Protein AF-A0A6L3XW50-F1 (afdb_monomer)

Structure (mmCIF, N/CA/C/O backbone):
data_AF-A0A6L3XW50-F1
#
_entry.id   AF-A0A6L3XW50-F1
#
loop_
_atom_site.group_PDB
_atom_site.id
_atom_site.type_symbol
_atom_site.label_atom_id
_atom_site.label_alt_id
_atom_site.label_comp_id
_atom_site.label_asym_id
_atom_site.label_entity_id
_atom_site.label_seq_id
_atom_site.pdbx_PDB_ins_code
_atom_site.Cartn_x
_atom_site.Cartn_y
_atom_site.Cartn_z
_atom_site.occupancy
_atom_site.B_iso_or_equiv
_atom_site.auth_seq_id
_atom_site.auth_comp_id
_atom_site.auth_asym_id
_atom_site.auth_atom_id
_atom_site.pdbx_PDB_model_num
ATOM 1 N N . LEU A 1 1 ? 3.269 -2.687 -31.754 1.00 39.34 1 LEU A N 1
ATOM 2 C CA . LEU A 1 1 ? 2.242 -3.083 -30.767 1.00 39.34 1 LEU A CA 1
ATOM 3 C C . LEU A 1 1 ? 0.929 -3.170 -31.525 1.00 39.34 1 LEU A C 1
ATOM 5 O O . LEU A 1 1 ? 0.273 -2.155 -31.698 1.00 39.34 1 LEU A O 1
ATOM 9 N N . GLN A 1 2 ? 0.643 -4.329 -32.123 1.00 36.19 2 GLN A N 1
ATOM 10 C CA . GLN A 1 2 ? -0.650 -4.559 -32.769 1.00 36.19 2 GLN A CA 1
ATOM 11 C C . GLN A 1 2 ? -1.709 -4.515 -31.663 1.00 36.19 2 GLN A C 1
ATOM 13 O O . GLN A 1 2 ? -1.590 -5.260 -30.695 1.00 36.19 2 GLN A O 1
ATOM 18 N N . GLY A 1 3 ? -2.671 -3.597 -31.766 1.00 41.38 3 GLY A N 1
ATOM 19 C CA . GLY A 1 3 ? -3.778 -3.432 -30.822 1.00 41.38 3 GLY A CA 1
ATOM 20 C C . GLY A 1 3 ? -4.803 -4.556 -30.936 1.00 41.38 3 GLY A C 1
ATOM 21 O O . GLY A 1 3 ? -5.966 -4.287 -31.200 1.00 41.38 3 GLY A O 1
ATOM 22 N N . ARG A 1 4 ? -4.360 -5.810 -30.805 1.00 55.06 4 ARG A N 1
ATOM 23 C CA . ARG A 1 4 ? -5.269 -6.939 -30.617 1.00 55.06 4 ARG A CA 1
ATOM 24 C C . ARG A 1 4 ? -5.822 -6.830 -29.203 1.00 55.06 4 ARG A C 1
ATOM 26 O O . ARG A 1 4 ? -5.038 -6.724 -28.257 1.00 55.06 4 ARG A O 1
ATOM 33 N N . GLU A 1 5 ? -7.143 -6.793 -29.078 1.00 60.00 5 GLU A N 1
ATOM 34 C CA . GLU A 1 5 ? -7.799 -6.896 -27.778 1.00 60.00 5 GLU A CA 1
ATOM 35 C C . GLU A 1 5 ? -7.314 -8.176 -27.092 1.00 60.00 5 GLU A C 1
ATOM 37 O O . GLU A 1 5 ? -7.208 -9.233 -27.718 1.00 60.00 5 GLU A O 1
ATOM 42 N N . GLN A 1 6 ? -6.918 -8.064 -25.824 1.00 69.12 6 GLN A N 1
ATOM 43 C CA . GLN A 1 6 ? -6.524 -9.235 -25.052 1.00 69.12 6 GLN A CA 1
ATOM 44 C C . GLN A 1 6 ? -7.757 -10.119 -24.883 1.00 69.12 6 GLN A C 1
ATOM 46 O O . GLN A 1 6 ? -8.787 -9.644 -24.404 1.00 69.12 6 GLN A O 1
ATOM 51 N N . GLY A 1 7 ? -7.648 -11.388 -25.280 1.00 80.25 7 GLY A N 1
ATOM 52 C CA . GLY A 1 7 ? -8.717 -12.351 -25.058 1.00 80.25 7 GLY A CA 1
ATOM 53 C C . GLY A 1 7 ? -9.065 -12.432 -23.570 1.00 80.25 7 GLY A C 1
ATOM 54 O O . GLY A 1 7 ? -8.178 -12.347 -22.719 1.00 80.25 7 GLY A O 1
ATOM 55 N N . LYS A 1 8 ? -10.349 -12.589 -23.251 1.00 84.88 8 LYS A N 1
ATOM 56 C CA . LYS A 1 8 ? -10.843 -12.713 -21.876 1.00 84.88 8 LYS A CA 1
ATOM 57 C C . LYS A 1 8 ? -11.336 -14.130 -21.619 1.00 84.88 8 LYS A C 1
ATOM 59 O O . LYS A 1 8 ? -11.960 -14.753 -22.472 1.00 84.88 8 LYS A O 1
ATOM 64 N N . ILE A 1 9 ? -11.076 -14.633 -20.420 1.00 87.62 9 ILE A N 1
ATOM 65 C CA . ILE A 1 9 ? -11.617 -15.901 -19.934 1.00 87.62 9 ILE A CA 1
ATOM 66 C C . ILE A 1 9 ? -12.224 -15.670 -18.556 1.00 87.62 9 ILE A C 1
ATOM 68 O O . ILE A 1 9 ? -11.608 -15.039 -17.698 1.00 87.62 9 ILE A O 1
ATOM 72 N N . THR A 1 10 ? -13.429 -16.192 -18.347 1.00 86.69 10 THR A N 1
ATOM 73 C CA . THR A 1 10 ? -14.081 -16.183 -17.037 1.00 86.69 10 THR A CA 1
ATOM 74 C C . THR A 1 10 ? -14.064 -17.591 -16.472 1.00 86.69 10 THR A C 1
ATOM 76 O O . THR A 1 10 ? -14.538 -18.534 -17.109 1.00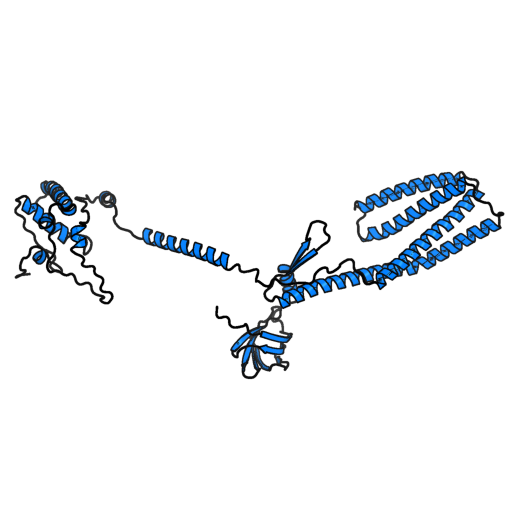 86.69 10 THR A O 1
ATOM 79 N N . LEU A 1 11 ? -13.518 -17.726 -15.267 1.00 86.19 11 LEU A N 1
ATOM 80 C CA . LEU A 1 11 ? -13.474 -18.981 -14.526 1.00 86.19 11 LEU A CA 1
ATOM 81 C C . LEU A 1 11 ? -14.543 -18.951 -13.436 1.00 86.19 11 LEU A C 1
ATOM 83 O O . LEU A 1 11 ? -14.637 -17.977 -12.691 1.00 86.19 11 LEU A O 1
ATOM 87 N N . GLY A 1 12 ? -15.341 -20.011 -13.345 1.00 85.00 12 GLY A N 1
ATOM 88 C CA . GLY A 1 12 ? -16.280 -20.218 -12.244 1.00 85.00 12 GLY A CA 1
ATOM 89 C C . GLY A 1 12 ? -15.617 -20.920 -11.064 1.00 85.00 12 GLY A C 1
ATOM 90 O O . GLY A 1 12 ? -15.796 -20.521 -9.918 1.00 85.00 12 GLY A O 1
ATOM 91 N N . GLU A 1 13 ? -14.804 -21.936 -11.351 1.00 85.25 13 GLU A N 1
ATOM 92 C CA . GLU A 1 13 ? -14.067 -22.696 -10.347 1.00 85.25 13 GLU A CA 1
ATOM 93 C C . GLU A 1 13 ? -12.687 -23.073 -10.889 1.00 85.25 13 GLU A C 1
ATOM 95 O O . GLU A 1 13 ? -12.549 -23.465 -12.049 1.00 85.25 13 GLU A O 1
ATOM 100 N N . LEU A 1 14 ? -11.663 -22.930 -10.048 1.00 85.88 14 LEU A N 1
ATOM 101 C CA . LEU A 1 14 ? -10.299 -23.341 -10.346 1.00 85.88 14 LEU A CA 1
ATOM 102 C C . LEU A 1 14 ? -9.667 -23.915 -9.080 1.00 85.88 14 LEU A C 1
ATOM 104 O O . LEU A 1 14 ? -9.357 -23.180 -8.143 1.00 85.88 14 LEU A O 1
ATOM 108 N N . GLN A 1 15 ? -9.436 -25.220 -9.078 1.00 84.00 15 GLN A N 1
ATOM 109 C CA . GLN A 1 15 ? -8.636 -25.910 -8.078 1.00 84.00 15 GLN A CA 1
ATOM 110 C C . GLN A 1 15 ? -7.512 -26.642 -8.800 1.00 84.00 15 GLN A C 1
ATOM 112 O O . GLN A 1 15 ? -7.769 -27.502 -9.639 1.00 84.00 15 GLN A O 1
ATOM 117 N N . ILE A 1 16 ? -6.268 -26.282 -8.488 1.00 83.31 16 ILE A N 1
ATOM 118 C CA . ILE A 1 16 ? -5.069 -26.938 -9.016 1.00 83.31 16 ILE A CA 1
ATOM 119 C C . ILE A 1 16 ? -4.338 -27.561 -7.819 1.00 83.31 16 ILE A C 1
ATOM 121 O O . ILE A 1 16 ? -4.043 -26.833 -6.862 1.00 83.31 16 ILE A O 1
ATOM 125 N N . PRO A 1 17 ? -4.053 -28.875 -7.827 1.00 76.56 17 PRO A N 1
ATOM 126 C CA . PRO A 1 17 ? -3.326 -29.519 -6.744 1.00 76.56 17 PRO A CA 1
ATOM 127 C C . PRO A 1 17 ? -1.910 -28.944 -6.639 1.00 76.56 17 PRO A C 1
ATOM 129 O O . PRO A 1 17 ? -1.264 -28.613 -7.632 1.00 76.56 17 PRO A O 1
ATOM 132 N N . GLN A 1 18 ? -1.422 -28.803 -5.410 1.00 71.62 18 GLN A N 1
ATOM 133 C CA . GLN A 1 18 ? -0.064 -28.325 -5.166 1.00 71.62 18 GLN A CA 1
ATOM 134 C C . GLN A 1 18 ? 0.920 -29.485 -5.306 1.00 71.62 18 GLN A C 1
ATOM 136 O O . GLN A 1 18 ? 0.754 -30.517 -4.656 1.00 71.62 18 GLN A O 1
ATOM 141 N N . VAL A 1 19 ? 1.972 -29.295 -6.099 1.00 69.44 19 VAL A N 1
ATOM 142 C CA . VAL A 1 19 ? 3.076 -30.256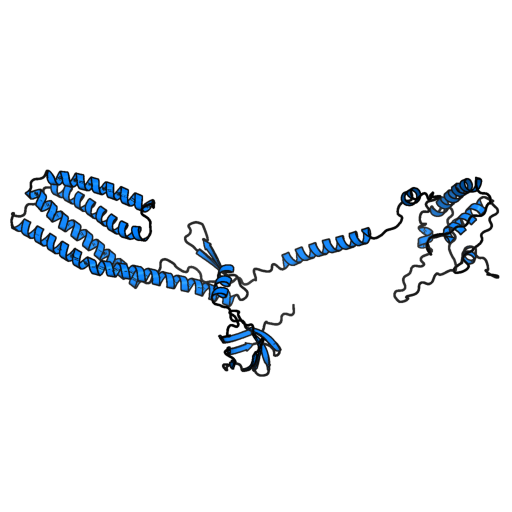 -6.225 1.00 69.44 19 VAL A CA 1
ATOM 143 C C . VAL A 1 19 ? 4.237 -29.727 -5.385 1.00 69.44 19 VAL A C 1
ATOM 145 O O . VAL A 1 19 ? 4.684 -28.599 -5.583 1.00 69.44 19 VAL A O 1
ATOM 148 N N . GLU A 1 20 ? 4.671 -30.492 -4.377 1.00 66.31 20 GLU A N 1
ATOM 149 C CA . GLU A 1 20 ? 5.759 -30.117 -3.447 1.00 66.31 20 GLU A CA 1
ATOM 150 C C . GLU A 1 20 ? 5.591 -28.736 -2.767 1.00 66.31 20 GLU A C 1
ATOM 152 O O . GLU A 1 20 ? 6.563 -28.047 -2.455 1.00 66.31 20 GLU A O 1
ATOM 157 N N . GLY A 1 21 ? 4.346 -28.299 -2.537 1.00 65.00 21 GLY A N 1
ATOM 158 C CA . GLY A 1 21 ? 4.043 -27.002 -1.914 1.00 65.00 21 GLY A CA 1
ATOM 159 C C . GLY A 1 21 ? 4.261 -25.784 -2.821 1.00 65.00 21 GLY A C 1
ATOM 160 O O . GLY A 1 21 ? 4.279 -24.654 -2.330 1.00 65.00 21 GLY A O 1
ATOM 161 N N . LYS A 1 22 ? 4.433 -25.993 -4.133 1.00 66.12 22 LYS A N 1
ATOM 162 C CA . LYS A 1 22 ? 4.488 -24.929 -5.140 1.00 66.12 22 LYS A CA 1
ATOM 163 C C . LYS A 1 22 ? 3.229 -24.934 -6.004 1.00 66.12 22 LYS A C 1
ATOM 165 O O . LYS A 1 22 ? 2.653 -25.977 -6.314 1.00 66.12 22 LYS A O 1
ATOM 170 N N . ALA A 1 23 ? 2.815 -23.733 -6.398 1.00 66.38 23 ALA A N 1
ATOM 171 C CA . ALA A 1 23 ? 1.742 -23.516 -7.356 1.00 66.38 23 ALA A CA 1
ATOM 172 C C . ALA A 1 23 ? 2.139 -24.061 -8.737 1.00 66.38 23 ALA A C 1
ATOM 174 O O . ALA A 1 23 ? 3.114 -23.579 -9.317 1.00 66.38 23 ALA A O 1
ATOM 175 N N . GLN A 1 24 ? 1.378 -25.024 -9.260 1.00 76.69 24 GLN A N 1
ATOM 176 C CA . GLN A 1 24 ? 1.528 -25.492 -10.637 1.00 76.69 24 GLN A CA 1
ATOM 177 C C . GLN A 1 24 ? 0.916 -24.469 -11.608 1.00 76.69 24 GLN A C 1
ATOM 179 O O . GLN A 1 24 ? -0.105 -23.840 -11.310 1.00 76.69 24 GLN A O 1
ATOM 184 N N . GLU A 1 25 ? 1.568 -24.293 -12.753 1.00 84.81 25 GLU A N 1
ATOM 185 C CA . GLU A 1 25 ? 1.094 -23.466 -13.861 1.00 84.81 25 GLU A CA 1
ATOM 186 C C . GLU A 1 25 ? 0.528 -24.378 -14.953 1.00 84.81 25 GLU A C 1
ATOM 188 O O . GLU A 1 25 ? 1.160 -25.364 -15.336 1.00 84.81 25 GLU A O 1
ATOM 193 N N . LEU A 1 26 ? -0.682 -24.073 -15.417 1.00 87.56 26 LEU A N 1
ATOM 194 C CA . LEU A 1 26 ? -1.359 -24.791 -16.492 1.00 87.56 26 LEU A CA 1
ATOM 195 C C . LEU A 1 26 ? -1.616 -23.826 -17.641 1.00 87.56 26 LEU A C 1
ATOM 197 O O . LEU A 1 26 ? -2.105 -22.720 -17.430 1.00 87.56 26 LEU A O 1
ATOM 201 N N . THR A 1 27 ? -1.346 -24.255 -18.861 1.00 90.38 27 THR A N 1
ATOM 202 C CA . THR A 1 27 ? -1.635 -23.474 -20.060 1.00 90.38 27 THR A CA 1
ATOM 203 C C . THR A 1 27 ? -2.941 -23.960 -20.666 1.00 90.38 27 THR A C 1
ATOM 205 O O . THR A 1 27 ? -3.067 -25.122 -21.041 1.00 90.38 27 THR A O 1
ATOM 208 N N . LEU A 1 28 ? -3.923 -23.071 -20.773 1.00 90.50 28 LEU A N 1
ATOM 209 C CA . LEU A 1 28 ? -5.178 -23.309 -21.473 1.00 90.50 28 LEU A CA 1
ATOM 210 C C . LEU A 1 28 ? -5.085 -22.710 -22.876 1.00 90.50 28 LEU A C 1
ATOM 212 O O . LEU A 1 28 ? -4.961 -21.499 -23.033 1.00 90.50 28 LEU A O 1
ATOM 216 N N . THR A 1 29 ? -5.173 -23.554 -23.897 1.00 91.19 29 THR A N 1
ATOM 217 C CA . THR A 1 29 ? -5.200 -23.157 -25.307 1.00 91.19 29 THR A CA 1
ATOM 218 C C . THR A 1 29 ? -6.631 -23.217 -25.827 1.00 91.19 29 THR A C 1
ATOM 220 O O . THR A 1 29 ? -7.282 -24.260 -25.760 1.00 91.19 29 THR A O 1
ATOM 223 N N . VAL A 1 30 ? -7.135 -22.105 -26.355 1.00 90.31 30 VAL A N 1
ATOM 224 C CA . VAL A 1 30 ? -8.491 -22.019 -26.915 1.00 90.31 30 VAL A CA 1
ATOM 225 C C . VAL A 1 30 ? -8.565 -22.782 -28.238 1.00 90.31 30 VAL A C 1
ATOM 227 O O . VAL A 1 30 ? -7.733 -22.575 -29.119 1.00 90.31 30 VAL A O 1
ATOM 230 N N . GLN A 1 31 ? -9.570 -23.643 -28.391 1.00 89.44 31 GLN A N 1
ATOM 231 C CA . GLN A 1 31 ? -9.869 -24.369 -29.628 1.00 89.44 31 GLN A CA 1
ATOM 232 C C . GLN A 1 31 ? -11.163 -23.844 -30.275 1.00 89.44 31 GLN A C 1
ATOM 234 O O . GLN A 1 31 ? -11.889 -23.020 -29.714 1.00 89.44 31 GLN A O 1
ATOM 239 N N . GLU A 1 32 ? -11.471 -24.334 -31.474 1.00 84.69 32 GLU A N 1
ATOM 240 C CA . GLU A 1 32 ? -12.729 -24.031 -32.156 1.00 84.69 32 GLU A CA 1
ATOM 241 C C . GLU A 1 32 ? -13.952 -24.606 -31.411 1.00 84.69 32 GLU A C 1
ATOM 243 O O . GLU A 1 32 ? -13.864 -25.576 -30.654 1.00 84.69 32 GLU A O 1
ATOM 248 N N . ALA A 1 33 ? -15.122 -24.000 -31.644 1.00 79.88 33 ALA A N 1
ATOM 249 C CA . ALA A 1 33 ? -16.418 -24.433 -31.106 1.00 79.88 33 ALA A CA 1
ATOM 250 C C . ALA A 1 33 ? -16.534 -24.452 -29.562 1.00 79.88 33 ALA A C 1
ATOM 252 O O . ALA A 1 33 ? -17.250 -25.283 -28.999 1.00 79.88 33 ALA A O 1
ATOM 253 N N . GLY A 1 34 ? -15.853 -23.533 -28.865 1.00 79.31 34 GLY A N 1
ATOM 254 C CA . GLY A 1 34 ? -15.971 -23.390 -27.405 1.00 79.31 34 GLY A CA 1
ATOM 255 C C . GLY A 1 34 ? -15.327 -24.537 -26.620 1.00 79.31 34 GLY A C 1
ATOM 256 O O . GLY A 1 34 ? -15.733 -24.833 -25.493 1.00 79.31 34 GLY A O 1
ATOM 257 N N . LYS A 1 35 ? -14.346 -25.209 -27.228 1.00 88.56 35 LYS A N 1
ATOM 258 C CA . LYS A 1 35 ? -13.474 -26.185 -26.572 1.00 88.56 35 LYS A CA 1
ATOM 259 C C . LYS A 1 35 ? -12.156 -25.534 -26.179 1.00 88.56 35 LYS A C 1
ATOM 261 O O . LYS A 1 35 ? -11.760 -24.508 -26.731 1.00 88.56 35 LYS A O 1
ATOM 266 N N . TYR A 1 36 ? -11.473 -26.132 -25.220 1.00 90.94 36 TYR A N 1
ATOM 267 C CA . TYR A 1 36 ? -10.142 -25.711 -24.816 1.00 90.94 36 TYR A CA 1
ATOM 268 C C . TYR A 1 36 ? -9.290 -26.925 -24.477 1.00 90.94 36 TYR A C 1
ATOM 270 O O . TYR A 1 36 ? -9.797 -27.940 -24.004 1.00 90.94 36 TYR A O 1
ATOM 278 N N . HIS A 1 37 ? -7.991 -26.792 -24.702 1.00 91.62 37 HIS A N 1
ATOM 279 C CA . HIS A 1 37 ? -6.999 -27.799 -24.365 1.00 91.62 37 HIS A CA 1
ATOM 280 C C . HIS A 1 37 ? -6.154 -27.305 -23.200 1.00 91.62 37 HIS A C 1
ATOM 282 O O . HIS A 1 37 ? -5.612 -26.202 -23.254 1.00 91.62 37 HIS A O 1
ATOM 288 N N . LEU A 1 38 ? -6.061 -28.096 -22.142 1.00 89.69 38 LEU A N 1
ATOM 289 C CA . LEU A 1 38 ? -5.295 -27.789 -20.946 1.00 89.69 38 LEU A CA 1
ATOM 290 C C . LEU A 1 38 ? -4.008 -28.614 -20.955 1.00 89.69 38 LEU A C 1
ATOM 292 O O . LEU A 1 38 ? -4.076 -29.838 -20.995 1.00 89.69 38 LEU A O 1
ATOM 296 N N . THR A 1 39 ? -2.862 -27.945 -20.879 1.00 88.38 39 THR A N 1
ATOM 297 C CA . THR A 1 39 ? -1.527 -28.561 -20.851 1.00 88.38 39 THR A CA 1
ATOM 298 C C . THR A 1 39 ? -0.757 -28.113 -19.611 1.00 88.38 39 THR A C 1
ATOM 300 O O . THR A 1 39 ? -0.677 -26.916 -19.337 1.00 88.38 39 THR A O 1
ATOM 303 N N . GLY A 1 40 ? -0.146 -29.044 -18.889 1.00 84.19 40 GLY A N 1
ATOM 304 C CA . GLY A 1 40 ? 0.759 -28.812 -17.760 1.00 84.19 40 GLY A CA 1
ATOM 305 C C . GLY A 1 40 ? 1.898 -29.834 -17.749 1.00 84.19 40 GLY A C 1
ATOM 306 O O . GLY A 1 40 ? 1.942 -30.707 -18.607 1.00 84.19 40 GLY A O 1
ATOM 307 N N . GLU A 1 41 ? 2.804 -29.764 -16.766 1.00 77.00 41 GLU A N 1
ATOM 308 C CA . GLU A 1 41 ? 4.015 -30.616 -16.724 1.00 77.00 41 GLU A CA 1
ATOM 309 C C . GLU A 1 41 ? 3.746 -32.127 -16.857 1.00 77.00 41 GLU A C 1
ATOM 311 O O . GLU A 1 41 ? 4.570 -32.826 -17.432 1.00 77.00 41 GLU A O 1
ATOM 316 N N . ASN A 1 42 ? 2.608 -32.626 -16.361 1.00 75.56 42 ASN A N 1
ATOM 317 C CA . ASN A 1 42 ? 2.211 -34.040 -16.461 1.00 75.56 42 ASN A CA 1
ATOM 318 C C . ASN A 1 42 ? 0.720 -34.219 -16.799 1.00 75.56 42 ASN A C 1
ATOM 320 O O . ASN A 1 42 ? 0.135 -35.262 -16.508 1.00 75.56 42 ASN A O 1
ATOM 324 N N . ILE A 1 43 ? 0.079 -33.176 -17.334 1.00 79.44 43 ILE A N 1
ATOM 325 C CA . ILE A 1 43 ? -1.381 -33.104 -17.420 1.00 79.44 43 ILE A CA 1
ATOM 326 C C . ILE A 1 43 ? -1.773 -32.599 -18.799 1.00 79.44 43 ILE A C 1
ATOM 328 O O . ILE A 1 43 ? -1.445 -31.474 -19.159 1.00 79.44 43 ILE A O 1
ATOM 332 N N . GLU A 1 44 ? -2.524 -33.413 -19.530 1.00 88.19 44 GLU A N 1
ATOM 333 C CA . GLU A 1 44 ? -3.188 -33.017 -20.767 1.00 88.19 44 GLU A CA 1
ATOM 334 C C . GLU A 1 44 ? -4.661 -33.406 -20.683 1.00 88.19 44 GLU A C 1
ATOM 336 O O . GLU A 1 44 ? -4.998 -34.550 -20.362 1.00 88.19 44 GLU A O 1
ATOM 341 N N . ALA A 1 45 ? -5.549 -32.442 -20.917 1.00 88.06 45 ALA A N 1
ATOM 342 C CA . ALA A 1 45 ? -6.985 -32.674 -20.883 1.00 88.06 45 ALA A CA 1
ATOM 343 C C . ALA A 1 45 ? -7.733 -31.701 -21.795 1.00 88.06 45 ALA A C 1
ATOM 345 O O . ALA A 1 45 ? -7.471 -30.500 -21.790 1.00 88.06 45 ALA A O 1
ATOM 346 N N . ASP A 1 46 ? -8.719 -32.211 -22.528 1.00 90.50 46 ASP A N 1
ATOM 347 C CA . ASP A 1 46 ? -9.655 -31.387 -23.288 1.00 90.50 46 ASP A CA 1
ATOM 348 C C . ASP A 1 46 ? -10.892 -31.070 -22.448 1.00 90.50 46 ASP A C 1
ATOM 350 O O . ASP A 1 46 ? -11.502 -31.953 -21.839 1.00 90.50 46 ASP A O 1
ATOM 354 N N . GLY A 1 47 ? -11.286 -29.801 -22.440 1.00 88.88 47 GLY A N 1
ATOM 355 C CA . GLY A 1 47 ? -12.483 -29.320 -21.770 1.00 88.88 47 GLY A CA 1
ATOM 356 C C . GLY A 1 47 ? -13.409 -28.551 -22.708 1.00 88.88 47 GLY A C 1
ATOM 357 O O . GLY A 1 47 ? -13.066 -28.190 -23.836 1.00 88.88 47 GLY A O 1
ATOM 358 N N . GLN A 1 48 ? -14.629 -28.309 -22.234 1.00 91.06 48 GLN A N 1
ATOM 359 C CA . GLN A 1 48 ? -15.647 -27.549 -22.952 1.00 91.06 48 GLN A CA 1
ATOM 360 C C . GLN A 1 48 ? -16.180 -26.436 -22.052 1.00 91.06 48 GLN A C 1
ATOM 362 O O . GLN A 1 48 ? -16.393 -26.649 -20.858 1.00 91.06 48 GLN A O 1
ATOM 367 N N . VAL A 1 49 ? -16.401 -25.250 -22.621 1.00 89.75 49 VAL A N 1
ATOM 368 C CA . VAL A 1 49 ? -16.993 -24.116 -21.898 1.00 89.75 49 VAL A CA 1
ATOM 369 C C . VAL A 1 49 ? -18.362 -24.512 -21.328 1.00 89.75 49 VAL A C 1
ATOM 371 O O . VAL A 1 49 ? -19.160 -25.172 -21.994 1.00 89.75 49 VAL A O 1
ATOM 374 N N . GLY A 1 50 ? -18.613 -24.141 -20.072 1.00 87.25 50 GLY A N 1
ATOM 375 C CA . GLY A 1 50 ? -19.840 -24.440 -19.330 1.00 87.25 50 GLY A CA 1
ATOM 376 C C . GLY A 1 50 ? -19.892 -25.822 -18.667 1.00 87.25 50 GLY A C 1
ATOM 377 O O . GLY A 1 50 ? -20.849 -26.096 -17.946 1.00 87.25 50 GLY A O 1
ATOM 378 N N . LYS A 1 51 ? -18.891 -26.691 -18.867 1.00 89.69 51 LYS A N 1
ATOM 379 C CA . LYS A 1 51 ? -18.792 -27.997 -18.193 1.00 89.69 51 LYS A CA 1
ATOM 380 C C . LYS A 1 51 ? -17.579 -28.045 -17.273 1.00 89.69 51 LYS A C 1
ATOM 382 O O . LYS A 1 51 ? -16.492 -27.610 -17.650 1.00 89.69 51 LYS A O 1
ATOM 387 N N . THR A 1 52 ? -17.765 -28.615 -16.086 1.00 88.81 52 THR A N 1
ATOM 388 C CA . THR A 1 52 ? -16.671 -28.841 -15.140 1.00 88.81 52 THR A CA 1
ATOM 389 C C . THR A 1 52 ? -15.772 -29.961 -15.651 1.00 88.81 52 THR A C 1
ATOM 391 O O . THR A 1 52 ? -16.224 -31.087 -15.864 1.00 88.81 52 THR A O 1
ATOM 394 N N . LEU A 1 53 ? -14.497 -29.647 -15.839 1.00 87.94 53 LEU A N 1
ATOM 395 C CA . LEU A 1 53 ? -13.437 -30.600 -16.124 1.00 87.94 53 LEU A CA 1
ATOM 396 C C . LEU A 1 53 ? -12.835 -31.063 -14.794 1.00 87.94 53 LEU A C 1
ATOM 398 O O . LEU A 1 53 ? -12.370 -30.238 -14.006 1.00 87.94 53 LEU A O 1
ATOM 402 N N . VAL A 1 54 ? -12.848 -32.374 -14.553 1.00 87.50 54 VAL A N 1
ATOM 403 C CA . VAL A 1 54 ? -12.223 -32.994 -13.379 1.00 87.50 54 VAL A CA 1
ATOM 404 C C . VAL A 1 54 ? -11.201 -34.016 -13.858 1.00 87.50 54 VAL A C 1
ATOM 406 O O . VAL A 1 54 ? -11.573 -35.098 -14.306 1.00 87.50 54 VAL A O 1
ATOM 409 N N . THR A 1 55 ? -9.916 -33.678 -13.763 1.00 83.31 55 THR A N 1
ATOM 410 C CA . THR A 1 55 ? -8.823 -34.531 -14.258 1.00 83.31 55 THR A CA 1
ATOM 411 C C . THR A 1 55 ? -7.641 -34.475 -13.304 1.00 83.31 55 THR A C 1
ATOM 413 O O . THR A 1 55 ? -7.171 -33.392 -12.979 1.00 83.31 55 THR A O 1
ATOM 416 N N . GLN A 1 56 ? -7.147 -35.637 -12.855 1.00 76.44 56 GLN A N 1
ATOM 417 C CA . GLN A 1 56 ? -5.936 -35.756 -12.022 1.00 76.44 56 GLN A CA 1
ATOM 418 C C . GLN A 1 56 ? -5.895 -34.786 -10.814 1.00 76.44 56 GLN A C 1
ATOM 420 O O . GLN A 1 56 ? -4.853 -34.237 -10.469 1.00 76.44 56 GLN A O 1
ATOM 425 N N . GLY A 1 57 ? -7.046 -34.564 -10.163 1.00 77.69 57 GLY A N 1
ATOM 426 C CA . GLY A 1 57 ? -7.174 -33.674 -9.000 1.00 77.69 57 GLY A CA 1
ATOM 427 C C . GLY A 1 57 ? -7.358 -32.186 -9.327 1.00 77.69 57 GLY A C 1
ATOM 428 O O . GLY A 1 57 ? -7.525 -31.394 -8.404 1.00 77.69 57 GLY A O 1
ATOM 429 N N . ILE A 1 58 ? -7.365 -31.803 -10.607 1.00 84.12 58 ILE A N 1
ATOM 430 C CA . ILE A 1 58 ? -7.757 -30.464 -11.056 1.00 84.12 58 ILE A CA 1
ATOM 431 C C . ILE A 1 58 ? -9.271 -30.410 -11.204 1.00 84.12 58 ILE A C 1
ATOM 433 O O . ILE A 1 58 ? -9.858 -31.286 -11.838 1.00 84.12 58 ILE A O 1
ATOM 437 N N . VAL A 1 59 ? -9.875 -29.349 -10.673 1.00 87.69 59 VAL A N 1
ATOM 438 C CA . VAL A 1 59 ? -11.271 -28.983 -10.926 1.00 87.69 59 VAL A CA 1
ATOM 439 C C . VAL A 1 59 ? -11.271 -27.634 -11.628 1.00 87.69 59 VAL A C 1
ATOM 441 O O . VAL A 1 59 ? -10.826 -26.636 -11.063 1.00 87.69 59 VAL A O 1
ATOM 444 N N . LEU A 1 60 ? -11.736 -27.605 -12.872 1.00 88.94 60 LEU A N 1
ATOM 445 C CA . LEU A 1 60 ? -11.779 -26.400 -13.691 1.00 88.94 60 LEU A CA 1
ATOM 446 C C . LEU A 1 60 ? -13.172 -26.228 -14.292 1.00 88.94 60 LEU A C 1
ATOM 448 O O . LEU A 1 60 ? -13.658 -27.095 -15.015 1.00 88.94 60 LEU A O 1
ATOM 452 N N . LEU A 1 61 ? -13.789 -25.077 -14.050 1.00 91.31 61 LEU A N 1
ATOM 453 C CA . LEU A 1 61 ? -15.014 -24.651 -14.714 1.00 91.31 61 LEU A CA 1
ATOM 454 C C . LEU A 1 61 ? -14.756 -23.332 -15.436 1.00 91.31 61 LEU A C 1
ATOM 456 O O . LEU A 1 61 ? -14.569 -22.292 -14.804 1.00 91.31 61 LEU A O 1
ATOM 460 N N . VAL A 1 62 ? -14.787 -23.375 -16.765 1.00 90.31 62 VAL A N 1
ATOM 461 C CA . VAL A 1 62 ? -14.697 -22.180 -17.610 1.00 90.31 62 VAL A CA 1
ATOM 462 C C . VAL A 1 62 ? -16.105 -21.739 -17.992 1.00 90.31 62 VAL A C 1
ATOM 464 O O . VAL A 1 62 ? -16.813 -22.475 -18.678 1.00 90.31 62 VAL A O 1
ATOM 467 N N . THR A 1 63 ? -16.518 -20.553 -17.552 1.00 89.75 63 THR A N 1
ATOM 468 C CA . THR A 1 63 ? -17.874 -20.020 -17.755 1.00 89.75 63 THR A CA 1
ATOM 469 C C . THR A 1 63 ? -18.026 -19.344 -19.113 1.00 89.75 63 THR A C 1
ATOM 471 O O . THR A 1 63 ? -19.048 -19.515 -19.773 1.00 89.75 63 THR A O 1
ATOM 474 N N . SER A 1 64 ? -17.010 -18.598 -19.549 1.00 89.81 64 SER A N 1
ATOM 475 C CA . SER A 1 64 ? -16.975 -17.959 -20.868 1.00 89.81 64 SER A CA 1
ATOM 476 C C . SER A 1 64 ? -15.540 -17.796 -21.368 1.00 89.81 64 SER A C 1
ATOM 478 O O . SER A 1 64 ? -14.610 -17.627 -20.576 1.00 89.81 64 SER A O 1
ATOM 480 N N . ILE A 1 65 ? -15.365 -17.855 -22.690 1.00 88.62 65 ILE A N 1
ATOM 481 C CA . ILE A 1 65 ? -14.108 -17.560 -23.386 1.00 88.62 65 ILE A CA 1
ATOM 482 C C . ILE A 1 65 ? -14.427 -16.572 -24.509 1.00 88.62 65 ILE A C 1
ATOM 484 O O . ILE A 1 65 ? -15.193 -16.890 -25.416 1.00 88.62 65 ILE A O 1
ATOM 488 N N . GLU A 1 66 ? -13.819 -15.395 -24.454 1.00 87.19 66 GLU A N 1
ATOM 489 C CA . GLU A 1 66 ? -13.862 -14.345 -25.471 1.00 87.19 66 GLU A CA 1
ATOM 490 C C . GLU A 1 66 ? -12.447 -14.179 -26.038 1.00 87.19 66 GLU A C 1
ATOM 492 O O . GLU A 1 66 ? -11.706 -13.272 -25.662 1.00 87.19 66 GLU A O 1
ATOM 497 N N . ALA A 1 67 ? -12.018 -15.119 -26.879 1.00 86.56 67 ALA A N 1
ATOM 498 C CA . ALA A 1 67 ? -10.674 -15.127 -27.448 1.00 86.56 67 ALA A CA 1
ATOM 499 C C . ALA A 1 67 ? -10.642 -15.865 -28.791 1.00 86.56 67 ALA A C 1
ATOM 501 O O . ALA A 1 67 ? -11.433 -16.780 -29.025 1.00 86.56 67 ALA A O 1
ATOM 502 N N . GLU A 1 68 ? -9.708 -15.487 -29.666 1.00 86.81 68 GLU A N 1
ATOM 503 C CA . GLU A 1 68 ? -9.506 -16.178 -30.942 1.00 86.81 68 GLU A CA 1
ATOM 504 C C . GLU A 1 68 ? -8.967 -17.607 -30.714 1.00 86.81 68 GLU A C 1
ATOM 506 O O . GLU A 1 68 ? -8.178 -17.824 -29.781 1.00 86.81 68 GLU A O 1
ATOM 511 N N . PRO A 1 69 ? -9.338 -18.590 -31.560 1.00 87.12 69 PRO A N 1
ATOM 512 C CA . PRO A 1 69 ? -8.740 -19.922 -31.527 1.00 87.12 69 PRO A CA 1
ATOM 513 C C . PRO A 1 69 ? -7.208 -19.857 -31.610 1.00 87.12 69 PRO A C 1
ATOM 515 O O . PRO A 1 69 ? -6.643 -19.104 -32.401 1.00 87.12 69 PRO A O 1
ATOM 518 N N . GLY A 1 70 ? -6.530 -20.638 -30.772 1.00 85.44 70 GLY A N 1
ATOM 519 C CA . GLY A 1 70 ? -5.076 -20.610 -30.604 1.00 85.44 70 GLY A CA 1
ATOM 520 C C . GLY A 1 70 ? -4.570 -19.632 -29.537 1.00 85.44 70 GLY A C 1
ATOM 521 O O . GLY A 1 70 ? -3.379 -19.658 -29.225 1.00 85.44 70 GLY A O 1
ATOM 522 N N . THR A 1 71 ? -5.433 -18.804 -28.932 1.00 88.75 71 THR A N 1
ATOM 523 C CA . THR A 1 71 ? -5.051 -17.972 -27.775 1.00 88.75 71 THR A CA 1
ATOM 524 C C . THR A 1 71 ? -4.686 -18.856 -26.583 1.00 88.75 71 THR A C 1
ATOM 526 O O . THR A 1 71 ? -5.410 -19.798 -26.261 1.00 88.75 71 THR A O 1
ATOM 529 N N . GLN A 1 72 ? -3.573 -18.545 -25.918 1.00 90.94 72 GLN A N 1
ATOM 530 C CA . GLN A 1 72 ? -3.087 -19.271 -24.745 1.00 90.94 72 GLN A CA 1
ATOM 531 C C . GLN A 1 72 ? -3.251 -18.429 -23.479 1.00 90.94 72 GLN A C 1
ATOM 533 O O . GLN A 1 72 ? -2.857 -17.263 -23.444 1.00 90.94 72 GLN A O 1
ATOM 538 N N . PHE A 1 73 ? -3.794 -19.041 -22.432 1.00 89.44 73 PHE A N 1
ATOM 539 C CA . PHE A 1 73 ? -3.949 -18.470 -21.100 1.00 89.44 73 PHE A CA 1
ATOM 540 C C . PHE A 1 73 ? -3.107 -19.258 -20.103 1.00 89.44 73 PHE A C 1
ATOM 542 O O . PHE A 1 73 ? -3.171 -20.482 -20.079 1.00 89.44 73 PHE A O 1
ATOM 549 N N . SER A 1 74 ? -2.354 -18.562 -19.252 1.00 88.62 74 SER A N 1
ATOM 550 C CA . SER A 1 74 ? -1.681 -19.182 -18.108 1.00 88.62 74 SER A CA 1
ATOM 551 C C . SER A 1 74 ? -2.602 -19.147 -16.888 1.00 88.62 74 SER A C 1
ATOM 553 O O . SER A 1 74 ? -3.066 -18.088 -16.463 1.00 88.62 74 SER A O 1
ATOM 555 N N . LEU A 1 75 ? -2.888 -20.324 -16.344 1.00 87.94 75 LEU A N 1
ATOM 556 C CA . LEU A 1 75 ? -3.681 -20.544 -15.147 1.00 87.94 75 LEU A CA 1
ATOM 557 C C . LEU A 1 75 ? -2.744 -20.922 -14.004 1.00 87.94 75 LEU A C 1
ATOM 559 O O . LEU A 1 75 ? -2.033 -21.925 -14.067 1.00 87.94 75 LEU A O 1
ATOM 563 N N . LYS A 1 76 ? -2.771 -20.136 -12.928 1.00 85.06 76 LYS A N 1
ATOM 564 C CA . LYS A 1 76 ? -1.949 -20.369 -11.741 1.00 85.06 76 LYS A CA 1
ATOM 565 C C . LYS A 1 76 ? -2.779 -20.216 -10.475 1.00 85.06 76 LYS A C 1
ATOM 567 O O . LYS A 1 76 ? -3.431 -19.194 -10.275 1.00 85.06 76 LYS A O 1
ATOM 572 N N . SER A 1 77 ? -2.706 -21.208 -9.591 1.00 84.12 77 SER A N 1
ATOM 573 C CA . SER A 1 77 ? -3.330 -21.139 -8.267 1.00 84.12 77 SER A CA 1
ATOM 574 C C . SER A 1 77 ? -2.337 -20.591 -7.248 1.00 84.12 77 SER A C 1
ATOM 576 O O . SER A 1 77 ? -1.388 -21.275 -6.876 1.00 84.12 77 SER A O 1
ATOM 578 N N . LEU A 1 78 ? -2.550 -19.366 -6.773 1.00 82.94 78 LEU A N 1
ATOM 579 C CA . LEU A 1 78 ? -1.703 -18.757 -5.745 1.00 82.94 78 LEU A CA 1
ATOM 580 C C . LEU A 1 78 ? -2.083 -19.260 -4.349 1.00 82.94 78 LEU A C 1
ATOM 582 O O . LEU A 1 78 ? -3.263 -19.393 -4.020 1.00 82.94 78 LEU A O 1
ATOM 586 N N . THR A 1 79 ? -1.088 -19.501 -3.497 1.00 85.00 79 THR A N 1
ATOM 587 C CA . THR A 1 79 ? -1.351 -19.817 -2.087 1.00 85.00 79 THR A CA 1
ATOM 588 C C . THR A 1 79 ? -1.882 -18.592 -1.348 1.00 85.00 79 THR A C 1
ATOM 590 O O . THR A 1 79 ? -1.581 -17.443 -1.683 1.00 85.00 79 THR A O 1
ATOM 593 N N . ARG A 1 80 ? -2.606 -18.823 -0.247 1.00 87.12 80 ARG A N 1
ATOM 594 C CA . ARG A 1 80 ? -3.078 -17.738 0.626 1.00 87.12 80 ARG A CA 1
ATOM 595 C C . ARG A 1 80 ? -1.938 -16.814 1.074 1.00 87.12 80 ARG A C 1
ATOM 597 O O . ARG A 1 80 ? -2.113 -15.599 1.089 1.00 87.12 80 ARG A O 1
ATOM 604 N N . LEU A 1 81 ? -0.779 -17.373 1.431 1.00 88.81 81 LEU A N 1
ATOM 605 C CA . LEU A 1 81 ? 0.365 -16.596 1.911 1.00 88.81 81 LEU A CA 1
ATOM 606 C C . LEU A 1 81 ? 1.000 -15.752 0.797 1.00 88.81 81 LEU A C 1
ATOM 608 O O . LEU A 1 81 ? 1.333 -14.590 1.030 1.00 88.81 81 LEU A O 1
ATOM 612 N N . GLU A 1 82 ? 1.140 -16.304 -0.409 1.00 89.19 82 GLU A N 1
ATOM 613 C CA . GLU A 1 82 ? 1.610 -15.552 -1.578 1.00 89.19 82 GLU A CA 1
ATOM 614 C C . GLU A 1 82 ? 0.669 -14.395 -1.900 1.00 89.19 82 GLU A C 1
ATOM 616 O O . GLU A 1 82 ? 1.139 -13.269 -2.062 1.00 89.19 82 GLU A O 1
ATOM 621 N N . THR A 1 83 ? -0.646 -14.635 -1.907 1.00 89.75 83 THR A N 1
ATOM 622 C CA . THR A 1 83 ? -1.650 -13.593 -2.155 1.00 89.75 83 THR A CA 1
ATOM 623 C C . THR A 1 83 ? -1.597 -12.502 -1.087 1.00 89.75 83 THR A C 1
ATOM 625 O O . THR A 1 83 ? -1.563 -11.322 -1.431 1.00 89.75 83 THR A O 1
ATOM 628 N N . ILE A 1 84 ? -1.504 -12.857 0.202 1.00 92.19 84 ILE A N 1
ATOM 629 C CA . ILE A 1 84 ? -1.362 -11.876 1.294 1.00 92.19 84 ILE A CA 1
ATOM 630 C C . ILE A 1 84 ? -0.098 -11.033 1.106 1.00 92.19 84 ILE A C 1
ATOM 632 O O . ILE A 1 84 ? -0.151 -9.807 1.201 1.00 92.19 84 ILE A O 1
ATOM 636 N N . ASN A 1 85 ? 1.041 -11.664 0.818 1.00 93.69 85 ASN A N 1
ATOM 637 C CA . ASN A 1 85 ? 2.302 -10.952 0.630 1.00 93.69 85 ASN A CA 1
ATOM 638 C C . ASN A 1 85 ? 2.288 -10.069 -0.625 1.00 93.69 85 ASN A C 1
ATOM 640 O O . ASN A 1 85 ? 2.811 -8.954 -0.594 1.00 93.69 85 ASN A O 1
ATOM 644 N N . ALA A 1 86 ? 1.683 -10.537 -1.717 1.00 91.25 86 ALA A N 1
ATOM 645 C CA . ALA A 1 86 ? 1.518 -9.768 -2.945 1.00 91.25 86 ALA A CA 1
ATOM 646 C C . ALA A 1 86 ? 0.616 -8.545 -2.723 1.00 91.25 86 ALA A C 1
ATOM 648 O O . ALA A 1 86 ? 0.979 -7.441 -3.132 1.00 91.25 86 ALA A O 1
ATOM 649 N N . LEU A 1 87 ? -0.507 -8.718 -2.018 1.00 93.00 87 LEU A N 1
ATOM 650 C CA . LEU A 1 87 ? -1.398 -7.622 -1.637 1.00 93.00 87 LEU A CA 1
ATOM 651 C C . LEU A 1 87 ? -0.690 -6.631 -0.717 1.00 93.00 87 LEU A C 1
ATOM 653 O O . LEU A 1 87 ? -0.684 -5.443 -1.012 1.00 93.00 87 LEU A O 1
ATOM 657 N N . LYS A 1 88 ? -0.006 -7.097 0.335 1.00 94.00 88 LYS A N 1
ATOM 658 C CA . LYS A 1 88 ? 0.720 -6.231 1.278 1.00 94.00 88 LYS A CA 1
ATOM 659 C C . LYS A 1 88 ? 1.806 -5.388 0.602 1.00 94.00 88 LYS A C 1
ATOM 661 O O . LYS A 1 88 ? 2.052 -4.268 1.025 1.00 94.00 88 LYS A O 1
ATOM 666 N N . LYS A 1 89 ? 2.459 -5.906 -0.443 1.00 93.94 89 LYS A N 1
ATOM 667 C CA . LYS A 1 89 ? 3.453 -5.146 -1.223 1.00 93.94 89 LYS A CA 1
ATOM 668 C C . LYS A 1 89 ? 2.829 -4.065 -2.111 1.00 93.94 89 LYS A C 1
ATOM 670 O O . LYS A 1 89 ? 3.516 -3.111 -2.461 1.00 93.94 89 LYS A O 1
ATOM 675 N N . ARG A 1 90 ? 1.573 -4.244 -2.527 1.00 94.44 90 ARG A N 1
ATOM 676 C CA . ARG A 1 90 ? 0.866 -3.370 -3.480 1.00 94.44 90 ARG A CA 1
ATOM 677 C C . ARG A 1 90 ? -0.115 -2.407 -2.808 1.00 94.44 90 ARG A C 1
ATOM 679 O O . ARG A 1 90 ? -0.464 -1.401 -3.423 1.00 94.44 90 ARG A O 1
ATOM 686 N N . LEU A 1 91 ? -0.564 -2.730 -1.596 1.00 95.69 91 LEU A N 1
ATOM 687 C CA . LEU A 1 91 ? -1.432 -1.917 -0.755 1.00 95.69 91 LEU A CA 1
ATOM 688 C C . LEU A 1 91 ? -0.585 -0.963 0.087 1.00 95.69 91 LEU A C 1
ATOM 690 O O . LEU A 1 91 ? 0.291 -1.386 0.837 1.00 95.69 91 LEU A O 1
ATOM 694 N N . THR A 1 92 ? -0.884 0.324 -0.011 1.00 95.50 92 THR A N 1
ATOM 695 C CA . THR A 1 92 ? -0.323 1.368 0.846 1.00 95.50 92 THR A CA 1
ATOM 696 C C . THR A 1 92 ? -1.433 1.942 1.712 1.00 95.50 92 THR A C 1
ATOM 698 O O . THR A 1 92 ? -2.526 2.205 1.217 1.00 95.50 92 THR A O 1
ATOM 701 N N . VAL A 1 93 ? -1.144 2.122 2.999 1.00 94.62 93 VAL A N 1
ATOM 702 C CA . VAL A 1 93 ? -2.055 2.701 3.992 1.00 94.62 93 VAL A CA 1
ATOM 703 C C . VAL A 1 93 ? -1.346 3.898 4.607 1.00 94.62 93 VAL A C 1
ATOM 705 O O . VAL A 1 93 ? -0.258 3.737 5.162 1.00 94.62 93 VAL A O 1
ATOM 708 N N . ALA A 1 94 ? -1.925 5.087 4.473 1.00 92.69 94 ALA A N 1
ATOM 709 C CA . ALA A 1 94 ? -1.335 6.326 4.970 1.00 92.69 94 ALA A CA 1
ATOM 710 C C . ALA A 1 94 ? -2.418 7.280 5.483 1.00 92.69 94 ALA A C 1
ATOM 712 O O . ALA A 1 94 ? -3.528 7.293 4.961 1.00 92.69 94 ALA A O 1
ATOM 713 N N . GLU A 1 95 ? -2.097 8.096 6.485 1.00 91.25 95 GLU A N 1
ATOM 714 C CA . GLU A 1 95 ? -2.960 9.220 6.864 1.00 91.25 95 GLU A CA 1
ATOM 715 C C . GLU A 1 95 ? -2.876 10.325 5.805 1.00 91.25 95 GLU A C 1
ATOM 717 O O . GLU A 1 95 ? -1.777 10.648 5.346 1.00 91.25 95 GLU A O 1
ATOM 722 N N . SER A 1 96 ? -4.021 10.905 5.430 1.00 83.06 96 SER A N 1
ATOM 723 C CA . SER A 1 96 ? -4.079 11.980 4.427 1.00 83.06 96 SER A CA 1
ATOM 724 C C . SER A 1 96 ? -3.345 13.235 4.901 1.00 83.06 96 SER A C 1
ATOM 726 O O . SER A 1 96 ? -2.513 13.788 4.187 1.00 83.06 96 SER A O 1
ATOM 728 N N . GLU A 1 97 ? -3.606 13.643 6.142 1.00 83.88 97 GLU A N 1
ATOM 729 C CA . GLU A 1 97 ? -2.890 14.706 6.848 1.00 83.88 97 GLU A CA 1
ATOM 730 C C . GLU A 1 97 ? -2.639 14.277 8.295 1.00 83.88 97 GLU A C 1
ATOM 732 O O . GLU A 1 97 ? -3.441 13.537 8.878 1.00 83.88 97 GLU A O 1
ATOM 737 N N . LYS A 1 98 ? -1.538 14.752 8.894 1.00 78.25 98 LYS A N 1
ATOM 738 C CA . LYS A 1 98 ? -1.205 14.435 10.290 1.00 78.25 98 LYS A CA 1
ATOM 739 C C . LYS A 1 98 ? -2.366 14.832 11.198 1.00 78.25 98 LYS A C 1
ATOM 741 O O . LYS A 1 98 ? -2.754 15.994 11.202 1.00 78.25 98 LYS A O 1
ATOM 746 N N . GLN A 1 99 ? -2.850 13.882 12.000 1.00 77.62 99 GLN A N 1
ATOM 747 C CA . GLN A 1 99 ? -3.951 14.085 12.956 1.00 77.62 99 GLN A CA 1
ATOM 748 C C . GLN A 1 99 ? -5.321 14.378 12.317 1.00 77.62 99 GLN A C 1
ATOM 750 O O . GLN A 1 99 ? -6.239 14.783 13.022 1.00 77.62 99 GLN A O 1
ATOM 755 N N . SER A 1 100 ? -5.498 14.133 11.015 1.00 85.25 100 SER A N 1
ATOM 756 C CA . SER A 1 100 ? -6.817 14.258 10.368 1.00 85.25 100 SER A CA 1
ATOM 757 C C . SER A 1 100 ? -7.796 13.150 10.765 1.00 85.25 100 SER A C 1
ATOM 759 O O . SER A 1 100 ? -9.002 13.314 10.614 1.00 85.25 100 SER A O 1
ATOM 761 N N . GLY A 1 101 ? -7.288 12.000 11.226 1.00 86.81 101 GLY A N 1
ATOM 762 C CA . GLY A 1 101 ? -8.096 10.795 11.435 1.00 86.81 101 GLY A CA 1
ATOM 763 C C . GLY A 1 101 ? -8.585 10.142 10.133 1.00 86.81 101 GLY A C 1
ATOM 764 O O . GLY A 1 101 ? -9.325 9.164 10.194 1.00 86.81 101 GLY A O 1
ATOM 765 N N . ILE A 1 102 ? -8.170 10.648 8.963 1.00 91.25 102 ILE A N 1
ATOM 766 C CA . ILE A 1 102 ? -8.531 10.105 7.650 1.00 91.25 102 ILE A CA 1
ATOM 767 C C . ILE A 1 102 ? -7.399 9.208 7.157 1.00 91.25 102 ILE A C 1
ATOM 769 O O . ILE A 1 102 ? -6.269 9.657 6.956 1.00 91.25 102 ILE A O 1
ATOM 773 N N . VAL A 1 103 ? -7.723 7.935 6.931 1.00 92.25 103 VAL A N 1
ATOM 774 C CA . VAL A 1 103 ? -6.798 6.938 6.390 1.00 92.25 103 VAL A CA 1
ATOM 775 C C . VAL A 1 103 ? -7.105 6.720 4.914 1.00 92.25 103 VAL A C 1
ATOM 777 O O . VAL A 1 103 ? -8.183 6.255 4.558 1.00 92.25 103 VAL A O 1
ATOM 780 N N . THR A 1 104 ? -6.132 7.017 4.060 1.00 94.31 104 THR A N 1
ATOM 781 C CA . THR A 1 104 ? -6.187 6.735 2.628 1.00 94.31 104 THR A CA 1
ATOM 782 C C . THR A 1 104 ? -5.585 5.365 2.338 1.00 94.31 104 THR A C 1
ATOM 784 O O . THR A 1 104 ? -4.478 5.036 2.782 1.00 94.31 104 THR A O 1
ATOM 787 N N . LEU A 1 105 ? -6.314 4.572 1.554 1.00 94.69 105 LEU A N 1
ATOM 788 C CA . LEU A 1 105 ? -5.867 3.280 1.051 1.00 94.69 105 LEU A CA 1
ATOM 789 C C . LEU A 1 105 ? -5.574 3.387 -0.448 1.00 94.69 105 LEU A C 1
ATOM 791 O O . LEU A 1 105 ? -6.419 3.833 -1.218 1.00 94.69 105 LEU A O 1
ATOM 795 N N . THR A 1 106 ? -4.402 2.918 -0.869 1.00 95.06 106 THR A N 1
ATOM 796 C CA . THR A 1 106 ? -3.998 2.920 -2.282 1.00 95.06 106 THR A CA 1
ATOM 797 C C . THR A 1 106 ? -3.574 1.523 -2.701 1.00 95.06 106 THR A C 1
ATOM 799 O O . THR A 1 106 ? -2.666 0.947 -2.101 1.00 95.06 106 THR A O 1
ATOM 802 N N . LEU A 1 107 ? -4.176 0.989 -3.765 1.00 94.88 107 LEU A N 1
ATOM 803 C CA . LEU A 1 107 ? -3.815 -0.303 -4.347 1.00 94.88 107 LEU A CA 1
ATOM 804 C C . LEU A 1 107 ? -3.389 -0.123 -5.807 1.00 94.88 107 LEU A C 1
ATOM 806 O O . LEU A 1 107 ? -4.117 0.439 -6.615 1.00 94.88 107 LEU A O 1
ATOM 810 N N . THR A 1 108 ? -2.197 -0.607 -6.157 1.00 93.38 108 THR A N 1
ATOM 811 C CA . THR A 1 108 ? -1.698 -0.585 -7.547 1.00 93.38 108 THR A CA 1
ATOM 812 C C . THR A 1 108 ? -1.874 -1.953 -8.199 1.00 93.38 108 THR A C 1
ATOM 814 O O . THR A 1 108 ? -1.652 -2.964 -7.535 1.00 93.38 108 THR A O 1
ATOM 817 N N . GLY A 1 109 ? -2.222 -2.027 -9.486 1.00 91.19 109 GLY A N 1
ATOM 818 C CA . GLY A 1 109 ? -2.384 -3.285 -10.224 1.00 91.19 109 GLY A CA 1
ATOM 819 C C . GLY A 1 109 ? -2.510 -3.107 -11.734 1.00 91.19 109 GLY A C 1
ATOM 820 O O . GLY A 1 109 ? -2.309 -2.006 -12.236 1.00 91.19 109 GLY A O 1
ATOM 821 N N . GLU A 1 110 ? -2.837 -4.200 -12.423 1.00 87.38 110 GLU A N 1
ATOM 822 C CA . GLU A 1 110 ? -2.980 -4.242 -13.885 1.00 87.38 110 GLU A CA 1
ATOM 823 C C . GLU A 1 110 ? -4.429 -4.043 -14.347 1.00 87.38 110 GLU A C 1
ATOM 825 O O . GLU A 1 110 ? -4.656 -3.287 -15.285 1.00 87.38 110 GLU A O 1
ATOM 830 N N . ASP A 1 111 ? -5.395 -4.675 -13.672 1.00 88.25 111 ASP A N 1
ATOM 831 C CA . ASP A 1 111 ? -6.824 -4.591 -14.000 1.00 88.25 111 ASP A CA 1
ATOM 832 C C . ASP A 1 111 ? -7.549 -3.566 -13.100 1.00 88.25 111 ASP A C 1
ATOM 834 O O . ASP A 1 111 ? -7.660 -3.812 -11.891 1.00 88.25 111 ASP A O 1
ATOM 838 N N . PRO A 1 112 ? -8.045 -2.438 -13.649 1.00 90.00 112 PRO A N 1
ATOM 839 C CA . PRO A 1 112 ? -8.742 -1.405 -12.884 1.00 90.00 112 PRO A CA 1
ATOM 840 C C . PRO A 1 112 ? -9.949 -1.933 -12.095 1.00 90.00 112 PRO A C 1
ATOM 842 O O . PRO A 1 112 ? -10.076 -1.656 -10.900 1.00 90.00 112 PRO A O 1
ATOM 845 N N . ASP A 1 113 ? -10.786 -2.766 -12.717 1.00 89.88 113 ASP A N 1
ATOM 846 C CA . ASP A 1 113 ? -12.034 -3.238 -12.105 1.00 89.88 113 ASP A CA 1
ATOM 847 C C . ASP A 1 113 ? -11.761 -4.202 -10.945 1.00 89.88 113 ASP A C 1
ATOM 849 O O . ASP A 1 113 ? -12.429 -4.179 -9.906 1.00 89.88 113 ASP A O 1
ATOM 853 N N . SER A 1 114 ? -10.759 -5.072 -11.093 1.00 90.06 114 SER A N 1
ATOM 854 C CA . SER A 1 114 ? -10.295 -5.932 -10.002 1.00 90.06 114 SER A CA 1
ATOM 855 C C . SER A 1 114 ? -9.688 -5.122 -8.854 1.00 90.06 114 SER A C 1
ATOM 857 O O . SER A 1 114 ? -9.990 -5.401 -7.694 1.00 90.06 114 SER A O 1
ATOM 859 N N . ILE A 1 115 ? -8.893 -4.083 -9.138 1.00 93.50 115 ILE A N 1
ATOM 860 C CA . ILE A 1 115 ? -8.285 -3.234 -8.097 1.00 93.50 115 ILE A CA 1
ATOM 861 C C . ILE A 1 115 ? -9.358 -2.554 -7.244 1.00 93.50 115 ILE A C 1
ATOM 863 O O . ILE A 1 115 ? -9.275 -2.632 -6.017 1.00 93.50 115 ILE A O 1
ATOM 867 N N . ALA A 1 116 ? -10.359 -1.924 -7.867 1.00 94.81 116 ALA A N 1
ATOM 868 C CA . ALA A 1 116 ? -11.442 -1.259 -7.141 1.00 94.81 116 ALA A CA 1
ATOM 869 C C . ALA A 1 116 ? -12.225 -2.251 -6.271 1.00 94.81 116 ALA A C 1
ATOM 871 O O . ALA A 1 116 ? -12.401 -2.021 -5.075 1.00 94.81 116 ALA A O 1
ATOM 872 N N . ARG A 1 117 ? -12.613 -3.405 -6.834 1.00 94.50 117 ARG A N 1
ATOM 873 C CA . ARG A 1 117 ? -13.331 -4.453 -6.089 1.00 94.50 117 ARG A CA 1
ATOM 874 C C . ARG A 1 117 ? -12.530 -4.985 -4.908 1.00 94.50 117 ARG A C 1
ATOM 876 O O . ARG A 1 117 ? -13.080 -5.130 -3.821 1.00 94.50 117 ARG A O 1
ATOM 883 N N . VAL A 1 118 ? -11.240 -5.264 -5.098 1.00 94.50 118 VAL A N 1
ATOM 884 C CA . VAL A 1 118 ? -10.367 -5.754 -4.023 1.00 94.50 118 VAL A CA 1
ATOM 885 C C . VAL A 1 118 ? -10.217 -4.701 -2.930 1.00 94.50 118 VAL A C 1
ATOM 887 O O . VAL A 1 118 ? -10.295 -5.041 -1.752 1.00 94.50 118 VAL A O 1
ATOM 890 N N . LEU A 1 119 ? -10.021 -3.432 -3.293 1.00 95.81 119 LEU A N 1
ATOM 891 C CA . LEU A 1 119 ? -9.839 -2.371 -2.310 1.00 95.81 119 LEU A CA 1
ATOM 892 C C . LEU A 1 119 ? -11.126 -2.092 -1.518 1.00 95.81 119 LEU A C 1
ATOM 894 O O . LEU A 1 119 ? -11.066 -2.020 -0.291 1.00 95.81 119 LEU A O 1
ATOM 898 N N . ASN A 1 120 ? -12.281 -2.053 -2.188 1.00 96.38 120 ASN A N 1
ATOM 899 C CA . ASN A 1 120 ? -13.591 -1.971 -1.535 1.00 96.38 120 ASN A CA 1
ATOM 900 C C . ASN A 1 120 ? -13.839 -3.168 -0.614 1.00 96.38 120 ASN A C 1
ATOM 902 O O . ASN A 1 120 ? -14.252 -2.990 0.527 1.00 96.38 120 ASN A O 1
ATOM 906 N N . ALA A 1 121 ? -13.514 -4.387 -1.055 1.00 95.62 121 ALA A N 1
ATOM 907 C CA . ALA A 1 121 ? -13.652 -5.575 -0.219 1.00 95.62 121 ALA A CA 1
ATOM 908 C C . ALA A 1 121 ? -12.760 -5.512 1.031 1.00 95.62 121 ALA A C 1
ATOM 910 O O . ALA A 1 121 ? -13.182 -5.944 2.100 1.00 95.62 121 ALA A O 1
ATOM 911 N N . ILE A 1 122 ? -11.537 -4.979 0.934 1.00 95.12 122 ILE A N 1
ATOM 912 C CA . ILE A 1 122 ? -10.663 -4.784 2.101 1.00 95.12 122 ILE A CA 1
ATOM 913 C C . ILE A 1 122 ? -11.285 -3.779 3.077 1.00 95.12 122 ILE A C 1
ATOM 915 O O . ILE A 1 122 ? -11.319 -4.054 4.277 1.00 95.12 122 ILE A O 1
ATOM 919 N N . ALA A 1 123 ? -11.780 -2.645 2.573 1.00 94.88 123 ALA A N 1
ATOM 920 C CA . ALA A 1 123 ? -12.412 -1.613 3.392 1.00 94.88 123 ALA A CA 1
ATOM 921 C C . ALA A 1 123 ? -13.669 -2.141 4.103 1.00 94.88 123 ALA A C 1
ATOM 923 O O . ALA A 1 123 ? -13.793 -1.992 5.318 1.00 94.88 123 ALA A O 1
ATOM 924 N N . GLU A 1 124 ? -14.540 -2.839 3.375 1.00 95.19 124 GLU A N 1
ATOM 925 C CA . GLU A 1 124 ? -15.769 -3.413 3.923 1.00 95.19 124 GLU A CA 1
ATOM 926 C C . GLU A 1 124 ? -15.471 -4.497 4.964 1.00 95.19 124 GLU A C 1
ATOM 928 O O . GLU A 1 124 ? -16.012 -4.473 6.064 1.00 95.19 124 GLU A O 1
ATOM 933 N N . ASN A 1 125 ? -14.534 -5.412 4.687 1.00 95.00 125 ASN A N 1
ATOM 934 C CA . ASN A 1 125 ? -14.138 -6.422 5.673 1.00 95.00 125 ASN A CA 1
ATOM 935 C C . ASN A 1 125 ? -13.553 -5.791 6.945 1.00 95.00 125 ASN A C 1
ATOM 937 O O . ASN A 1 125 ? -13.778 -6.298 8.045 1.00 95.00 125 ASN A O 1
ATOM 941 N N . TYR A 1 126 ? -12.802 -4.695 6.814 1.00 93.50 126 TYR A N 1
ATOM 942 C CA . TYR A 1 126 ? -12.279 -3.967 7.966 1.00 93.50 126 TYR A CA 1
ATOM 943 C C . TYR A 1 126 ? -13.397 -3.291 8.771 1.00 93.50 126 TYR A C 1
ATOM 945 O O . TYR A 1 126 ? -13.388 -3.379 10.000 1.00 93.50 126 TYR A O 1
ATOM 953 N N . LEU A 1 127 ? -14.376 -2.679 8.097 1.00 93.00 127 LEU A N 1
ATOM 954 C CA . LEU A 1 127 ? -15.561 -2.091 8.722 1.00 93.00 127 LEU A CA 1
ATOM 955 C C . LEU A 1 127 ? -16.371 -3.148 9.484 1.00 93.00 127 LEU A C 1
ATOM 957 O O . LEU A 1 127 ? -16.610 -2.988 10.679 1.00 93.00 127 LEU A O 1
ATOM 961 N N . GLN A 1 128 ? -16.704 -4.263 8.832 1.00 92.69 128 GLN A N 1
ATOM 962 C CA . GLN A 1 128 ? -17.435 -5.375 9.445 1.00 92.69 128 GLN A CA 1
ATOM 963 C C . GLN A 1 128 ? -16.682 -5.951 10.647 1.00 92.69 128 GLN A C 1
ATOM 965 O O . GLN A 1 128 ? -17.260 -6.195 11.705 1.00 92.69 128 GLN A O 1
ATOM 970 N N . GLN A 1 129 ? -15.359 -6.109 10.533 1.00 93.62 129 GLN A N 1
ATOM 971 C CA . GLN A 1 129 ? -14.539 -6.548 11.657 1.00 93.62 129 GLN A CA 1
ATOM 972 C C . GLN A 1 129 ? -14.540 -5.529 12.807 1.00 93.62 129 GLN A C 1
ATOM 974 O O . GLN A 1 129 ? -14.486 -5.932 13.971 1.00 93.62 129 GLN A O 1
ATOM 979 N N . ASN A 1 130 ? -14.569 -4.227 12.511 1.00 92.69 130 ASN A N 1
ATOM 980 C CA . ASN A 1 130 ? -14.635 -3.178 13.524 1.00 92.69 130 ASN A CA 1
ATOM 981 C C . ASN A 1 130 ? -15.975 -3.203 14.269 1.00 92.69 130 ASN A C 1
ATOM 983 O O . ASN A 1 130 ? -15.967 -3.225 15.498 1.00 92.69 130 ASN A O 1
ATOM 987 N N . ILE A 1 131 ? -17.087 -3.296 13.534 1.00 91.38 131 ILE A N 1
ATOM 988 C CA . ILE A 1 131 ? -18.441 -3.416 14.089 1.00 91.38 131 ILE A CA 1
ATOM 989 C C . ILE A 1 131 ? -18.535 -4.661 14.977 1.00 91.38 131 ILE A C 1
ATOM 991 O O . ILE A 1 131 ? -18.842 -4.544 16.159 1.00 91.38 131 ILE A O 1
ATOM 995 N N . ALA A 1 132 ? -18.137 -5.833 14.472 1.00 90.31 132 ALA A N 1
ATOM 996 C CA . ALA A 1 132 ? -18.193 -7.081 15.235 1.00 90.31 132 ALA A CA 1
ATOM 997 C C . ALA A 1 132 ? -17.337 -7.045 16.518 1.00 90.31 132 ALA A C 1
ATOM 999 O O . ALA A 1 132 ? -17.707 -7.621 17.542 1.00 90.31 132 ALA A O 1
ATOM 1000 N N . ARG A 1 133 ? -16.177 -6.370 16.491 1.00 89.44 133 ARG A N 1
ATOM 1001 C CA . ARG A 1 133 ? -15.351 -6.173 17.696 1.00 89.44 133 ARG A CA 1
ATOM 1002 C C . ARG A 1 133 ? -16.032 -5.254 18.707 1.00 89.44 133 ARG A C 1
ATOM 1004 O O . ARG A 1 133 ? -15.982 -5.564 19.896 1.00 89.44 133 ARG A O 1
ATOM 1011 N N . GLN A 1 134 ? -16.638 -4.161 18.245 1.00 87.25 134 GLN A N 1
ATOM 1012 C CA . GLN A 1 134 ? -17.356 -3.223 19.104 1.00 87.25 134 GLN A CA 1
ATOM 1013 C C . GLN A 1 134 ? -18.580 -3.892 19.741 1.00 87.25 134 GLN A C 1
ATOM 1015 O O . GLN A 1 134 ? -18.729 -3.853 20.957 1.00 87.25 134 GLN A O 1
ATOM 1020 N N . GLU A 1 135 ? -19.387 -4.609 18.959 1.00 88.44 135 GLU A N 1
ATOM 1021 C CA . GLU A 1 135 ? -20.537 -5.370 19.461 1.00 88.44 135 GLU A CA 1
ATOM 1022 C C . GLU A 1 135 ? -20.126 -6.416 20.504 1.00 88.44 135 GLU A C 1
ATOM 1024 O O . GLU A 1 135 ? -20.757 -6.537 21.556 1.00 88.44 135 GLU A O 1
ATOM 1029 N N . ALA A 1 136 ? -19.035 -7.151 20.256 1.00 88.38 136 ALA A N 1
ATOM 1030 C CA . ALA A 1 136 ? -18.515 -8.123 21.213 1.00 88.38 136 ALA A CA 1
ATOM 1031 C C . ALA A 1 136 ? -18.051 -7.465 22.527 1.00 88.38 136 ALA A C 1
ATOM 1033 O O . ALA A 1 136 ? -18.188 -8.062 23.598 1.00 88.38 136 ALA A O 1
ATOM 1034 N N . GLN A 1 137 ? -17.500 -6.250 22.467 1.00 85.44 137 GLN A N 1
ATOM 1035 C CA . GLN A 1 137 ? -17.103 -5.477 23.646 1.00 85.44 137 GLN A CA 1
ATOM 1036 C C . GLN A 1 137 ? -18.318 -4.938 24.416 1.00 85.44 137 GLN A C 1
ATOM 1038 O O . GLN A 1 137 ? -18.370 -5.068 25.645 1.00 85.44 137 GLN A O 1
ATOM 1043 N N . ASP A 1 138 ? -19.300 -4.381 23.707 1.00 87.12 138 ASP A N 1
ATOM 1044 C CA . ASP A 1 138 ? -20.532 -3.852 24.291 1.00 87.12 138 ASP A CA 1
ATOM 1045 C C . ASP A 1 138 ? -21.334 -4.973 24.955 1.00 87.12 138 ASP A C 1
ATOM 1047 O O . ASP A 1 138 ? -21.788 -4.815 26.086 1.00 87.12 138 ASP A O 1
ATOM 1051 N N . SER A 1 139 ? -21.428 -6.146 24.316 1.00 88.62 139 SER A N 1
ATOM 1052 C CA . SER A 1 139 ? -22.106 -7.317 24.886 1.00 88.62 139 SER A CA 1
ATOM 1053 C C . SER A 1 139 ? -21.473 -7.761 26.202 1.00 88.62 139 SER A C 1
ATOM 1055 O O . SER A 1 139 ? -22.183 -7.940 27.183 1.00 88.62 139 SER A O 1
ATOM 1057 N N . ARG A 1 1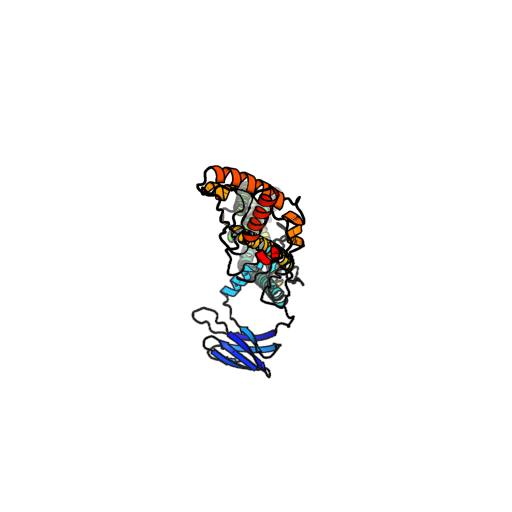40 ? -20.140 -7.874 26.271 1.00 87.81 140 ARG A N 1
ATOM 1058 C CA . ARG A 1 140 ? -19.453 -8.258 27.520 1.00 87.81 140 ARG A CA 1
ATOM 1059 C C . ARG A 1 140 ? -19.669 -7.235 28.633 1.00 87.81 140 ARG A C 1
ATOM 1061 O O . ARG A 1 140 ? -19.841 -7.610 29.791 1.00 87.81 140 ARG A O 1
ATOM 1068 N N . SER A 1 141 ? -19.644 -5.950 28.284 1.00 87.00 141 SER A N 1
ATOM 1069 C CA . SER A 1 141 ? -19.906 -4.863 29.233 1.00 87.00 141 SER A CA 1
ATOM 1070 C C . SER A 1 141 ? -21.353 -4.906 29.734 1.00 87.00 141 SER A C 1
ATOM 1072 O O . SER A 1 141 ? -21.595 -4.757 30.929 1.00 87.00 141 SER A O 1
ATOM 1074 N N . LEU A 1 142 ? -22.312 -5.177 28.845 1.00 89.62 142 LEU A N 1
ATOM 1075 C CA . LEU A 1 142 ? -23.720 -5.360 29.193 1.00 89.62 142 LEU A CA 1
ATOM 1076 C C . LEU A 1 142 ? -23.938 -6.563 30.108 1.00 89.62 142 LEU A C 1
ATOM 1078 O O . LEU A 1 142 ? -24.640 -6.416 31.105 1.00 89.62 142 LEU A O 1
ATOM 1082 N N . ASP A 1 143 ? -23.319 -7.709 29.821 1.00 90.12 143 ASP A N 1
ATOM 1083 C CA . ASP A 1 143 ? -23.425 -8.916 30.650 1.00 90.12 143 ASP A CA 1
ATOM 1084 C C . ASP A 1 143 ? -22.918 -8.647 32.077 1.00 90.12 143 ASP A C 1
ATOM 1086 O O . ASP A 1 143 ? -23.556 -9.023 33.064 1.00 90.12 143 ASP A O 1
ATOM 1090 N N . PHE A 1 144 ? -21.800 -7.921 32.201 1.00 87.31 144 PHE A N 1
ATOM 1091 C CA . PHE A 1 144 ? -21.273 -7.484 33.494 1.00 87.31 144 PHE A CA 1
ATOM 1092 C C . PHE A 1 144 ? -22.263 -6.580 34.244 1.00 87.31 144 PHE A C 1
ATOM 1094 O O . PHE A 1 144 ? -22.550 -6.818 35.420 1.00 87.31 144 PHE A O 1
ATOM 1101 N N . LEU A 1 145 ? -22.822 -5.569 33.571 1.00 88.69 145 LEU A N 1
ATOM 1102 C CA . LEU A 1 145 ? -23.790 -4.654 34.182 1.00 88.69 145 LEU A CA 1
ATOM 1103 C C . LEU A 1 145 ? -25.092 -5.364 34.570 1.00 88.69 145 LEU A C 1
ATOM 1105 O O . LEU A 1 145 ? -25.611 -5.115 35.655 1.00 88.69 145 LEU A O 1
ATOM 1109 N N . GLN A 1 146 ? -25.598 -6.281 33.742 1.00 89.69 146 GLN A N 1
ATOM 1110 C CA . GLN A 1 146 ? -26.793 -7.079 34.035 1.00 89.69 146 GLN A CA 1
ATOM 1111 C C . GLN A 1 146 ? -26.613 -7.965 35.273 1.00 89.69 146 GLN A C 1
ATOM 1113 O O . GLN A 1 146 ? -27.556 -8.135 36.041 1.00 89.69 146 GLN A O 1
ATOM 1118 N N . ALA A 1 147 ? -25.407 -8.490 35.505 1.00 89.75 147 ALA A N 1
ATOM 1119 C CA . ALA A 1 147 ? -25.100 -9.271 36.701 1.00 89.75 147 ALA A CA 1
ATOM 1120 C C . ALA A 1 147 ? -24.907 -8.408 37.964 1.00 89.75 147 ALA A C 1
ATOM 1122 O O . ALA A 1 147 ? -25.111 -8.895 39.081 1.00 89.75 147 ALA A O 1
ATOM 1123 N N . GLN A 1 148 ? -24.485 -7.149 37.808 1.00 87.00 148 GLN A N 1
ATOM 1124 C CA . GLN A 1 148 ? -24.137 -6.269 38.925 1.00 87.00 148 GLN A CA 1
ATOM 1125 C C . GLN A 1 148 ? -25.292 -5.361 39.368 1.00 87.00 148 GLN A C 1
ATOM 1127 O O . GLN A 1 148 ? -25.449 -5.135 40.566 1.00 87.00 148 GLN A O 1
ATOM 1132 N N . LEU A 1 149 ? -26.130 -4.887 38.440 1.00 92.12 149 LEU A N 1
ATOM 1133 C CA . LEU A 1 149 ? -27.272 -4.009 38.726 1.00 92.12 149 LEU A CA 1
ATOM 1134 C C . LEU A 1 149 ? -28.232 -4.572 39.790 1.00 92.12 149 LEU A C 1
ATOM 1136 O O . LEU A 1 149 ? -28.558 -3.822 40.708 1.00 92.12 149 LEU A O 1
ATOM 1140 N N . PRO A 1 150 ? -28.633 -5.863 39.766 1.00 95.62 150 PRO A N 1
ATOM 1141 C CA . PRO A 1 150 ? -29.493 -6.425 40.810 1.00 95.62 150 PRO A CA 1
ATOM 1142 C C . PRO A 1 150 ? -28.846 -6.404 42.198 1.00 95.62 150 PRO A C 1
ATOM 1144 O O . PRO A 1 150 ? -29.538 -6.204 43.190 1.00 95.62 150 PRO A O 1
ATOM 1147 N N . LYS A 1 151 ? -27.520 -6.581 42.277 1.00 92.69 151 LYS A N 1
ATOM 1148 C CA . LYS A 1 151 ? -26.785 -6.535 43.551 1.00 92.69 151 LYS A CA 1
ATOM 1149 C C . LYS A 1 151 ? -26.772 -5.120 44.115 1.00 92.69 151 LYS A C 1
ATOM 1151 O O . LYS A 1 151 ? -27.117 -4.930 45.270 1.00 92.69 151 LYS A O 1
ATOM 1156 N N . ILE A 1 152 ? -26.455 -4.134 43.273 1.00 91.12 152 ILE A N 1
ATOM 1157 C CA . ILE A 1 152 ? -26.459 -2.719 43.668 1.00 91.12 152 ILE A CA 1
ATOM 1158 C C . ILE A 1 152 ? -27.870 -2.254 44.047 1.00 91.12 152 ILE A C 1
ATOM 1160 O O . ILE A 1 152 ? -28.020 -1.526 45.021 1.00 91.12 152 ILE A O 1
ATOM 1164 N N . SER A 1 153 ? -28.903 -2.704 43.324 1.00 94.06 153 SER A N 1
ATOM 1165 C CA . SER A 1 153 ? -30.302 -2.437 43.679 1.00 94.06 153 SER A CA 1
ATOM 1166 C C . SER A 1 153 ? -30.650 -3.017 45.051 1.00 94.06 153 SER A C 1
ATOM 1168 O O . SER A 1 153 ? -31.193 -2.303 45.882 1.00 94.06 153 SER A O 1
ATOM 1170 N N . ALA A 1 154 ? -30.292 -4.277 45.320 1.00 95.69 154 ALA A N 1
ATOM 1171 C CA . ALA A 1 154 ? -30.561 -4.910 46.611 1.00 95.69 154 ALA A CA 1
ATOM 1172 C C . ALA A 1 154 ? -29.798 -4.240 47.770 1.00 95.69 154 ALA A C 1
ATOM 1174 O O . ALA A 1 154 ? -30.351 -4.068 48.857 1.00 95.69 154 ALA A O 1
ATOM 1175 N N . ASP A 1 155 ? -28.544 -3.838 47.540 1.00 92.75 155 ASP A N 1
ATOM 1176 C CA . ASP A 1 155 ? -27.741 -3.097 48.517 1.00 92.75 155 ASP A CA 1
ATOM 1177 C C . ASP A 1 155 ? -28.360 -1.718 48.816 1.00 92.75 155 ASP A C 1
ATOM 1179 O O . ASP A 1 155 ? -28.405 -1.299 49.978 1.00 92.75 155 ASP A O 1
ATOM 1183 N N . LEU A 1 156 ? -28.886 -1.036 47.789 1.00 94.88 156 LEU A N 1
ATOM 1184 C CA . LEU A 1 156 ? -29.606 0.233 47.925 1.00 94.88 156 LEU A CA 1
ATOM 1185 C C . LEU A 1 156 ? -30.917 0.058 48.701 1.00 94.88 156 LEU A C 1
ATOM 1187 O O . LEU A 1 156 ? -31.135 0.784 49.669 1.00 94.88 156 LEU A O 1
ATOM 1191 N N . ASP A 1 157 ? -31.738 -0.936 48.353 1.00 95.88 157 ASP A N 1
ATOM 1192 C CA . ASP A 1 157 ? -32.987 -1.244 49.063 1.00 95.88 157 ASP A CA 1
ATOM 1193 C C . ASP A 1 157 ? -32.717 -1.513 50.553 1.00 95.88 157 ASP A C 1
ATOM 1195 O O . ASP A 1 157 ? -33.439 -1.054 51.444 1.00 95.88 157 ASP A O 1
ATOM 1199 N N . GLN A 1 158 ? -31.626 -2.228 50.853 1.00 95.94 158 GLN A N 1
ATOM 1200 C CA . GLN A 1 158 ? -31.211 -2.492 52.225 1.00 95.94 158 GLN A CA 1
ATOM 1201 C C . GLN A 1 158 ? -30.745 -1.217 52.946 1.00 95.94 158 GLN A C 1
ATOM 1203 O O . GLN A 1 158 ? -31.054 -1.036 54.129 1.00 95.94 158 GLN A O 1
ATOM 1208 N N . ALA A 1 159 ? -30.001 -0.337 52.271 1.00 94.94 159 ALA A N 1
ATOM 1209 C CA . ALA A 1 159 ? -29.578 0.947 52.825 1.00 94.94 159 ALA A CA 1
ATOM 1210 C C . ALA A 1 159 ? -30.783 1.860 53.113 1.00 94.94 159 ALA A C 1
ATOM 1212 O O . ALA A 1 159 ? -30.873 2.427 54.206 1.00 94.94 159 ALA A O 1
ATOM 1213 N N . GLU A 1 160 ? -31.749 1.928 52.194 1.00 94.69 160 GLU A N 1
ATOM 1214 C CA . GLU A 1 160 ? -32.998 2.677 52.361 1.00 94.69 160 GLU A CA 1
ATOM 1215 C C . GLU A 1 160 ? -33.822 2.133 53.531 1.00 94.69 160 GLU A C 1
ATOM 1217 O O . GLU A 1 160 ? -34.283 2.902 54.378 1.00 94.69 160 GLU A O 1
ATOM 1222 N N . ALA A 1 161 ? -33.947 0.808 53.648 1.00 95.06 161 ALA A N 1
ATOM 1223 C CA . ALA A 1 161 ? -34.636 0.173 54.766 1.00 95.06 161 ALA A CA 1
ATOM 1224 C C . ALA A 1 161 ? -33.980 0.507 56.118 1.00 95.06 161 ALA A C 1
ATOM 1226 O O . ALA A 1 161 ? -34.685 0.830 57.077 1.00 95.06 161 ALA A O 1
ATOM 1227 N N . ARG A 1 162 ? -32.639 0.485 56.205 1.00 93.88 162 ARG A N 1
ATOM 1228 C CA . ARG A 1 162 ? -31.902 0.874 57.424 1.00 93.88 162 ARG A CA 1
ATOM 1229 C C . ARG A 1 162 ? -32.114 2.347 57.772 1.00 93.88 162 ARG A C 1
ATOM 1231 O O . ARG A 1 162 ? -32.343 2.659 58.940 1.00 93.88 162 ARG A O 1
ATOM 1238 N N . LEU A 1 163 ? -32.073 3.240 56.781 1.00 91.94 163 LEU A N 1
ATOM 1239 C CA . LEU A 1 163 ? -32.316 4.670 56.981 1.00 91.94 163 LEU A CA 1
ATOM 1240 C C . LEU A 1 163 ? -33.745 4.931 57.474 1.00 91.94 163 LEU A C 1
ATOM 1242 O O . LEU A 1 163 ? -33.943 5.667 58.441 1.00 91.94 163 LEU A O 1
ATOM 1246 N N . ASN A 1 164 ? -34.736 4.297 56.849 1.00 89.62 164 ASN A N 1
ATOM 1247 C CA . ASN A 1 164 ? -36.140 4.442 57.221 1.00 89.62 164 ASN A CA 1
ATOM 1248 C C . ASN A 1 164 ? -36.421 3.872 58.619 1.00 89.62 164 ASN A C 1
ATOM 1250 O O . ASN A 1 164 ? -37.093 4.524 59.416 1.00 89.62 164 ASN A O 1
ATOM 1254 N N . ALA A 1 165 ? -35.851 2.710 58.959 1.00 90.88 165 ALA A N 1
ATOM 1255 C CA . ALA A 1 165 ? -35.952 2.133 60.299 1.00 90.88 165 ALA A CA 1
ATOM 1256 C C . ALA A 1 165 ? -35.335 3.051 61.368 1.00 90.88 165 ALA A C 1
ATOM 1258 O O . ALA A 1 165 ? -35.933 3.264 62.424 1.00 90.88 165 ALA A O 1
ATOM 1259 N N . TYR A 1 166 ? -34.174 3.648 61.080 1.00 89.44 166 TYR A N 1
ATOM 1260 C CA . TYR A 1 166 ? -33.530 4.605 61.980 1.00 89.44 166 TYR A CA 1
ATOM 1261 C C . TYR A 1 166 ? -34.380 5.870 62.183 1.00 89.44 166 TYR A C 1
ATOM 1263 O O . TYR A 1 166 ? -34.572 6.310 63.318 1.00 89.44 166 TYR A O 1
ATOM 1271 N N . ARG A 1 167 ? -34.947 6.423 61.099 1.00 86.94 167 ARG A N 1
ATOM 1272 C CA . ARG A 1 167 ? -35.853 7.587 61.145 1.00 86.94 167 ARG A CA 1
ATOM 1273 C C . ARG A 1 167 ? -37.129 7.312 61.944 1.00 86.94 167 ARG A C 1
ATOM 1275 O O . ARG A 1 167 ? -37.569 8.191 62.678 1.00 86.94 167 ARG A O 1
ATOM 1282 N N . ALA A 1 168 ? -37.686 6.104 61.837 1.00 86.31 168 ALA A N 1
ATOM 1283 C CA . ALA A 1 168 ? -38.871 5.689 62.587 1.00 86.31 168 ALA A CA 1
ATOM 1284 C C . ALA A 1 168 ? -38.594 5.495 64.090 1.00 86.31 168 ALA A C 1
ATOM 1286 O O . ALA A 1 168 ? -39.469 5.747 64.910 1.00 86.31 168 ALA A O 1
ATOM 1287 N N . GLN A 1 169 ? -37.385 5.064 64.469 1.00 86.81 169 GLN A N 1
ATOM 1288 C CA . GLN A 1 169 ? -37.027 4.810 65.870 1.00 86.81 169 GLN A CA 1
ATOM 1289 C C . GLN A 1 169 ? -36.682 6.085 66.661 1.00 86.81 169 GLN A C 1
ATOM 1291 O O . GLN A 1 169 ? -36.785 6.096 67.887 1.00 86.81 169 GLN A O 1
ATOM 1296 N N . ARG A 1 170 ? -36.197 7.134 65.987 1.00 80.88 170 ARG A N 1
ATOM 1297 C CA . ARG A 1 170 ? -35.577 8.310 66.626 1.00 80.88 170 ARG A CA 1
ATOM 1298 C C . ARG A 1 170 ? -36.334 9.626 66.411 1.00 80.88 170 ARG A C 1
ATOM 1300 O O . ARG A 1 170 ? -35.737 10.662 66.670 1.00 80.88 170 ARG A O 1
ATOM 1307 N N . ASP A 1 171 ? -37.595 9.574 65.971 1.00 69.19 171 ASP A N 1
ATOM 1308 C CA . ASP A 1 171 ? -38.427 10.736 65.610 1.00 69.19 171 ASP A CA 1
ATOM 1309 C C . ASP A 1 171 ? -37.705 11.700 64.651 1.00 69.19 171 ASP A C 1
ATOM 1311 O O . ASP A 1 171 ? -37.111 12.684 65.076 1.00 69.19 171 ASP A O 1
ATOM 1315 N N . SER A 1 172 ? -37.731 11.380 63.346 1.00 63.16 172 SER A N 1
ATOM 1316 C CA . SER A 1 172 ? -37.360 12.245 62.203 1.00 63.16 172 SER A CA 1
ATOM 1317 C C . SER A 1 172 ? -36.386 13.389 62.529 1.00 63.16 172 SER A C 1
ATOM 1319 O O . SER A 1 172 ? -36.738 14.568 62.469 1.00 63.16 172 SER A O 1
ATOM 1321 N N . VAL A 1 173 ? -35.144 13.050 62.877 1.00 64.94 173 VAL A N 1
ATOM 1322 C CA . VAL A 1 173 ? -34.101 14.060 63.082 1.00 64.94 173 VAL A CA 1
ATOM 1323 C C . VAL A 1 173 ? -33.705 14.616 61.717 1.00 64.94 173 VAL A C 1
ATOM 1325 O O . VAL A 1 173 ? -33.034 13.935 60.943 1.00 64.94 173 VAL A O 1
ATOM 1328 N N . ASP A 1 174 ? -34.110 15.845 61.412 1.00 72.94 174 ASP A N 1
ATOM 1329 C CA . ASP A 1 174 ? -33.604 16.546 60.236 1.00 72.94 174 ASP A CA 1
ATOM 1330 C C . ASP A 1 174 ? -32.112 16.855 60.421 1.00 72.94 174 ASP A C 1
ATOM 1332 O O . ASP A 1 174 ? -31.664 17.307 61.480 1.00 72.94 174 ASP A O 1
ATOM 1336 N N . LEU A 1 1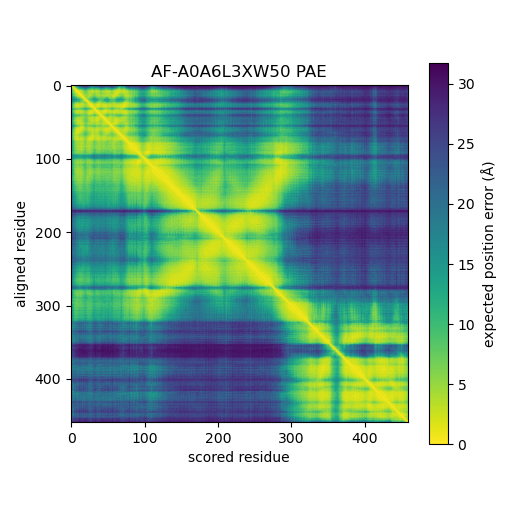75 ? -31.317 16.591 59.381 1.00 79.44 175 LEU A N 1
ATOM 1337 C CA . LEU A 1 175 ? -29.901 16.953 59.372 1.00 79.44 175 LEU A CA 1
ATOM 1338 C C . LEU A 1 175 ? -29.759 18.472 59.534 1.00 79.44 175 LEU A C 1
ATOM 1340 O O . LEU A 1 175 ? -30.450 19.248 58.872 1.00 79.44 175 LEU A O 1
ATOM 1344 N N . SER A 1 176 ? -28.815 18.903 60.374 1.00 84.94 176 SER A N 1
ATOM 1345 C CA . SER A 1 176 ? -28.447 20.318 60.449 1.00 84.94 176 SER A CA 1
ATOM 1346 C C . SER A 1 176 ? -27.936 20.804 59.087 1.00 84.94 176 SER A C 1
ATOM 1348 O O . SER A 1 176 ? -27.425 20.018 58.286 1.00 84.94 176 SER A O 1
ATOM 1350 N N . LEU A 1 177 ? -28.027 22.111 58.819 1.00 85.44 177 LEU A N 1
ATOM 1351 C CA . LEU A 1 177 ? -27.497 22.691 57.575 1.00 85.44 177 LEU A CA 1
ATOM 1352 C C . LEU A 1 177 ? -26.003 22.374 57.380 1.00 85.44 177 LEU A C 1
ATOM 1354 O O . LEU A 1 177 ? -25.567 22.122 56.259 1.00 85.44 177 LEU A O 1
ATOM 1358 N N . GLU A 1 178 ? -25.234 22.322 58.471 1.00 86.12 178 GLU A N 1
ATOM 1359 C CA . GLU A 1 178 ? -23.822 21.930 58.455 1.00 86.12 178 GLU A CA 1
ATOM 1360 C C . GLU A 1 178 ? -23.640 20.444 58.109 1.00 86.12 178 GLU A C 1
ATOM 1362 O O . GLU A 1 178 ? -22.852 20.114 57.223 1.00 86.12 178 GLU A O 1
ATOM 1367 N N . ALA A 1 179 ? -24.412 19.544 58.730 1.00 86.06 179 ALA A N 1
ATOM 1368 C CA . ALA A 1 179 ? -24.341 18.112 58.443 1.00 86.06 179 ALA A CA 1
ATOM 1369 C C . ALA A 1 179 ? -24.806 17.783 57.017 1.00 86.06 179 ALA A C 1
ATOM 1371 O O . ALA A 1 179 ? -24.210 16.932 56.362 1.00 86.06 179 ALA A O 1
ATOM 1372 N N . LYS A 1 180 ? -25.816 18.496 56.503 1.00 87.88 180 LYS A N 1
ATOM 1373 C CA . LYS A 1 180 ? -26.259 18.390 55.108 1.00 87.88 180 LYS A CA 1
ATOM 1374 C C . LYS A 1 180 ? -25.170 18.846 54.134 1.00 87.88 180 LYS A C 1
ATOM 1376 O O . LYS A 1 180 ? -24.888 18.142 53.175 1.00 87.88 180 LYS A O 1
ATOM 1381 N N . SER A 1 181 ? -24.495 19.964 54.416 1.00 91.25 181 SER A N 1
ATOM 1382 C CA . SER A 1 181 ? -23.376 20.427 53.586 1.00 91.25 181 SER A CA 1
ATOM 1383 C C . SER A 1 181 ? -22.216 19.425 53.555 1.00 91.25 181 SER A C 1
ATOM 1385 O O . SER A 1 181 ? -21.644 19.174 52.494 1.00 91.25 181 SER A O 1
ATOM 1387 N N . VAL A 1 182 ? -21.884 18.820 54.702 1.00 90.44 182 VAL A N 1
ATOM 1388 C CA . VAL A 1 182 ? -20.859 17.768 54.775 1.00 90.44 182 VAL A CA 1
ATOM 1389 C C . VAL A 1 182 ? -21.315 16.509 54.037 1.00 90.44 182 VAL A C 1
ATOM 1391 O O . VAL A 1 182 ? -20.513 15.926 53.314 1.00 90.44 182 VAL A O 1
ATOM 1394 N N . LEU A 1 183 ? -22.584 16.110 54.165 1.00 89.06 183 LEU A N 1
ATOM 1395 C CA . LEU A 1 183 ? -23.159 14.986 53.424 1.00 89.06 183 LEU A CA 1
ATOM 1396 C C . LEU A 1 183 ? -23.021 15.189 51.909 1.00 89.06 183 LEU A C 1
ATOM 1398 O O . LEU A 1 183 ? -22.495 14.306 51.239 1.00 89.06 183 LEU A O 1
ATOM 1402 N N . ASP A 1 184 ? -23.409 16.356 51.390 1.00 90.81 184 ASP A N 1
ATOM 1403 C CA . ASP A 1 184 ? -23.304 16.678 49.961 1.00 90.81 184 ASP A CA 1
ATOM 1404 C C . ASP A 1 184 ? -21.846 16.585 49.471 1.00 90.81 184 ASP A C 1
ATOM 1406 O O . ASP A 1 184 ? -21.565 16.027 48.408 1.00 90.81 184 ASP A O 1
ATOM 1410 N N . GLN A 1 185 ? -20.890 17.079 50.269 1.00 92.75 185 GLN A N 1
ATOM 1411 C CA . GLN A 1 185 ? -19.459 16.970 49.965 1.00 92.75 185 GLN A CA 1
ATOM 1412 C C . GLN A 1 185 ? -18.972 15.516 49.980 1.00 92.75 185 GLN A C 1
ATOM 1414 O O . GLN A 1 185 ? -18.230 15.115 49.083 1.00 92.75 185 GLN A O 1
ATOM 1419 N N . VAL A 1 186 ? -19.393 14.721 50.968 1.00 91.62 186 VAL A N 1
ATOM 1420 C CA . VAL A 1 186 ? -19.019 13.304 51.080 1.00 91.62 186 VAL A CA 1
ATOM 1421 C C . VAL A 1 186 ? -19.568 12.507 49.902 1.00 91.62 186 VAL A C 1
ATOM 1423 O O . VAL A 1 186 ? -18.799 11.796 49.259 1.00 91.62 186 VAL A O 1
ATOM 1426 N N . VAL A 1 187 ? -20.854 12.668 49.576 1.00 90.81 187 VAL A N 1
ATOM 1427 C CA . VAL A 1 187 ? -21.499 11.992 48.441 1.00 90.81 187 VAL A CA 1
ATOM 1428 C C . VAL A 1 187 ? -20.810 12.375 47.132 1.00 90.81 187 VAL A C 1
ATOM 1430 O O . VAL A 1 187 ? -20.505 11.502 46.324 1.00 90.81 187 VAL A O 1
ATOM 1433 N N . ASN A 1 188 ? -20.475 13.653 46.931 1.00 92.12 188 ASN A N 1
ATOM 1434 C CA . ASN A 1 188 ? -19.732 14.089 45.749 1.00 92.12 188 ASN A CA 1
ATOM 1435 C C . ASN A 1 188 ? -18.338 13.438 45.654 1.00 92.12 188 ASN A C 1
ATOM 1437 O O . ASN A 1 188 ? -17.965 12.943 44.590 1.00 92.12 188 ASN A O 1
ATOM 1441 N N . VAL A 1 189 ? -17.573 13.394 46.751 1.00 93.75 189 VAL A N 1
ATOM 1442 C CA . VAL A 1 189 ? -16.246 12.749 46.772 1.00 93.75 189 VAL A CA 1
ATOM 1443 C C . VAL A 1 189 ? -16.356 11.239 46.539 1.00 93.75 189 VAL A C 1
ATOM 1445 O O . VAL A 1 189 ? -15.564 10.685 45.775 1.00 93.75 189 VAL A O 1
ATOM 1448 N N . GLU A 1 190 ? -17.336 10.562 47.141 1.00 89.56 190 GLU A N 1
ATOM 1449 C CA . GLU A 1 190 ? -17.579 9.130 46.921 1.00 89.56 190 GLU A CA 1
ATOM 1450 C C . GLU A 1 190 ? -17.990 8.835 45.478 1.00 89.56 190 GLU A C 1
ATOM 1452 O O . GLU A 1 190 ? -17.444 7.917 44.869 1.00 89.56 190 GLU A O 1
ATOM 1457 N N . ASN A 1 191 ? -18.865 9.649 44.889 1.00 89.50 191 ASN A N 1
ATOM 1458 C CA . ASN A 1 191 ? -19.255 9.514 43.488 1.00 89.50 191 ASN A CA 1
ATOM 1459 C C . ASN A 1 191 ? -18.048 9.667 42.552 1.00 89.50 191 ASN A C 1
ATOM 1461 O O . ASN A 1 191 ? -17.867 8.848 41.652 1.00 89.50 191 ASN A O 1
ATOM 1465 N N . GLN A 1 192 ? -17.171 10.646 42.798 1.00 92.31 192 GLN A N 1
ATOM 1466 C CA . GLN A 1 192 ? -15.938 10.806 42.021 1.00 92.31 192 GLN A CA 1
ATOM 1467 C C . GLN A 1 192 ? -14.973 9.626 42.207 1.00 92.31 192 GLN A C 1
ATOM 1469 O O . GLN A 1 192 ? -14.357 9.177 41.242 1.00 92.31 192 GLN A O 1
ATOM 1474 N N . LEU A 1 193 ? -14.832 9.093 43.425 1.00 91.50 193 LEU A N 1
ATOM 1475 C CA . LEU A 1 193 ? -13.999 7.912 43.684 1.00 91.50 193 LEU A CA 1
ATOM 1476 C C . LEU A 1 193 ? -14.542 6.658 42.988 1.00 91.50 193 LEU A C 1
ATOM 1478 O O . LEU A 1 193 ? -13.764 5.883 42.426 1.00 91.50 193 LEU A O 1
ATOM 1482 N N . ASN A 1 194 ? -15.860 6.470 42.986 1.00 86.75 194 ASN A N 1
ATOM 1483 C CA . ASN A 1 194 ? -16.508 5.369 42.280 1.00 86.75 194 ASN A CA 1
ATOM 1484 C C . ASN A 1 194 ? -16.331 5.509 40.766 1.00 86.75 194 ASN A C 1
ATOM 1486 O O . ASN A 1 194 ? -15.916 4.553 40.114 1.00 86.75 194 ASN A O 1
ATOM 1490 N N . GLU A 1 195 ? -16.525 6.708 40.212 1.00 86.81 195 GLU A N 1
ATOM 1491 C CA . GLU A 1 195 ? -16.259 6.985 38.797 1.00 86.81 195 GLU A CA 1
ATOM 1492 C C . GLU A 1 195 ? -14.799 6.680 38.425 1.00 86.81 195 GLU A C 1
ATOM 1494 O O . GLU A 1 195 ? -14.534 6.021 37.418 1.00 86.81 195 GLU A O 1
ATOM 1499 N N . LEU A 1 196 ? -13.835 7.086 39.260 1.00 89.81 196 LEU A N 1
ATOM 1500 C CA . LEU A 1 196 ? -12.426 6.746 39.054 1.00 89.81 196 LEU A CA 1
ATOM 1501 C C . LEU A 1 196 ? -12.163 5.244 39.149 1.00 89.81 196 LEU A C 1
ATOM 1503 O O . LEU A 1 196 ? -11.295 4.756 38.435 1.00 89.81 196 LEU A O 1
ATOM 1507 N N . THR A 1 197 ? -12.899 4.513 39.985 1.00 85.88 197 THR A N 1
ATOM 1508 C CA . THR A 1 197 ? -12.780 3.052 40.103 1.00 85.88 197 THR A CA 1
ATOM 1509 C C . THR A 1 197 ? -13.263 2.358 38.829 1.00 85.88 197 THR A C 1
ATOM 1511 O O . THR A 1 197 ? -12.581 1.470 38.316 1.00 85.88 197 THR A O 1
ATOM 1514 N N . PHE A 1 198 ? -14.389 2.799 38.258 1.00 80.38 198 PHE A N 1
ATOM 1515 C CA . PHE A 1 198 ? -14.858 2.304 36.960 1.00 80.38 198 PHE A CA 1
ATOM 1516 C C . PHE A 1 198 ? -13.875 2.644 35.839 1.00 80.38 198 PHE A C 1
ATOM 1518 O O . PHE A 1 198 ? -13.478 1.760 35.080 1.00 80.38 198 PHE A O 1
ATOM 1525 N N . ARG A 1 199 ? -13.394 3.893 35.787 1.00 84.31 199 ARG A N 1
ATOM 1526 C CA . ARG A 1 199 ? -12.360 4.295 34.824 1.00 84.31 199 ARG A CA 1
ATOM 1527 C C . ARG A 1 199 ? -11.080 3.486 34.994 1.00 84.31 199 ARG A C 1
ATOM 1529 O O . ARG A 1 199 ? -10.479 3.114 33.994 1.00 84.31 199 ARG A O 1
ATOM 1536 N N . GLU A 1 200 ? -10.661 3.193 36.226 1.00 85.12 200 GLU A N 1
ATOM 1537 C CA . GLU A 1 200 ? -9.498 2.349 36.518 1.00 85.12 200 GLU A CA 1
ATOM 1538 C C . GLU A 1 200 ? -9.662 0.952 35.906 1.00 85.12 200 GLU A C 1
ATOM 1540 O O . GLU A 1 200 ? -8.738 0.458 35.255 1.00 85.12 200 GLU A O 1
ATOM 1545 N N . ALA A 1 201 ? -10.845 0.346 36.051 1.00 78.81 201 ALA A N 1
ATOM 1546 C CA . ALA A 1 201 ? -11.156 -0.947 35.450 1.00 78.81 201 ALA A CA 1
ATOM 1547 C C . ALA A 1 201 ? -11.047 -0.905 33.915 1.00 78.81 201 ALA A C 1
ATOM 1549 O O . ALA A 1 201 ? -10.414 -1.789 33.338 1.00 78.81 201 ALA A O 1
ATOM 1550 N N . GLU A 1 202 ? -11.556 0.144 33.261 1.00 75.81 202 GLU A N 1
ATOM 1551 C CA . GLU A 1 202 ? -11.443 0.332 31.805 1.00 75.81 202 GLU A CA 1
ATOM 1552 C C . GLU A 1 202 ? -9.986 0.527 31.351 1.00 75.81 202 GLU A C 1
ATOM 1554 O O . GLU A 1 202 ? -9.498 -0.176 30.463 1.00 75.81 202 GLU A O 1
ATOM 1559 N N . ILE A 1 203 ? -9.242 1.445 31.981 1.00 80.25 203 ILE A N 1
ATOM 1560 C CA . ILE A 1 203 ? -7.868 1.754 31.557 1.00 80.25 203 ILE A CA 1
ATOM 1561 C C . ILE A 1 203 ? -6.884 0.634 31.889 1.00 80.25 203 ILE A C 1
ATOM 1563 O O . ILE A 1 203 ? -5.882 0.495 31.190 1.00 80.25 203 ILE A O 1
ATOM 1567 N N . SER A 1 204 ? -7.145 -0.173 32.922 1.00 81.06 204 SER A N 1
ATOM 1568 C CA . SER A 1 204 ? -6.283 -1.302 33.298 1.00 81.06 204 SER A CA 1
ATOM 1569 C C . SER A 1 204 ? -6.249 -2.404 32.234 1.00 81.06 204 SER A C 1
ATOM 1571 O O . SER A 1 204 ? -5.279 -3.159 32.164 1.00 81.06 204 SER A O 1
ATOM 1573 N N . GLN A 1 205 ? -7.271 -2.464 31.373 1.00 75.88 205 GLN A N 1
ATOM 1574 C CA . GLN A 1 205 ? -7.326 -3.380 30.234 1.00 75.88 205 GLN A CA 1
ATOM 1575 C C . GLN A 1 205 ? -6.492 -2.888 29.042 1.00 75.88 205 GLN A C 1
ATOM 1577 O O . GLN A 1 205 ? -6.030 -3.698 28.240 1.00 75.88 205 GLN A O 1
ATOM 1582 N N . LEU A 1 206 ? -6.281 -1.573 28.927 1.00 74.12 206 LEU A N 1
ATOM 1583 C CA . LEU A 1 206 ? -5.620 -0.937 27.781 1.00 74.12 206 LEU A CA 1
ATOM 1584 C C . LEU A 1 206 ? -4.171 -0.522 28.075 1.00 74.12 206 LEU A C 1
ATOM 1586 O O . LEU A 1 206 ? -3.322 -0.545 27.184 1.00 74.12 206 LEU A O 1
ATOM 1590 N N . PHE A 1 207 ? -3.869 -0.146 29.320 1.00 81.38 207 PHE A N 1
ATOM 1591 C CA . PHE A 1 207 ? -2.602 0.466 29.711 1.00 81.38 207 PHE A CA 1
ATOM 1592 C C . PHE A 1 207 ? -1.945 -0.254 30.891 1.00 81.38 207 PHE A C 1
ATOM 1594 O O . PHE A 1 207 ? -2.589 -0.696 31.839 1.00 81.38 207 PHE A O 1
ATOM 1601 N N . LYS A 1 208 ? -0.608 -0.307 30.875 1.00 84.81 208 LYS A N 1
ATOM 1602 C CA . LYS A 1 208 ? 0.182 -0.754 32.033 1.00 84.81 208 LYS A CA 1
ATOM 1603 C C . LYS A 1 208 ? 0.161 0.314 33.132 1.00 84.81 208 LYS A C 1
ATOM 1605 O O . LYS A 1 208 ? 0.109 1.506 32.833 1.00 84.81 208 LYS A O 1
ATOM 1610 N N . LYS A 1 209 ? 0.346 -0.096 34.394 1.00 86.69 209 LYS A N 1
ATOM 1611 C CA . LYS A 1 209 ? 0.385 0.806 35.569 1.00 86.69 209 LYS A CA 1
ATOM 1612 C C . LYS A 1 209 ? 1.415 1.946 35.472 1.00 86.69 209 LYS A C 1
ATOM 1614 O O . LYS A 1 209 ? 1.285 2.957 36.151 1.00 86.69 209 LYS A O 1
ATOM 1619 N N . SER A 1 210 ? 2.440 1.797 34.631 1.00 85.69 210 SER A N 1
ATOM 1620 C CA . SER A 1 210 ? 3.475 2.810 34.393 1.00 85.69 210 SER A CA 1
ATOM 1621 C C . SER A 1 210 ? 3.075 3.906 33.394 1.00 85.69 210 SER A C 1
ATOM 1623 O O . SER A 1 210 ? 3.820 4.872 33.239 1.00 85.69 210 SER A O 1
ATOM 1625 N N . HIS A 1 211 ? 1.949 3.765 32.687 1.00 92.50 211 HIS A N 1
ATOM 1626 C CA . HIS A 1 211 ? 1.514 4.722 31.668 1.00 92.50 211 HIS A CA 1
ATOM 1627 C C . HIS A 1 211 ? 1.137 6.079 32.300 1.00 92.50 211 HIS A C 1
ATOM 1629 O O . HIS A 1 211 ? 0.500 6.082 33.359 1.00 92.50 211 HIS A O 1
ATOM 1635 N N . PRO A 1 212 ? 1.457 7.230 31.668 1.00 92.25 212 PRO A N 1
ATOM 1636 C CA . PRO A 1 212 ? 1.133 8.556 32.208 1.00 92.25 212 PRO A CA 1
ATOM 1637 C C . PRO A 1 212 ? -0.340 8.720 32.608 1.00 92.25 212 PRO A C 1
ATOM 1639 O O . PRO A 1 212 ? -0.628 9.245 33.679 1.00 92.25 212 PRO A O 1
ATOM 1642 N N . THR A 1 213 ? -1.269 8.191 31.805 1.00 87.75 213 THR A N 1
ATOM 1643 C CA . THR A 1 213 ? -2.715 8.223 32.098 1.00 87.75 213 THR A CA 1
ATOM 1644 C C . THR A 1 213 ? -3.081 7.473 33.380 1.00 87.75 213 THR A C 1
ATOM 1646 O O . THR A 1 213 ? -3.874 7.973 34.172 1.00 87.75 213 THR A O 1
ATOM 1649 N N . TYR A 1 214 ? -2.483 6.299 33.620 1.00 90.88 214 TYR A N 1
ATOM 1650 C CA . TYR A 1 214 ? -2.748 5.520 34.834 1.00 90.88 214 TYR A CA 1
ATOM 1651 C C . TYR A 1 214 ? -2.187 6.230 36.072 1.00 90.88 214 TYR A C 1
ATOM 1653 O O . TYR A 1 214 ? -2.853 6.308 37.101 1.00 90.88 214 TYR A O 1
ATOM 1661 N N . ARG A 1 215 ? -0.990 6.825 35.958 1.00 90.12 215 ARG A N 1
ATOM 1662 C CA . ARG A 1 215 ? -0.390 7.628 37.036 1.00 90.12 215 ARG A CA 1
ATOM 1663 C C . ARG A 1 215 ? -1.244 8.841 37.400 1.00 90.12 215 ARG A C 1
ATOM 1665 O O . ARG A 1 215 ? -1.513 9.042 38.579 1.00 90.12 215 ARG A O 1
ATOM 1672 N N . ALA A 1 216 ? -1.708 9.598 36.406 1.00 92.06 216 ALA A N 1
ATOM 1673 C CA . ALA A 1 216 ? -2.563 10.762 36.628 1.00 92.06 216 ALA A CA 1
ATOM 1674 C C . ALA A 1 216 ? -3.887 10.382 37.317 1.00 92.06 216 ALA A C 1
ATOM 1676 O O . ALA A 1 216 ? -4.320 11.063 38.248 1.00 92.06 216 ALA A O 1
ATOM 1677 N N . LEU A 1 217 ? -4.504 9.263 36.910 1.00 92.56 217 LEU A N 1
ATOM 1678 C CA . LEU A 1 217 ? -5.706 8.735 37.560 1.00 92.56 217 LEU A CA 1
ATOM 1679 C C . LEU A 1 217 ? -5.436 8.361 39.025 1.00 92.56 217 LEU A C 1
ATOM 1681 O O . LEU A 1 217 ? -6.198 8.743 39.913 1.00 92.56 217 LEU A O 1
ATOM 1685 N N . HIS A 1 218 ? -4.325 7.673 39.289 1.00 91.06 218 HIS A N 1
ATOM 1686 C CA . HIS A 1 218 ? -3.939 7.271 40.639 1.00 91.06 218 HIS A CA 1
ATOM 1687 C C . HIS A 1 218 ? -3.637 8.474 41.553 1.00 91.06 218 HIS A C 1
ATOM 1689 O O . HIS A 1 218 ? -4.071 8.506 42.703 1.00 91.06 218 HIS A O 1
ATOM 1695 N N . GLU A 1 219 ? -2.939 9.498 41.055 1.00 92.81 219 GLU A N 1
ATOM 1696 C CA . GLU A 1 219 ? -2.680 10.743 41.796 1.00 92.81 219 GLU A CA 1
ATOM 1697 C C . GLU A 1 219 ? -3.979 11.494 42.130 1.00 92.81 219 GLU A C 1
ATOM 1699 O O . GLU A 1 219 ? -4.162 11.979 43.256 1.00 92.81 219 GLU A O 1
ATOM 1704 N N . LYS A 1 220 ? -4.924 11.548 41.181 1.00 94.19 220 LYS A N 1
ATOM 1705 C CA . LYS A 1 220 ? -6.246 12.140 41.416 1.00 94.19 220 LYS A CA 1
ATOM 1706 C C . LYS A 1 220 ? -7.032 11.356 42.467 1.00 94.19 220 LYS A C 1
ATOM 1708 O O . LYS A 1 220 ? -7.590 11.971 43.376 1.00 94.19 220 LYS A O 1
ATOM 1713 N N . ARG A 1 221 ? -7.018 10.023 42.389 1.00 94.69 221 ARG A N 1
ATOM 1714 C CA . ARG A 1 221 ? -7.655 9.135 43.368 1.00 94.69 221 ARG A CA 1
ATOM 1715 C C . ARG A 1 221 ? -7.096 9.354 44.775 1.00 94.69 221 ARG A C 1
ATOM 1717 O O . ARG A 1 221 ? -7.872 9.599 45.689 1.00 94.69 221 ARG A O 1
ATOM 1724 N N . GLN A 1 222 ? -5.772 9.388 44.939 1.00 95.00 222 GLN A N 1
ATOM 1725 C CA . GLN A 1 222 ? -5.150 9.684 46.237 1.00 95.00 222 GLN A CA 1
ATOM 1726 C C . GLN A 1 222 ? -5.562 11.049 46.800 1.00 95.00 222 GLN A C 1
ATOM 1728 O O . GLN A 1 222 ? -5.677 11.225 48.010 1.00 95.00 222 GLN A O 1
ATOM 1733 N N . THR A 1 223 ? -5.760 12.045 45.937 1.00 95.75 223 THR A N 1
ATOM 1734 C CA . THR A 1 223 ? -6.187 13.382 46.367 1.00 95.75 223 THR A CA 1
ATOM 1735 C C . THR A 1 223 ? -7.601 13.349 46.946 1.00 95.75 223 THR A C 1
ATOM 1737 O O . THR A 1 223 ? -7.823 13.896 48.025 1.00 95.75 223 THR A O 1
ATOM 1740 N N . LEU A 1 224 ? -8.520 12.648 46.279 1.00 95.25 224 LEU A N 1
ATOM 1741 C CA . LEU A 1 224 ? -9.888 12.442 46.758 1.00 95.25 224 LEU A CA 1
ATOM 1742 C C . LEU A 1 224 ? -9.948 11.547 48.001 1.00 95.25 224 LEU A C 1
ATOM 1744 O O . LEU A 1 224 ? -10.749 11.799 48.893 1.00 95.25 224 LEU A O 1
ATOM 1748 N N . GLU A 1 225 ? -9.072 10.546 48.119 1.00 94.31 225 GLU A N 1
ATOM 1749 C CA . GLU A 1 225 ? -8.963 9.718 49.329 1.00 94.31 225 GLU A CA 1
ATOM 1750 C C . GLU A 1 225 ? -8.554 10.558 50.553 1.00 94.31 225 GLU A C 1
ATOM 1752 O O . GLU A 1 225 ? -9.169 10.430 51.613 1.00 94.31 225 GLU A O 1
ATOM 1757 N N . ARG A 1 226 ? -7.592 11.484 50.405 1.00 95.69 226 ARG A N 1
ATOM 1758 C CA . ARG A 1 226 ? -7.221 12.432 51.477 1.00 95.69 226 ARG A CA 1
ATOM 1759 C C . ARG A 1 226 ? -8.362 13.388 51.826 1.00 95.69 226 ARG A C 1
ATOM 1761 O O . ARG A 1 226 ? -8.530 13.760 52.985 1.00 95.69 226 ARG A O 1
ATOM 1768 N N . GLU A 1 227 ? -9.130 13.825 50.833 1.00 94.62 227 GLU A N 1
ATOM 1769 C CA . GLU A 1 227 ? -10.300 14.679 51.051 1.00 94.62 227 GLU A CA 1
ATOM 1770 C C . GLU A 1 227 ? -11.408 13.931 51.800 1.00 94.62 227 GLU A C 1
ATOM 1772 O O . GLU A 1 227 ? -11.932 14.443 52.790 1.00 94.62 227 GLU A O 1
ATOM 1777 N N . ARG A 1 228 ? -11.674 12.676 51.417 1.00 94.31 228 ARG A N 1
ATOM 1778 C CA . ARG A 1 228 ? -12.584 11.770 52.124 1.00 94.31 228 ARG A CA 1
ATOM 1779 C C . ARG A 1 228 ? -12.178 11.603 53.587 1.00 94.31 228 ARG A C 1
ATOM 1781 O O . ARG A 1 228 ? -13.033 11.692 54.458 1.00 94.31 228 ARG A O 1
ATOM 1788 N N . GLU A 1 229 ? -10.891 11.402 53.880 1.00 94.25 229 GLU A N 1
ATOM 1789 C CA . GLU A 1 229 ? -10.398 11.308 55.264 1.00 94.25 229 GLU A CA 1
ATOM 1790 C C . GLU A 1 229 ? -10.651 12.591 56.067 1.00 94.25 229 GLU A C 1
ATOM 1792 O O . GLU A 1 229 ? -11.103 12.526 57.211 1.00 94.25 229 GLU A O 1
ATOM 1797 N N . ARG A 1 230 ? -10.424 13.768 55.469 1.00 93.94 230 ARG A N 1
ATOM 1798 C CA . ARG A 1 230 ? -10.720 15.056 56.121 1.00 93.94 230 ARG A CA 1
ATOM 1799 C C . ARG A 1 230 ? -12.205 15.210 56.436 1.00 93.94 230 ARG A C 1
ATOM 1801 O O . ARG A 1 230 ? -12.542 15.651 57.534 1.00 93.94 230 ARG A O 1
ATOM 1808 N N . LEU A 1 231 ? -13.080 14.853 55.496 1.00 91.94 231 LEU A N 1
ATOM 1809 C CA . LEU A 1 231 ? -14.527 14.886 55.706 1.00 91.94 231 LEU A CA 1
ATOM 1810 C C . LEU A 1 231 ? -14.952 13.878 56.777 1.00 91.94 231 LEU A C 1
ATOM 1812 O O . LEU A 1 231 ? -15.737 14.227 57.653 1.00 91.94 231 LEU A O 1
ATOM 1816 N N . ASN A 1 232 ? -14.367 12.678 56.785 1.00 89.69 232 ASN A N 1
ATOM 1817 C CA . ASN A 1 232 ? -14.655 11.649 57.781 1.00 89.69 232 ASN A CA 1
ATOM 1818 C C . ASN A 1 232 ? -14.271 12.094 59.203 1.00 89.69 232 ASN A C 1
ATOM 1820 O O . ASN A 1 232 ? -15.022 11.868 60.145 1.00 89.69 232 ASN A O 1
ATOM 1824 N N . ASN A 1 233 ? -13.152 12.808 59.364 1.00 91.00 233 ASN A N 1
ATOM 1825 C CA . ASN A 1 233 ? -12.782 13.413 60.650 1.00 91.00 233 ASN A CA 1
ATOM 1826 C C . ASN A 1 233 ? -13.803 14.466 61.112 1.00 91.00 233 ASN A C 1
ATOM 1828 O O . ASN A 1 233 ? -14.081 14.577 62.304 1.00 91.00 233 ASN A O 1
ATOM 1832 N N . ARG A 1 234 ? -14.383 15.220 60.170 1.00 88.06 234 ARG A N 1
ATOM 1833 C CA . ARG A 1 234 ? -15.453 16.193 60.432 1.00 88.06 234 ARG A CA 1
ATOM 1834 C C . ARG A 1 234 ? -16.752 15.515 60.855 1.00 88.06 234 ARG A C 1
ATOM 1836 O O . ARG A 1 234 ? -17.388 15.986 61.789 1.00 88.06 234 ARG A O 1
ATOM 1843 N N . VAL A 1 235 ? -17.103 14.396 60.218 1.00 88.88 235 VAL A N 1
ATOM 1844 C CA . VAL A 1 235 ? -18.241 13.556 60.618 1.00 88.88 235 VAL A CA 1
ATOM 1845 C C . VAL A 1 235 ? -18.020 13.013 62.032 1.00 88.88 235 VAL A C 1
ATOM 1847 O O . VAL A 1 235 ? -18.889 13.179 62.878 1.00 88.88 235 VAL A O 1
ATOM 1850 N N . SER A 1 236 ? -16.835 12.480 62.347 1.00 88.81 236 SER A N 1
ATOM 1851 C CA . SER A 1 236 ? -16.502 11.953 63.685 1.00 88.81 236 SER A CA 1
ATOM 1852 C C . SER A 1 236 ? -16.576 12.985 64.820 1.00 88.81 236 SER A C 1
ATOM 1854 O O . SER A 1 236 ? -16.693 12.601 65.982 1.00 88.81 236 SER A O 1
ATOM 1856 N N . ALA A 1 237 ? -16.506 14.283 64.510 1.00 88.69 237 ALA A N 1
ATOM 1857 C CA . ALA A 1 237 ? -16.663 15.362 65.486 1.00 88.69 237 ALA A CA 1
ATOM 1858 C C . ALA A 1 237 ? -18.138 15.715 65.778 1.00 88.69 237 ALA A C 1
ATOM 1860 O O . ALA A 1 237 ? -18.414 16.440 66.733 1.00 88.69 237 ALA A O 1
ATOM 1861 N N . MET A 1 238 ? -19.087 15.222 64.973 1.00 88.56 238 MET A N 1
ATOM 1862 C CA . MET A 1 238 ? -20.522 15.475 65.148 1.00 88.56 238 MET A CA 1
ATOM 1863 C C . MET A 1 238 ? -21.113 14.615 66.281 1.00 88.56 238 MET A C 1
ATOM 1865 O O . MET A 1 238 ? -20.543 13.586 66.635 1.00 88.56 238 MET A O 1
ATOM 1869 N N . PRO A 1 239 ? -22.280 14.966 66.846 1.00 89.88 239 PRO A N 1
ATOM 1870 C CA . PRO A 1 239 ? -23.011 14.095 67.766 1.00 89.88 239 PRO A CA 1
ATOM 1871 C C . PRO A 1 239 ? -23.325 12.723 67.152 1.00 89.88 239 PRO A C 1
ATOM 1873 O O . PRO A 1 239 ? -23.627 12.624 65.964 1.00 89.88 239 PRO A O 1
ATOM 1876 N N . SER A 1 240 ? -23.333 11.665 67.965 1.00 86.44 240 SER A N 1
ATOM 1877 C CA . SER A 1 240 ? -23.506 10.275 67.503 1.00 86.44 240 SER A CA 1
ATOM 1878 C C . SER A 1 240 ? -24.790 10.029 66.699 1.00 86.44 240 SER A C 1
ATOM 1880 O O . SER A 1 240 ? -24.795 9.219 65.774 1.00 86.44 240 SER A O 1
ATOM 1882 N N . THR A 1 241 ? -25.871 10.752 66.995 1.00 84.56 241 THR A N 1
ATOM 1883 C CA . THR A 1 241 ? -27.120 10.689 66.220 1.00 84.56 241 THR A CA 1
ATOM 1884 C C . THR A 1 241 ? -26.979 11.301 64.826 1.00 84.56 241 THR A C 1
ATOM 1886 O O . THR A 1 241 ? -27.487 10.739 63.858 1.00 84.56 241 THR A O 1
ATOM 1889 N N . GLN A 1 242 ? -26.250 12.415 64.703 1.00 85.00 242 GLN A N 1
ATOM 1890 C CA . GLN A 1 242 ? -25.962 13.065 63.421 1.00 85.00 242 GLN A CA 1
ATOM 1891 C C . GLN A 1 242 ? -24.971 12.253 62.579 1.00 85.00 242 GLN A C 1
ATOM 1893 O O . GLN A 1 242 ? -25.118 12.186 61.362 1.00 85.00 242 GLN A O 1
ATOM 1898 N N . GLN A 1 243 ? -24.002 11.591 63.217 1.00 88.62 243 GLN A N 1
ATOM 1899 C CA . GLN A 1 243 ? -23.078 10.681 62.535 1.00 88.62 243 GLN A CA 1
ATOM 1900 C C . GLN A 1 243 ? -23.817 9.525 61.866 1.00 88.62 243 GLN A C 1
ATOM 1902 O O . GLN A 1 243 ? -23.612 9.257 60.683 1.00 88.62 243 GLN A O 1
ATOM 1907 N N . GLU A 1 244 ? -24.692 8.854 62.617 1.00 87.56 244 GLU A N 1
ATOM 1908 C CA . GLU A 1 244 ? -25.369 7.659 62.121 1.00 87.56 244 GLU A CA 1
ATOM 1909 C C . GLU A 1 244 ? -26.375 7.998 61.016 1.00 87.56 244 GLU A C 1
ATOM 1911 O O . GLU A 1 244 ? -26.390 7.332 59.982 1.00 87.56 244 GLU A O 1
ATOM 1916 N N . ILE A 1 245 ? -27.153 9.080 61.162 1.00 88.31 245 ILE A N 1
ATOM 1917 C CA . ILE A 1 245 ? -28.070 9.504 60.095 1.00 88.31 245 ILE A CA 1
ATOM 1918 C C . ILE A 1 245 ? -27.326 9.976 58.843 1.00 88.31 245 ILE A C 1
ATOM 1920 O O . ILE A 1 245 ? -27.782 9.687 57.738 1.00 88.31 245 ILE A O 1
ATOM 1924 N N . LEU A 1 246 ? -26.180 10.654 58.983 1.00 89.88 246 LEU A N 1
ATOM 1925 C CA . LEU A 1 246 ? -25.347 11.054 57.849 1.00 89.88 246 LEU A CA 1
ATOM 1926 C C . LEU A 1 246 ? -24.782 9.823 57.144 1.00 89.88 246 LEU A C 1
ATOM 1928 O O . LEU A 1 246 ? -24.877 9.742 55.925 1.00 89.88 246 LEU A O 1
ATOM 1932 N N . ARG A 1 247 ? -24.261 8.843 57.892 1.00 89.12 247 ARG A N 1
ATOM 1933 C CA . ARG A 1 247 ? -23.739 7.582 57.345 1.00 89.12 247 ARG A CA 1
ATOM 1934 C C . ARG A 1 247 ? -24.805 6.830 56.547 1.00 89.12 247 ARG A C 1
ATOM 1936 O O . ARG A 1 247 ? -24.553 6.462 55.406 1.00 89.12 247 ARG A O 1
ATOM 1943 N N . LEU A 1 248 ? -26.002 6.671 57.113 1.00 91.81 248 LEU A N 1
ATOM 1944 C CA . LEU A 1 248 ? -27.125 6.011 56.442 1.00 91.81 248 LEU A CA 1
ATOM 1945 C C . LEU A 1 248 ? -27.625 6.808 55.227 1.00 91.81 248 LEU A C 1
ATOM 1947 O O . LEU A 1 248 ? -27.901 6.224 54.184 1.00 91.81 248 LEU A O 1
ATOM 1951 N N . SER A 1 249 ? -27.708 8.138 55.336 1.00 91.31 249 SER A N 1
ATOM 1952 C CA . SER A 1 249 ? -28.125 9.000 54.219 1.00 91.31 249 SER A CA 1
ATOM 1953 C C . SER A 1 249 ? -27.107 8.975 53.081 1.00 91.31 249 SER A C 1
ATOM 1955 O O . SER A 1 249 ? -27.490 8.934 51.920 1.00 91.31 249 SER A O 1
ATOM 1957 N N . ARG A 1 250 ? -25.813 8.942 53.404 1.00 90.75 250 ARG A N 1
ATOM 1958 C CA . ARG A 1 250 ? -24.721 8.803 52.441 1.00 90.75 250 ARG A CA 1
ATOM 1959 C C . ARG A 1 250 ? -24.796 7.479 51.693 1.00 90.75 250 ARG A C 1
ATOM 1961 O O . ARG A 1 250 ? -24.687 7.483 50.472 1.00 90.75 250 ARG A O 1
ATOM 1968 N N . ASP A 1 251 ? -24.997 6.372 52.409 1.00 90.81 251 ASP A N 1
ATOM 1969 C CA . ASP A 1 251 ? -25.096 5.044 51.797 1.00 90.81 251 ASP A CA 1
ATOM 1970 C C . ASP A 1 251 ? -26.267 4.994 50.788 1.00 90.81 251 ASP A C 1
ATOM 1972 O O . ASP A 1 251 ? -26.113 4.455 49.692 1.00 90.81 251 ASP A O 1
ATOM 1976 N N . VAL A 1 252 ? -27.400 5.634 51.110 1.00 93.38 252 VAL A N 1
ATOM 1977 C CA . VAL A 1 252 ? -28.556 5.764 50.203 1.00 93.38 252 VAL A CA 1
ATOM 1978 C C . VAL A 1 252 ? -28.269 6.696 49.022 1.00 93.38 252 VAL A C 1
ATOM 1980 O O . VAL A 1 252 ? -28.461 6.300 47.877 1.00 93.38 252 VAL A O 1
ATOM 1983 N N . GLU A 1 253 ? -27.799 7.923 49.259 1.00 91.44 253 GLU A N 1
ATOM 1984 C CA . GLU A 1 253 ? -27.576 8.918 48.195 1.00 91.44 253 GLU A CA 1
ATOM 1985 C C . GLU A 1 253 ? -26.460 8.496 47.223 1.00 91.44 253 GLU A C 1
ATOM 1987 O O . GLU A 1 253 ? -26.606 8.613 45.999 1.00 91.44 253 GLU A O 1
ATOM 1992 N N . SER A 1 254 ? -25.358 7.943 47.743 1.00 90.25 254 SER A N 1
ATOM 1993 C CA . SER A 1 254 ? -24.289 7.388 46.909 1.00 90.25 254 SER A CA 1
ATOM 1994 C C . SER A 1 254 ? -24.778 6.154 46.149 1.00 90.25 254 SER A C 1
ATOM 1996 O O . SER A 1 254 ? -24.631 6.096 44.927 1.00 90.25 254 SER A O 1
ATOM 1998 N N . GLY A 1 255 ? -25.445 5.209 46.826 1.00 90.69 255 GLY A N 1
ATOM 1999 C CA . GLY A 1 255 ? -26.001 4.009 46.196 1.00 90.69 255 GLY A CA 1
ATOM 2000 C C . GLY A 1 255 ? -26.991 4.332 45.074 1.00 90.69 255 GLY A C 1
ATOM 2001 O O . GLY A 1 255 ? -26.889 3.780 43.977 1.00 90.69 255 GLY A O 1
ATOM 2002 N N . ARG A 1 256 ? -27.890 5.297 45.301 1.00 92.69 256 ARG A N 1
ATOM 2003 C CA . ARG A 1 256 ? -28.851 5.786 44.305 1.00 92.69 256 ARG A CA 1
ATOM 2004 C C . ARG A 1 256 ? -28.153 6.397 43.097 1.00 92.69 256 ARG A C 1
ATOM 2006 O O . ARG A 1 256 ? -28.537 6.108 41.963 1.00 92.69 256 ARG A O 1
ATOM 2013 N N . THR A 1 257 ? -27.121 7.209 43.324 1.00 90.81 257 THR A N 1
ATOM 2014 C CA . THR A 1 257 ? -26.350 7.821 42.234 1.00 90.81 257 THR A CA 1
ATOM 2015 C C . THR A 1 257 ? -25.651 6.757 41.389 1.00 90.81 257 THR A C 1
ATOM 2017 O O . THR A 1 257 ? -25.768 6.777 40.165 1.00 90.81 257 THR A O 1
ATOM 2020 N N . ILE A 1 258 ? -24.986 5.788 42.027 1.00 87.69 258 ILE A N 1
ATOM 2021 C CA . ILE A 1 258 ? -24.301 4.684 41.338 1.00 87.69 258 ILE A CA 1
ATOM 2022 C C . ILE A 1 258 ? -25.303 3.848 40.541 1.00 87.69 258 ILE A C 1
ATOM 2024 O O . ILE A 1 258 ? -25.061 3.553 39.374 1.00 87.69 258 ILE A O 1
ATOM 2028 N N . TYR A 1 259 ? -26.443 3.491 41.139 1.00 91.56 259 TYR A N 1
ATOM 2029 C CA . TYR A 1 259 ? -27.484 2.724 40.460 1.00 91.56 259 TYR A CA 1
ATOM 2030 C C . TYR A 1 259 ? -27.969 3.430 39.188 1.00 91.56 259 TYR A C 1
ATOM 2032 O O . TYR A 1 259 ? -27.982 2.826 38.116 1.00 91.56 259 TYR A O 1
ATOM 2040 N N . LEU A 1 260 ? -28.295 4.725 39.277 1.00 92.31 260 LEU A N 1
ATOM 2041 C CA . LEU A 1 260 ? -28.730 5.515 38.123 1.00 92.31 260 LEU A CA 1
ATOM 2042 C C . LEU A 1 260 ? -27.635 5.649 37.057 1.00 92.31 260 LEU A C 1
ATOM 2044 O O . LEU A 1 260 ? -27.942 5.573 35.866 1.00 92.31 260 LEU A O 1
ATOM 2048 N N . GLN A 1 261 ? -26.368 5.804 37.453 1.00 89.50 261 GLN A N 1
ATOM 2049 C CA . GLN A 1 261 ? -25.238 5.837 36.519 1.00 89.50 261 GLN A CA 1
ATOM 2050 C C . GLN A 1 261 ? -25.075 4.504 35.784 1.00 89.50 261 GLN A C 1
ATOM 2052 O O . GLN A 1 261 ? -24.960 4.492 34.560 1.00 89.50 261 GLN A O 1
ATOM 2057 N N . LEU A 1 262 ? -25.110 3.378 36.501 1.00 89.00 262 LEU A N 1
ATOM 2058 C CA . LEU A 1 262 ? -25.002 2.047 35.900 1.00 89.00 262 LEU A CA 1
ATOM 2059 C C . LEU A 1 262 ? -26.195 1.737 34.992 1.00 89.00 262 LEU A C 1
ATOM 2061 O O . LEU A 1 262 ? -26.010 1.163 33.920 1.00 89.00 262 LEU A O 1
ATOM 2065 N N . LEU A 1 263 ? -27.401 2.148 35.388 1.00 93.25 263 LEU A N 1
ATOM 2066 C CA . LEU A 1 263 ? -28.607 2.021 34.575 1.00 93.25 263 LEU A CA 1
ATOM 2067 C C . LEU A 1 263 ? -28.496 2.845 33.287 1.00 93.25 263 LEU A C 1
ATOM 2069 O O . LEU A 1 263 ? -28.752 2.325 32.203 1.00 93.25 263 LEU A O 1
ATOM 2073 N N . THR A 1 264 ? -28.062 4.103 33.392 1.00 93.75 264 THR A N 1
ATOM 2074 C CA . THR A 1 264 ? -27.814 4.973 32.230 1.00 93.75 264 THR A CA 1
ATOM 2075 C C . THR A 1 264 ? -26.775 4.341 31.310 1.00 93.75 264 THR A C 1
ATOM 2077 O O . THR A 1 264 ? -27.007 4.204 30.111 1.00 93.75 264 THR A O 1
ATOM 2080 N N . ARG A 1 265 ? -25.668 3.844 31.873 1.00 90.12 265 ARG A N 1
ATOM 2081 C CA . ARG A 1 265 ? -24.611 3.183 31.107 1.00 90.12 265 ARG A CA 1
ATOM 2082 C C . ARG A 1 265 ? -25.104 1.915 30.411 1.00 90.12 265 ARG A C 1
ATOM 2084 O O . ARG A 1 265 ? -24.738 1.658 29.268 1.00 90.12 265 ARG A O 1
ATOM 2091 N N . GLN A 1 266 ? -25.959 1.135 31.068 1.00 92.62 266 GLN A N 1
ATOM 2092 C CA . GLN A 1 266 ? -26.599 -0.030 30.464 1.00 92.62 266 GLN A CA 1
ATOM 2093 C C . GLN A 1 266 ? -27.507 0.376 29.292 1.00 92.62 266 GLN A C 1
ATOM 2095 O O . GLN A 1 266 ? -27.486 -0.279 28.251 1.00 92.62 266 GLN A O 1
ATOM 2100 N N . GLN A 1 267 ? -28.292 1.448 29.434 1.00 92.44 267 GLN A N 1
ATOM 2101 C CA . GLN A 1 267 ? -29.137 1.970 28.356 1.00 92.44 267 GLN A CA 1
ATOM 2102 C C . GLN A 1 267 ? -28.303 2.459 27.166 1.00 92.44 267 GLN A C 1
ATOM 2104 O O . GLN A 1 267 ? -28.593 2.076 26.034 1.00 92.44 267 GLN A O 1
ATOM 2109 N N . GLU A 1 268 ? -27.234 3.221 27.409 1.00 90.50 268 GLU A N 1
ATOM 2110 C CA . GLU A 1 268 ? -26.287 3.654 26.372 1.00 90.50 268 GLU A CA 1
ATOM 2111 C C . GLU A 1 268 ? -25.694 2.468 25.606 1.00 90.50 268 GLU A C 1
ATOM 2113 O O . GLU A 1 268 ? -25.716 2.451 24.377 1.00 90.50 268 GLU A O 1
ATOM 2118 N N . LEU A 1 269 ? -25.201 1.449 26.319 1.00 89.00 269 LEU A N 1
ATOM 2119 C CA . LEU A 1 269 ? -24.616 0.261 25.696 1.00 89.00 269 LEU A CA 1
ATOM 2120 C C . LEU A 1 269 ? -25.658 -0.568 24.931 1.00 89.00 269 LEU A C 1
ATOM 2122 O O . LEU A 1 269 ? -25.345 -1.118 23.879 1.00 89.00 269 LEU A O 1
ATOM 2126 N N . ASN A 1 270 ? -26.907 -0.631 25.405 1.00 89.38 270 ASN A N 1
ATOM 2127 C CA . ASN A 1 270 ? -28.001 -1.269 24.667 1.00 89.38 270 ASN A CA 1
ATOM 2128 C C . ASN A 1 270 ? -28.304 -0.534 23.353 1.00 89.38 270 ASN A C 1
ATOM 2130 O O . ASN A 1 270 ? -28.541 -1.188 22.334 1.00 89.38 270 ASN A O 1
ATOM 2134 N N . ILE A 1 271 ? -28.277 0.803 23.359 1.00 88.81 271 ILE A N 1
ATOM 2135 C CA . ILE A 1 271 ? -28.441 1.619 22.148 1.00 88.81 271 ILE A CA 1
ATOM 2136 C C . ILE A 1 271 ? -27.245 1.413 21.211 1.00 88.81 271 ILE A C 1
ATOM 2138 O O . ILE A 1 271 ? -27.453 1.164 20.025 1.00 88.81 271 ILE A O 1
ATOM 2142 N N . SER A 1 272 ? -26.016 1.445 21.738 1.00 86.69 272 SER A N 1
ATOM 2143 C CA . SER A 1 272 ? -24.770 1.229 20.984 1.00 86.69 272 SER A CA 1
ATOM 2144 C C . SER A 1 272 ? -24.767 -0.128 20.277 1.00 86.69 272 SER A C 1
ATOM 2146 O O . SER A 1 272 ? -24.670 -0.187 19.050 1.00 86.69 272 SER A O 1
ATOM 2148 N N . ARG A 1 273 ? -25.028 -1.210 21.027 1.00 84.62 273 ARG A N 1
ATOM 2149 C CA . ARG A 1 273 ? -25.138 -2.577 20.497 1.00 84.62 273 ARG A CA 1
ATOM 2150 C C . ARG A 1 273 ? -26.213 -2.694 19.416 1.00 84.62 273 ARG A C 1
ATOM 2152 O O . ARG A 1 273 ? -26.024 -3.415 18.448 1.00 84.62 273 ARG A O 1
ATOM 2159 N N . SER A 1 274 ? -27.342 -2.003 19.578 1.00 81.81 274 SER A N 1
ATOM 2160 C CA . SER A 1 274 ? -28.448 -2.052 18.608 1.00 81.81 274 SER A CA 1
ATOM 2161 C C . SER A 1 274 ? -28.208 -1.182 17.370 1.00 81.81 274 SER A C 1
ATOM 2163 O O . SER A 1 274 ? -28.840 -1.404 16.343 1.00 81.81 274 SER A O 1
ATOM 2165 N N . SER A 1 275 ? -27.320 -0.190 17.458 1.00 77.06 275 SER A N 1
ATOM 2166 C CA . SER A 1 275 ? -27.042 0.739 16.360 1.00 77.06 275 SER A CA 1
ATOM 2167 C C . SER A 1 275 ? -26.057 0.168 15.334 1.00 77.06 275 SER A C 1
ATOM 2169 O O . SER A 1 275 ? -26.001 0.688 14.224 1.00 77.06 275 SER A O 1
ATOM 2171 N N . ALA A 1 276 ? -25.287 -0.875 15.681 1.00 70.56 276 ALA A N 1
ATOM 2172 C CA . ALA A 1 276 ? -24.256 -1.486 14.828 1.00 70.56 276 ALA A CA 1
ATOM 2173 C C . ALA A 1 276 ? -23.280 -0.463 14.197 1.00 70.56 276 ALA A C 1
ATOM 2175 O O . ALA A 1 276 ? -22.718 -0.684 13.123 1.00 70.56 276 ALA A O 1
ATOM 2176 N N . VAL A 1 277 ? -23.082 0.689 14.850 1.00 73.19 277 VAL A N 1
ATOM 2177 C CA . VAL A 1 277 ? -22.181 1.743 14.372 1.00 73.19 277 VAL A CA 1
ATOM 2178 C C . VAL A 1 277 ? -20.791 1.478 14.943 1.00 73.19 277 VAL A C 1
ATOM 2180 O O . VAL A 1 277 ? -20.584 1.540 16.151 1.00 73.19 277 VAL A O 1
ATOM 2183 N N . GLY A 1 278 ? -19.834 1.171 14.067 1.00 74.75 278 GLY A N 1
ATOM 2184 C CA . GLY A 1 278 ? -18.419 1.081 14.428 1.00 74.75 278 GLY A CA 1
ATOM 2185 C C . GLY A 1 278 ? -17.759 2.457 14.571 1.00 74.75 278 GLY A C 1
ATOM 2186 O O . GLY A 1 278 ? -18.313 3.486 14.191 1.00 74.75 278 GLY A O 1
ATOM 2187 N N . ASN A 1 279 ? -16.512 2.471 15.045 1.00 83.38 279 ASN A N 1
ATOM 2188 C CA . ASN A 1 279 ? -15.703 3.695 15.172 1.00 83.38 279 ASN A CA 1
ATOM 2189 C C . ASN A 1 279 ? -15.004 4.090 13.858 1.00 83.38 279 ASN A C 1
ATOM 2191 O O . ASN A 1 279 ? -14.166 4.990 13.833 1.00 83.38 279 ASN A O 1
ATOM 2195 N N . VAL A 1 280 ? -15.300 3.380 12.770 1.00 88.75 280 VAL A N 1
ATOM 2196 C CA . VAL A 1 280 ? -14.719 3.572 11.441 1.00 88.75 280 VAL A CA 1
ATOM 2197 C C . VAL A 1 280 ? -15.859 3.773 10.458 1.00 88.75 280 VAL A C 1
ATOM 2199 O O . VAL A 1 280 ? -16.877 3.090 10.532 1.00 88.75 280 VAL A O 1
ATOM 2202 N N . ARG A 1 281 ? -15.675 4.692 9.512 1.00 90.12 281 ARG A N 1
ATOM 2203 C CA . ARG A 1 281 ? -16.630 4.958 8.441 1.00 90.12 281 ARG A CA 1
ATOM 2204 C C . ARG A 1 281 ? -15.899 5.062 7.110 1.00 90.12 281 ARG A C 1
ATOM 2206 O O . ARG A 1 281 ? -14.843 5.686 7.034 1.00 90.12 281 ARG A O 1
ATOM 2213 N N . ILE A 1 282 ? -16.488 4.481 6.070 1.00 92.00 282 ILE A N 1
ATOM 2214 C CA . ILE A 1 282 ? -16.039 4.657 4.688 1.00 92.00 282 ILE A CA 1
ATOM 2215 C C . ILE A 1 282 ? -16.566 6.013 4.202 1.00 92.00 282 ILE A C 1
ATOM 2217 O O . ILE A 1 282 ? -17.766 6.282 4.296 1.00 92.00 282 ILE A O 1
ATOM 2221 N N . ILE A 1 283 ? -15.656 6.888 3.767 1.00 92.19 283 ILE A N 1
ATOM 2222 C CA . ILE A 1 283 ? -15.991 8.216 3.230 1.00 92.19 283 ILE A CA 1
ATOM 2223 C C . ILE A 1 283 ? -16.198 8.106 1.721 1.00 92.19 283 ILE A C 1
ATOM 2225 O O . ILE A 1 283 ? -17.285 8.408 1.239 1.00 92.19 283 ILE A O 1
ATOM 2229 N N . ASP A 1 284 ? -15.179 7.597 1.025 1.00 93.44 284 ASP A N 1
ATOM 2230 C CA . ASP A 1 284 ? -15.166 7.428 -0.424 1.00 93.44 284 ASP A CA 1
ATOM 2231 C C . ASP A 1 284 ? -14.956 5.955 -0.790 1.00 93.44 284 ASP A C 1
ATOM 2233 O O . ASP A 1 284 ? -14.161 5.246 -0.163 1.00 93.44 284 ASP A O 1
ATOM 2237 N N . GLU A 1 285 ? -15.656 5.503 -1.828 1.00 94.25 285 GLU A N 1
ATOM 2238 C CA . GLU A 1 285 ? -15.425 4.192 -2.434 1.00 94.25 285 GLU A CA 1
ATOM 2239 C C . GLU A 1 285 ? -14.155 4.191 -3.298 1.00 94.25 285 GLU A C 1
ATOM 2241 O O . GLU A 1 285 ? -13.685 5.223 -3.785 1.00 94.25 285 GLU A O 1
ATOM 2246 N N . ALA A 1 286 ? -13.589 3.004 -3.516 1.00 94.44 286 ALA A N 1
ATOM 2247 C CA . ALA A 1 286 ? -12.410 2.830 -4.347 1.00 94.44 286 ALA A CA 1
ATOM 2248 C C . ALA A 1 286 ? -12.696 3.191 -5.811 1.00 94.44 286 ALA A C 1
ATOM 2250 O O . ALA A 1 286 ? -13.488 2.535 -6.488 1.00 94.44 286 ALA A O 1
ATOM 2251 N N . VAL A 1 287 ? -11.961 4.178 -6.322 1.00 93.69 287 VAL A N 1
ATOM 2252 C CA . VAL A 1 287 ? -11.971 4.586 -7.731 1.00 93.69 287 VAL A CA 1
ATOM 2253 C C . VAL A 1 287 ? -10.597 4.373 -8.363 1.00 93.69 287 VAL A C 1
ATOM 2255 O O . VAL A 1 287 ? -9.561 4.537 -7.714 1.00 93.69 287 VAL A O 1
ATOM 2258 N N . THR A 1 288 ? -10.567 4.006 -9.644 1.00 92.44 288 THR A N 1
ATOM 2259 C CA . THR A 1 288 ? -9.321 3.816 -10.399 1.00 92.44 288 THR A CA 1
ATOM 2260 C C . THR A 1 288 ? -9.025 4.977 -11.331 1.00 92.44 288 THR A C 1
ATOM 2262 O O . THR A 1 288 ? -9.927 5.595 -11.890 1.00 92.44 288 THR A O 1
ATOM 2265 N N . LEU A 1 289 ? -7.736 5.243 -11.545 1.00 88.12 289 LEU A N 1
ATOM 2266 C CA . LEU A 1 289 ? -7.296 6.215 -12.541 1.00 88.12 289 LEU A CA 1
ATOM 2267 C C . LEU A 1 289 ? -7.568 5.684 -13.961 1.00 88.12 289 LEU A C 1
ATOM 2269 O O . LEU A 1 289 ? -7.290 4.510 -14.215 1.00 88.12 289 LEU A O 1
ATOM 2273 N N . PRO A 1 290 ? -8.059 6.527 -14.888 1.00 85.81 290 PRO A N 1
ATOM 2274 C CA . PRO A 1 290 ? -8.324 6.116 -16.268 1.00 85.81 290 PRO A CA 1
ATOM 2275 C C . PRO A 1 290 ? -7.039 5.797 -17.044 1.00 85.81 290 PRO A C 1
ATOM 2277 O O . PRO A 1 290 ? -7.041 4.934 -17.918 1.00 85.81 290 PRO A O 1
ATOM 2280 N N . ASP A 1 291 ? -5.930 6.460 -16.701 1.00 87.56 291 ASP A N 1
ATOM 2281 C CA . ASP A 1 291 ? -4.636 6.273 -17.352 1.00 87.56 291 ASP A CA 1
ATOM 2282 C C . ASP A 1 291 ? -3.659 5.444 -16.493 1.00 87.56 291 ASP A C 1
ATOM 2284 O O . ASP A 1 291 ? -3.570 5.643 -15.274 1.00 87.56 291 ASP A O 1
ATOM 2288 N N . PRO A 1 292 ? -2.836 4.567 -17.106 1.00 87.56 292 PRO A N 1
ATOM 2289 C CA . PRO A 1 292 ? -1.819 3.808 -16.385 1.00 87.56 292 PRO A CA 1
ATOM 2290 C C . PRO A 1 292 ? -0.744 4.703 -15.756 1.00 87.56 292 PRO A C 1
ATOM 2292 O O . PRO A 1 292 ? -0.066 5.476 -16.435 1.00 87.56 292 PRO A O 1
ATOM 2295 N N . ILE A 1 293 ? -0.480 4.518 -14.460 1.00 89.12 293 ILE A N 1
ATOM 2296 C CA . ILE A 1 293 ? 0.561 5.277 -13.742 1.00 89.12 293 ILE A CA 1
ATOM 2297 C C . ILE A 1 293 ? 1.997 4.896 -14.153 1.00 89.12 293 ILE A C 1
ATOM 2299 O O . ILE A 1 293 ? 2.937 5.683 -13.982 1.00 89.12 293 ILE A O 1
ATOM 2303 N N . LYS A 1 294 ? 2.193 3.671 -14.660 1.00 88.62 294 LYS A N 1
ATOM 2304 C CA . LYS A 1 294 ? 3.481 3.092 -15.068 1.00 88.62 294 LYS A CA 1
ATOM 2305 C C . LYS A 1 294 ? 3.268 2.112 -16.233 1.00 88.62 294 LYS A C 1
ATOM 2307 O O . LYS A 1 294 ? 2.226 1.468 -16.277 1.00 88.62 294 LYS A O 1
ATOM 2312 N N . PRO A 1 295 ? 4.261 1.934 -17.123 1.00 89.50 295 PRO A N 1
ATOM 2313 C CA . PRO A 1 295 ? 5.518 2.680 -17.220 1.00 89.50 295 PRO A CA 1
ATOM 2314 C C . PRO A 1 295 ? 5.347 4.057 -17.891 1.00 89.50 295 PRO A C 1
ATOM 2316 O O . PRO A 1 295 ? 4.570 4.219 -18.830 1.00 89.50 295 PRO A O 1
ATOM 2319 N N . ARG A 1 296 ? 6.136 5.055 -17.467 1.00 91.19 296 ARG A N 1
ATOM 2320 C CA . ARG A 1 296 ? 6.151 6.395 -18.086 1.00 91.19 296 ARG A CA 1
ATOM 2321 C C . ARG A 1 296 ? 6.895 6.359 -19.426 1.00 91.19 296 ARG A C 1
ATOM 2323 O O . ARG A 1 296 ? 8.097 6.614 -19.478 1.00 91.19 296 ARG A O 1
ATOM 2330 N N . LYS A 1 297 ? 6.177 6.039 -20.510 1.00 90.19 297 LYS A N 1
ATOM 2331 C CA . LYS A 1 297 ? 6.736 5.821 -21.863 1.00 90.19 297 LYS A CA 1
ATOM 2332 C C . LYS A 1 297 ? 7.649 6.961 -22.334 1.00 90.19 297 LYS A C 1
ATOM 2334 O O . LYS A 1 297 ? 8.731 6.691 -22.841 1.00 90.19 297 LYS A O 1
ATOM 2339 N N . ALA A 1 298 ? 7.264 8.217 -22.098 1.00 91.31 298 ALA A N 1
ATOM 2340 C CA . ALA A 1 298 ? 8.062 9.384 -22.485 1.00 91.31 298 ALA A CA 1
ATOM 2341 C C . ALA A 1 298 ? 9.456 9.400 -21.829 1.00 91.31 298 ALA A C 1
ATOM 2343 O O . ALA A 1 298 ? 10.458 9.597 -22.511 1.00 91.31 298 ALA A O 1
ATOM 2344 N N . LEU A 1 299 ? 9.533 9.116 -20.523 1.00 93.31 299 LEU A N 1
ATOM 2345 C CA . LEU A 1 299 ? 10.803 9.060 -19.794 1.00 93.31 299 LEU A CA 1
ATOM 2346 C C . LEU A 1 299 ? 11.708 7.940 -20.328 1.00 93.31 299 LEU A C 1
ATOM 2348 O O . LEU A 1 299 ? 12.908 8.143 -20.495 1.00 93.31 299 LEU A O 1
ATOM 2352 N N . ILE A 1 300 ? 11.129 6.774 -20.632 1.00 95.44 300 ILE A N 1
ATOM 2353 C CA . ILE A 1 300 ? 11.868 5.629 -21.184 1.00 95.44 300 ILE A CA 1
ATOM 2354 C C . ILE A 1 300 ? 12.444 5.965 -22.562 1.00 95.44 300 ILE A C 1
ATOM 2356 O O . ILE A 1 300 ? 13.599 5.647 -22.826 1.00 95.44 300 ILE A O 1
ATOM 2360 N N . ILE A 1 301 ? 11.673 6.637 -23.422 1.00 96.19 301 ILE A N 1
ATOM 2361 C CA . ILE A 1 301 ? 12.138 7.052 -24.753 1.00 96.19 301 ILE A CA 1
ATOM 2362 C C . ILE A 1 301 ? 13.314 8.029 -24.638 1.00 96.19 301 ILE A C 1
ATOM 2364 O O . ILE A 1 301 ? 14.321 7.841 -25.318 1.00 96.19 301 ILE A O 1
ATOM 2368 N N . VAL A 1 302 ? 13.227 9.032 -23.756 1.00 96.88 302 VAL A N 1
ATOM 2369 C CA . VAL A 1 302 ? 14.309 10.013 -23.547 1.00 96.88 302 VAL A CA 1
ATOM 2370 C C . VAL A 1 302 ? 15.586 9.334 -23.047 1.00 96.88 302 VAL A C 1
ATOM 2372 O O . VAL A 1 302 ? 16.661 9.560 -23.603 1.00 96.88 302 VAL A O 1
ATOM 2375 N N . LEU A 1 303 ? 15.477 8.463 -22.039 1.00 96.50 303 LEU A N 1
ATOM 2376 C CA . LEU A 1 303 ? 16.626 7.722 -21.511 1.00 96.50 303 LEU A CA 1
ATOM 2377 C C . LEU A 1 303 ? 17.219 6.766 -22.553 1.00 96.50 303 LEU A C 1
ATOM 2379 O O . LEU A 1 303 ? 18.439 6.694 -22.693 1.00 96.50 303 LEU A O 1
ATOM 2383 N N . GLY A 1 304 ? 16.372 6.074 -23.318 1.00 97.44 304 GLY A N 1
ATOM 2384 C CA . GLY A 1 304 ? 16.802 5.193 -24.403 1.00 97.44 304 GLY A CA 1
ATOM 2385 C C . GLY A 1 304 ? 17.547 5.944 -25.508 1.00 97.44 304 GLY A C 1
ATOM 2386 O O . GLY A 1 304 ? 18.593 5.482 -25.964 1.00 97.44 304 GLY A O 1
ATOM 2387 N N . ALA A 1 305 ? 17.066 7.128 -25.897 1.00 97.06 305 ALA A N 1
ATOM 2388 C CA . ALA A 1 305 ? 17.726 7.977 -26.886 1.00 97.06 305 ALA A CA 1
ATOM 2389 C C . ALA A 1 305 ? 19.095 8.474 -26.395 1.00 97.06 305 ALA A C 1
ATOM 2391 O O . ALA A 1 305 ? 20.079 8.387 -27.132 1.00 97.06 305 ALA A O 1
ATOM 2392 N N . LEU A 1 306 ? 19.184 8.934 -25.141 1.00 97.62 306 LEU A N 1
ATOM 2393 C CA . LEU A 1 306 ? 20.446 9.364 -24.532 1.00 97.62 306 LEU A CA 1
ATOM 2394 C C . LEU A 1 306 ? 21.468 8.220 -24.498 1.00 97.62 306 LEU A C 1
ATOM 2396 O O . LEU A 1 306 ? 22.619 8.397 -24.900 1.00 97.62 306 LEU A O 1
ATOM 2400 N N . PHE A 1 307 ? 21.035 7.032 -24.067 1.00 97.88 307 PHE A N 1
ATOM 2401 C CA . PHE A 1 307 ? 21.892 5.853 -24.008 1.00 97.88 307 PHE A CA 1
ATOM 2402 C C . PHE A 1 307 ? 22.369 5.435 -25.404 1.00 97.88 307 PHE A C 1
ATOM 2404 O O . PHE A 1 307 ? 23.555 5.178 -25.599 1.00 97.88 307 PHE A O 1
ATOM 2411 N N . GLY A 1 308 ? 21.477 5.455 -26.401 1.00 97.81 308 GLY A N 1
ATOM 2412 C CA . GLY A 1 308 ? 21.824 5.196 -27.799 1.00 97.81 308 GLY A CA 1
ATOM 2413 C C . GLY A 1 308 ? 22.866 6.176 -28.348 1.00 97.81 308 GLY A C 1
ATOM 2414 O O . GLY A 1 308 ? 23.817 5.753 -29.007 1.00 97.81 308 GLY A O 1
ATOM 2415 N N . LEU A 1 309 ? 22.746 7.470 -28.030 1.00 97.38 309 LEU A N 1
ATOM 2416 C CA . LEU A 1 309 ? 23.729 8.487 -28.422 1.00 97.38 309 LEU A CA 1
ATOM 2417 C C . LEU A 1 309 ? 25.095 8.256 -27.769 1.00 97.38 309 LEU A C 1
ATOM 2419 O O . LEU A 1 309 ? 26.114 8.319 -28.461 1.00 97.38 309 LEU A O 1
ATOM 2423 N N . MET A 1 310 ? 25.133 7.944 -26.469 1.00 97.12 310 MET A N 1
ATOM 2424 C CA . MET A 1 310 ? 26.386 7.628 -25.774 1.00 97.12 310 MET A CA 1
ATOM 2425 C C . MET A 1 310 ? 27.067 6.398 -26.375 1.00 97.12 310 MET A C 1
ATOM 2427 O O . MET A 1 310 ? 28.273 6.420 -26.621 1.00 97.12 310 MET A O 1
ATOM 2431 N N . LEU A 1 311 ? 26.298 5.346 -26.661 1.00 97.38 311 LEU A N 1
ATOM 2432 C CA . LEU A 1 311 ? 26.821 4.110 -27.237 1.00 97.38 311 LEU A CA 1
ATOM 2433 C C . LEU A 1 311 ? 27.343 4.345 -28.661 1.00 97.38 311 LEU A C 1
ATOM 2435 O O . LEU A 1 311 ? 28.444 3.912 -28.995 1.00 97.38 311 LEU A O 1
ATOM 2439 N N . SER A 1 312 ? 26.617 5.119 -29.472 1.00 97.31 312 SER A N 1
ATOM 2440 C CA . SER A 1 312 ? 27.064 5.538 -30.804 1.00 97.31 312 SER A CA 1
ATOM 2441 C C . SER A 1 312 ? 28.381 6.316 -30.737 1.00 97.31 312 SER A C 1
ATOM 2443 O O . SER A 1 312 ? 29.347 5.949 -31.406 1.00 97.31 312 SER A O 1
ATOM 2445 N N . MET A 1 313 ? 28.469 7.343 -29.886 1.00 96.31 313 MET A N 1
ATOM 2446 C CA . MET A 1 313 ? 29.702 8.116 -29.707 1.00 96.31 313 MET A CA 1
ATOM 2447 C C . MET A 1 313 ? 30.863 7.222 -29.248 1.00 96.31 313 MET A C 1
ATOM 2449 O O . MET A 1 313 ? 31.951 7.265 -29.823 1.00 96.31 313 MET A O 1
ATOM 2453 N N . GLY A 1 314 ? 30.612 6.351 -28.268 1.00 96.12 314 GLY A N 1
ATOM 2454 C CA . GLY A 1 314 ? 31.590 5.392 -27.763 1.00 96.12 314 GLY A CA 1
ATOM 2455 C C . GLY A 1 314 ? 32.119 4.470 -28.859 1.00 96.12 314 GLY A C 1
ATOM 2456 O O . GLY A 1 314 ? 33.330 4.326 -29.008 1.00 96.12 314 GLY A O 1
ATOM 2457 N N . THR A 1 315 ? 31.242 3.903 -29.693 1.00 95.75 315 THR A N 1
ATOM 2458 C CA . THR A 1 315 ? 31.672 3.027 -30.798 1.00 95.75 315 THR A CA 1
ATOM 2459 C C . THR A 1 315 ? 32.531 3.755 -31.831 1.00 95.75 315 THR A C 1
ATOM 2461 O O . THR A 1 315 ? 33.506 3.180 -32.320 1.00 95.75 315 THR A O 1
ATOM 2464 N N . VAL A 1 316 ? 32.235 5.024 -32.140 1.00 95.62 316 VAL A N 1
ATOM 2465 C CA . VAL A 1 316 ? 33.055 5.843 -33.047 1.00 95.62 316 VAL A CA 1
ATOM 2466 C C . VAL A 1 316 ? 34.436 6.105 -32.448 1.00 95.62 316 VAL A C 1
ATOM 2468 O O . VAL A 1 316 ? 35.438 5.910 -33.140 1.00 95.62 316 VAL A O 1
ATOM 2471 N N . LEU A 1 317 ? 34.506 6.488 -31.169 1.00 93.38 317 LEU A N 1
ATOM 2472 C CA . LEU A 1 317 ? 35.771 6.741 -30.472 1.00 93.38 317 LEU A CA 1
ATOM 2473 C C . LEU A 1 317 ? 36.627 5.480 -30.365 1.00 93.38 317 LEU A C 1
ATOM 2475 O O . LEU A 1 317 ? 37.809 5.519 -30.698 1.00 93.38 317 LEU A O 1
ATOM 2479 N N . VAL A 1 318 ? 36.031 4.345 -29.992 1.00 93.50 318 VAL A N 1
ATOM 2480 C CA . VAL A 1 318 ? 36.717 3.045 -29.959 1.00 93.50 318 VAL A CA 1
ATOM 2481 C C . VAL A 1 318 ? 37.250 2.703 -31.347 1.00 93.50 318 VAL A C 1
ATOM 2483 O O . VAL A 1 318 ? 38.438 2.432 -31.511 1.00 93.50 318 VAL A O 1
ATOM 2486 N N . ARG A 1 319 ? 36.412 2.793 -32.386 1.00 90.44 319 ARG A N 1
ATOM 2487 C CA . ARG A 1 319 ? 36.835 2.512 -33.764 1.00 90.44 319 ARG A CA 1
ATOM 2488 C C . ARG A 1 319 ? 37.969 3.432 -34.224 1.00 90.44 319 ARG A C 1
ATOM 2490 O O . ARG A 1 319 ? 38.806 2.999 -35.014 1.00 90.44 319 ARG A O 1
ATOM 2497 N N . GLN A 1 320 ? 37.999 4.680 -33.761 1.00 87.38 320 GLN A N 1
ATOM 2498 C CA . GLN A 1 320 ? 39.079 5.618 -34.053 1.00 87.38 320 GLN A CA 1
ATOM 2499 C C . GLN A 1 320 ? 40.359 5.282 -33.274 1.00 87.38 320 GLN A C 1
ATOM 2501 O O . GLN A 1 320 ? 41.430 5.312 -33.870 1.00 87.38 320 GLN A O 1
ATOM 2506 N N . ALA A 1 321 ? 40.260 4.891 -32.002 1.00 85.19 321 ALA A N 1
ATOM 2507 C CA . ALA A 1 321 ? 41.403 4.501 -31.172 1.00 85.19 321 ALA A CA 1
ATOM 2508 C C . ALA A 1 321 ? 42.139 3.258 -31.710 1.00 85.19 321 ALA A C 1
ATOM 2510 O O . ALA A 1 321 ? 43.354 3.140 -31.568 1.00 85.19 321 ALA A O 1
ATOM 2511 N N . PHE A 1 322 ? 41.424 2.350 -32.382 1.00 85.31 322 PHE A N 1
ATOM 2512 C CA . PHE A 1 322 ? 42.022 1.175 -33.027 1.00 85.31 322 PHE A CA 1
ATOM 2513 C C . PHE A 1 322 ? 42.659 1.456 -34.401 1.00 85.31 322 PHE A C 1
ATOM 2515 O O . PHE A 1 322 ? 43.332 0.576 -34.944 1.00 85.31 322 PHE A O 1
ATOM 2522 N N . LYS A 1 323 ? 42.508 2.657 -34.983 1.00 79.81 323 LYS A N 1
ATOM 2523 C CA . LYS A 1 323 ? 43.235 3.015 -36.211 1.00 79.81 323 LYS A CA 1
ATOM 2524 C C . LYS A 1 323 ? 44.680 3.369 -35.872 1.00 79.81 323 LYS A C 1
ATOM 2526 O O . LYS A 1 323 ? 44.972 4.479 -35.443 1.00 79.81 323 LYS A O 1
ATOM 2531 N N . ARG A 1 324 ? 45.590 2.428 -36.119 1.00 69.12 324 ARG A N 1
ATOM 2532 C CA . ARG A 1 324 ? 47.039 2.650 -36.044 1.00 69.12 324 ARG A CA 1
ATOM 2533 C C . ARG A 1 324 ? 47.566 3.015 -37.431 1.00 69.12 324 ARG A C 1
ATOM 2535 O O . ARG A 1 324 ? 47.406 2.246 -38.374 1.00 69.12 324 ARG A O 1
ATOM 2542 N N . GLY A 1 325 ? 48.169 4.190 -37.555 1.00 78.06 325 GLY A N 1
ATOM 2543 C CA . GLY A 1 325 ? 48.860 4.663 -38.752 1.00 78.06 325 GLY A CA 1
ATOM 2544 C C . GLY A 1 325 ? 49.929 5.674 -38.350 1.00 78.06 325 GLY A C 1
ATOM 2545 O O . GLY A 1 325 ? 49.830 6.259 -37.273 1.00 78.06 325 GLY A O 1
ATOM 2546 N N . ILE A 1 326 ? 50.946 5.856 -39.192 1.00 81.31 326 ILE A N 1
ATOM 2547 C CA . ILE A 1 326 ? 52.000 6.845 -38.946 1.00 81.31 326 ILE A CA 1
ATOM 2548 C C . ILE A 1 326 ? 51.413 8.225 -39.229 1.00 81.31 326 ILE A C 1
ATOM 2550 O O . ILE A 1 326 ? 51.020 8.508 -40.362 1.00 81.31 326 ILE A O 1
ATOM 2554 N N . THR A 1 327 ? 51.295 9.054 -38.196 1.00 80.56 327 THR A N 1
ATOM 2555 C CA . THR A 1 327 ? 50.690 10.393 -38.304 1.00 80.56 327 THR A CA 1
ATOM 2556 C C . THR A 1 327 ? 51.707 11.516 -38.181 1.00 80.56 327 THR A C 1
ATOM 2558 O O . THR A 1 327 ? 51.420 12.621 -38.630 1.00 80.56 327 THR A O 1
ATOM 2561 N N . LEU A 1 328 ? 52.875 11.245 -37.591 1.00 84.19 328 LEU A N 1
ATOM 2562 C CA . LEU A 1 328 ? 53.929 12.226 -37.339 1.00 84.19 328 LEU A CA 1
ATOM 2563 C C . LEU A 1 328 ? 55.285 11.685 -37.797 1.00 84.19 328 LEU A C 1
ATOM 2565 O O . LEU A 1 328 ? 55.587 10.514 -37.571 1.00 84.19 328 LEU A O 1
ATOM 2569 N N . SER A 1 329 ? 56.113 12.552 -38.380 1.00 84.00 329 SER A N 1
ATOM 2570 C CA . SER A 1 329 ? 57.468 12.209 -38.835 1.00 84.00 329 SER A CA 1
ATOM 2571 C C . SER A 1 329 ? 58.380 11.765 -37.682 1.00 84.00 329 SER A C 1
ATOM 2573 O O . SER A 1 329 ? 59.153 10.826 -37.843 1.00 84.00 329 SER A O 1
ATOM 2575 N N . GLU A 1 330 ? 58.193 12.335 -36.487 1.00 87.06 330 GLU A N 1
ATOM 2576 C CA . GLU A 1 330 ? 58.916 11.970 -35.256 1.00 87.06 330 GLU A CA 1
ATOM 2577 C C . GLU A 1 330 ? 58.795 10.476 -34.902 1.00 87.06 330 GLU A C 1
ATOM 2579 O O . GLU A 1 330 ? 59.712 9.892 -34.332 1.00 87.06 330 GLU A O 1
ATOM 2584 N N . GLN A 1 331 ? 57.682 9.824 -35.272 1.00 88.25 331 GLN A N 1
ATOM 2585 C CA . GLN A 1 331 ? 57.476 8.392 -35.014 1.00 88.25 331 GLN A CA 1
ATOM 2586 C C . GLN A 1 331 ? 58.460 7.511 -35.796 1.00 88.25 331 GLN A C 1
ATOM 2588 O O . GLN A 1 331 ? 58.805 6.428 -35.330 1.00 88.25 331 GLN A O 1
ATOM 2593 N N . LEU A 1 332 ? 58.893 7.962 -36.979 1.00 87.44 332 LEU A N 1
ATOM 2594 C CA . LEU A 1 332 ? 59.882 7.273 -37.812 1.00 87.44 332 LEU A CA 1
ATOM 2595 C C . LEU A 1 332 ? 61.309 7.592 -37.356 1.00 87.44 332 LEU A C 1
ATOM 2597 O O . LEU A 1 332 ? 62.139 6.688 -37.268 1.00 87.44 332 LEU A O 1
ATOM 2601 N N . GLU A 1 333 ? 61.574 8.849 -36.996 1.00 87.44 333 GLU A N 1
ATOM 2602 C CA . GLU A 1 333 ? 62.890 9.273 -36.503 1.00 87.44 333 GLU A CA 1
ATOM 2603 C C . GLU A 1 333 ? 63.247 8.598 -35.174 1.00 87.44 333 GLU A C 1
ATOM 2605 O O . GLU A 1 333 ? 64.372 8.131 -35.007 1.00 87.44 333 GLU A O 1
ATOM 2610 N N . ALA A 1 334 ? 62.274 8.424 -34.270 1.00 87.88 334 ALA A N 1
ATOM 2611 C CA . ALA A 1 334 ? 62.454 7.668 -33.028 1.00 87.88 334 ALA A CA 1
ATOM 2612 C C . ALA A 1 334 ? 62.821 6.187 -33.257 1.00 87.88 334 ALA A C 1
ATOM 2614 O O . ALA A 1 334 ? 63.367 5.539 -32.366 1.00 87.88 334 ALA A O 1
ATOM 2615 N N . GLN A 1 335 ? 62.535 5.644 -34.444 1.00 86.88 335 GLN A N 1
ATOM 2616 C CA . GLN A 1 335 ? 62.918 4.289 -34.857 1.00 86.88 335 GLN A CA 1
ATOM 2617 C C . GLN A 1 335 ? 64.249 4.255 -35.628 1.00 86.88 335 GLN A C 1
ATOM 2619 O O . GLN A 1 335 ? 64.609 3.217 -36.178 1.00 86.88 335 GLN A O 1
ATOM 2624 N N . GLY A 1 336 ? 64.982 5.373 -35.681 1.00 87.38 336 GLY A N 1
ATOM 2625 C CA . GLY A 1 336 ? 66.273 5.478 -36.362 1.00 87.38 336 GLY A CA 1
ATOM 2626 C C . GLY A 1 336 ? 66.177 5.638 -37.881 1.00 87.38 336 GLY A C 1
ATOM 2627 O O . GLY A 1 336 ? 67.181 5.474 -38.569 1.00 87.38 336 GLY A O 1
ATOM 2628 N N . MET A 1 337 ? 64.994 5.948 -38.424 1.00 88.75 337 MET A N 1
ATOM 2629 C CA . MET A 1 337 ? 64.804 6.198 -39.855 1.00 88.75 337 MET A CA 1
ATOM 2630 C C . MET A 1 337 ? 64.759 7.711 -40.125 1.00 88.75 337 MET A C 1
ATOM 2632 O O . MET A 1 337 ? 63.767 8.348 -39.764 1.00 88.75 337 MET A O 1
ATOM 2636 N N . PRO A 1 338 ? 65.784 8.306 -40.767 1.00 87.12 338 PRO A N 1
ATOM 2637 C CA . PRO A 1 338 ? 65.780 9.734 -41.067 1.00 87.12 338 PRO A CA 1
ATOM 2638 C C . PRO A 1 338 ? 64.720 10.067 -42.123 1.00 87.12 338 PRO A C 1
ATOM 2640 O O . PRO A 1 338 ? 64.661 9.452 -43.193 1.00 87.12 338 PRO A O 1
ATOM 2643 N N . VAL A 1 339 ? 63.881 11.064 -41.843 1.00 90.31 339 VAL A N 1
ATOM 2644 C CA . VAL A 1 339 ? 62.828 11.499 -42.766 1.00 90.31 339 VAL A CA 1
ATOM 2645 C C . VAL A 1 339 ? 63.396 12.535 -43.739 1.00 90.31 339 VAL A C 1
ATOM 2647 O O . VAL A 1 339 ? 63.536 13.707 -43.413 1.00 90.31 339 VAL A O 1
ATOM 2650 N N . LEU A 1 340 ? 63.704 12.109 -44.970 1.00 89.19 340 LEU A N 1
ATOM 2651 C CA . LEU A 1 340 ? 64.331 12.975 -45.986 1.00 89.19 340 LEU A CA 1
ATOM 2652 C C . LEU A 1 340 ? 63.429 14.117 -46.482 1.00 89.19 340 LEU A C 1
ATOM 2654 O O . LEU A 1 340 ? 63.924 15.188 -46.837 1.00 89.19 340 LEU A O 1
ATOM 2658 N N . ALA A 1 341 ? 62.118 13.878 -46.556 1.00 90.75 341 ALA A N 1
ATOM 2659 C CA . ALA A 1 341 ? 61.125 14.889 -46.901 1.00 90.75 341 ALA A CA 1
ATOM 2660 C C . ALA A 1 341 ? 59.720 14.461 -46.461 1.00 90.75 341 ALA A C 1
ATOM 2662 O O . ALA A 1 341 ? 59.374 13.280 -46.499 1.00 90.75 341 ALA A O 1
ATOM 2663 N N . THR A 1 342 ? 58.879 15.443 -46.132 1.00 91.25 342 THR A N 1
ATOM 2664 C CA . THR A 1 342 ? 57.435 15.247 -45.950 1.00 91.25 342 THR A CA 1
ATOM 2665 C C . THR A 1 342 ? 56.713 15.809 -47.168 1.00 91.25 342 THR A C 1
ATOM 2667 O O . THR A 1 342 ? 56.741 17.013 -47.408 1.00 91.25 342 THR A O 1
ATOM 2670 N N . LEU A 1 343 ? 56.083 14.938 -47.959 1.00 92.38 343 LEU A N 1
ATOM 2671 C CA . LEU A 1 343 ? 55.411 15.332 -49.197 1.00 92.38 343 LEU A CA 1
ATOM 2672 C C . LEU A 1 343 ? 53.915 15.559 -48.934 1.00 92.38 343 LEU A C 1
ATOM 2674 O O . LEU A 1 343 ? 53.189 14.595 -48.671 1.00 92.38 343 LEU A O 1
ATOM 2678 N N . PRO A 1 344 ? 53.418 16.805 -49.002 1.00 91.56 344 PRO A N 1
ATOM 2679 C CA . PRO A 1 344 ? 52.008 17.072 -48.804 1.00 91.56 344 PRO A CA 1
ATOM 2680 C C . PRO A 1 344 ? 51.212 16.650 -50.037 1.00 91.56 344 PRO A C 1
ATOM 2682 O O . PRO A 1 344 ? 51.688 16.674 -51.169 1.00 91.56 344 PRO A O 1
ATOM 2685 N N . ARG A 1 345 ? 49.951 16.284 -49.840 1.00 89.19 345 ARG A N 1
ATOM 2686 C CA . ARG A 1 345 ? 49.090 15.862 -50.946 1.00 89.19 345 ARG A CA 1
ATOM 2687 C C . ARG A 1 345 ? 48.711 17.044 -51.846 1.00 89.19 345 ARG A C 1
ATOM 2689 O O . ARG A 1 345 ? 48.066 17.980 -51.379 1.00 89.19 345 ARG A O 1
ATOM 2696 N N . SER A 1 346 ? 48.994 16.945 -53.148 1.00 89.50 346 SER A N 1
ATOM 2697 C CA . SER A 1 346 ? 48.490 17.904 -54.146 1.00 89.50 346 SER A CA 1
ATOM 2698 C C . SER A 1 346 ? 46.964 17.800 -54.272 1.00 89.50 346 SER A C 1
ATOM 2700 O O . SER A 1 346 ? 46.413 16.751 -54.628 1.00 89.50 346 SER A O 1
ATOM 2702 N N . GLN A 1 347 ? 46.264 18.902 -53.987 1.00 86.19 347 GLN A N 1
ATOM 2703 C CA . GLN A 1 347 ? 44.808 18.994 -54.150 1.00 86.19 347 GLN A CA 1
ATOM 2704 C C . GLN A 1 347 ? 44.409 18.973 -55.631 1.00 86.19 347 GLN A C 1
ATOM 2706 O O . GLN A 1 347 ? 43.416 18.341 -56.001 1.00 86.19 347 GLN A O 1
ATOM 2711 N N . TRP A 1 348 ? 45.210 19.619 -56.486 1.00 85.31 348 TRP A N 1
ATOM 2712 C CA . TRP A 1 348 ? 44.965 19.684 -57.923 1.00 85.31 348 TRP A CA 1
ATOM 2713 C C . TRP A 1 348 ? 45.080 18.304 -58.565 1.00 85.31 348 TRP A C 1
ATOM 2715 O O . TRP A 1 348 ? 44.116 17.852 -59.189 1.00 85.31 348 TRP A O 1
ATOM 2725 N N . LEU A 1 349 ? 46.190 17.590 -58.330 1.00 84.06 349 LEU A N 1
ATOM 2726 C CA . LEU A 1 349 ? 46.367 16.240 -58.866 1.00 84.06 349 LEU A CA 1
ATOM 2727 C C . LEU A 1 349 ? 45.246 15.325 -58.376 1.00 84.06 349 LEU A C 1
ATOM 2729 O O . LEU A 1 349 ? 44.654 14.612 -59.182 1.00 84.06 349 LEU A O 1
ATOM 2733 N N . TRP A 1 350 ? 44.893 15.391 -57.087 1.00 79.00 350 TRP A N 1
ATOM 2734 C CA . TRP A 1 350 ? 43.805 14.589 -56.525 1.00 79.00 350 TRP A CA 1
ATOM 2735 C C . TRP A 1 350 ? 42.445 14.854 -57.192 1.00 79.00 350 TRP A C 1
ATOM 2737 O O . TRP A 1 350 ? 41.681 13.918 -57.428 1.00 79.00 350 TRP A O 1
ATOM 2747 N N . SER A 1 351 ? 42.130 16.115 -57.502 1.00 78.25 351 SER A N 1
ATOM 2748 C CA . SER A 1 351 ? 40.872 16.471 -58.172 1.00 78.25 351 SER A CA 1
ATOM 2749 C C . SER A 1 351 ? 40.826 16.037 -59.644 1.00 78.25 351 SER A C 1
ATOM 2751 O O . SER A 1 351 ? 39.782 15.588 -60.111 1.00 78.25 351 SER A O 1
ATOM 2753 N N . LYS A 1 352 ? 41.954 16.110 -60.364 1.00 73.69 352 LYS A N 1
ATOM 2754 C CA . LYS A 1 352 ? 42.087 15.689 -61.770 1.00 73.69 352 LYS A CA 1
ATOM 2755 C C . LYS A 1 352 ? 42.112 14.172 -61.936 1.00 73.69 352 LYS A C 1
ATOM 2757 O O . LYS A 1 352 ? 41.502 13.635 -62.854 1.00 73.69 352 LYS A O 1
ATOM 2762 N N . THR A 1 353 ? 42.7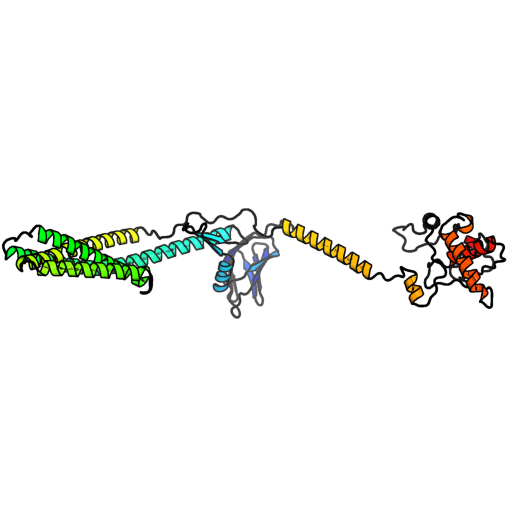82 13.474 -61.026 1.00 67.62 353 THR A N 1
ATOM 2763 C CA . THR A 1 353 ? 42.954 12.016 -61.058 1.00 67.62 353 THR A CA 1
ATOM 2764 C C . THR A 1 353 ? 41.848 11.285 -60.309 1.00 67.62 353 THR A C 1
ATOM 2766 O O . THR A 1 353 ? 42.129 10.257 -59.703 1.00 67.62 353 THR A O 1
ATOM 2769 N N . GLN A 1 354 ? 40.595 11.772 -60.323 1.00 57.22 354 GLN A N 1
ATOM 2770 C CA . GLN A 1 354 ? 39.443 11.092 -59.705 1.00 57.22 354 GLN A CA 1
ATOM 2771 C C . GLN A 1 354 ? 39.185 9.691 -60.313 1.00 57.22 354 GLN A C 1
ATOM 2773 O O . GLN A 1 354 ? 38.182 9.417 -60.964 1.00 57.22 354 GLN A O 1
ATOM 2778 N N . LEU A 1 355 ? 40.055 8.739 -59.991 1.00 52.66 355 LEU A N 1
ATOM 2779 C CA . LEU A 1 355 ? 39.976 7.302 -60.220 1.00 52.66 355 LEU A CA 1
ATOM 2780 C C . LEU A 1 355 ? 39.076 6.630 -59.170 1.00 52.66 355 LEU A C 1
ATOM 2782 O O . LEU A 1 355 ? 39.132 5.426 -58.946 1.00 52.66 355 LEU A O 1
ATOM 2786 N N . ARG A 1 356 ? 38.217 7.410 -58.506 1.00 49.94 356 ARG A N 1
ATOM 2787 C CA . ARG A 1 356 ? 37.274 6.942 -57.488 1.00 49.94 356 ARG A CA 1
ATOM 2788 C C . ARG A 1 356 ? 35.870 7.492 -57.719 1.00 49.94 356 ARG A C 1
ATOM 2790 O O . ARG A 1 356 ? 35.204 7.917 -56.780 1.00 49.94 356 ARG A O 1
ATOM 2797 N N . ARG A 1 357 ? 35.366 7.419 -58.953 1.00 45.62 357 ARG A N 1
ATOM 2798 C CA . ARG A 1 357 ? 33.911 7.359 -59.147 1.00 45.62 357 ARG A CA 1
ATOM 2799 C C . ARG A 1 357 ? 33.474 5.923 -58.852 1.00 45.62 357 ARG A C 1
ATOM 2801 O O . ARG A 1 357 ? 33.696 5.021 -59.655 1.00 45.62 357 ARG A O 1
ATOM 2808 N N . LYS A 1 358 ? 32.917 5.689 -57.658 1.00 48.25 358 LYS A N 1
ATOM 2809 C CA . LYS A 1 358 ? 32.238 4.428 -57.324 1.00 48.25 358 LYS A CA 1
ATOM 2810 C C . LYS A 1 358 ? 31.083 4.257 -58.309 1.00 48.25 358 LYS A C 1
ATOM 2812 O O . LYS A 1 358 ? 30.081 4.954 -58.187 1.00 48.25 358 LYS A O 1
ATOM 2817 N N . ASN A 1 359 ? 31.209 3.329 -59.251 1.00 52.12 359 ASN A N 1
ATOM 2818 C CA . ASN A 1 359 ? 30.033 2.786 -59.912 1.00 52.12 359 ASN A CA 1
ATOM 2819 C C . ASN A 1 359 ? 29.394 1.798 -58.919 1.00 52.12 359 ASN A C 1
ATOM 2821 O O . ASN A 1 359 ? 30.077 0.857 -58.503 1.00 52.12 359 ASN A O 1
ATOM 2825 N N . PRO A 1 360 ? 28.136 1.993 -58.488 1.00 55.38 360 PRO A N 1
ATOM 2826 C CA . PRO A 1 360 ? 27.527 1.186 -57.426 1.00 55.38 360 PRO A CA 1
ATOM 2827 C C . PRO A 1 360 ? 27.366 -0.302 -57.787 1.00 55.38 360 PRO A C 1
ATOM 2829 O O . PRO A 1 360 ? 27.169 -1.119 -56.895 1.00 55.38 360 PRO A O 1
ATOM 2832 N N . PHE A 1 361 ? 27.515 -0.668 -59.066 1.00 58.78 361 PHE A N 1
ATOM 2833 C CA . PHE A 1 361 ? 27.291 -2.024 -59.581 1.00 58.78 361 PHE A CA 1
ATOM 2834 C C . PHE A 1 361 ? 28.551 -2.810 -59.989 1.00 58.78 361 PHE A C 1
ATOM 2836 O O . PHE A 1 361 ? 28.439 -3.968 -60.381 1.00 58.78 361 PHE A O 1
ATOM 2843 N N . SER A 1 362 ? 29.762 -2.249 -59.891 1.00 55.06 362 SER A N 1
ATOM 2844 C CA . SER A 1 362 ? 30.986 -2.957 -60.309 1.00 55.06 362 SER A CA 1
ATOM 2845 C C . SER A 1 362 ? 31.928 -3.235 -59.135 1.00 55.06 362 SER A C 1
ATOM 2847 O O . SER A 1 362 ? 32.475 -2.310 -58.537 1.00 55.06 362 SER A O 1
ATOM 2849 N N . ARG A 1 363 ? 32.193 -4.519 -58.854 1.00 54.69 363 ARG A N 1
ATOM 2850 C CA . ARG A 1 363 ? 33.153 -4.983 -57.826 1.00 54.69 363 ARG A CA 1
ATOM 2851 C C . ARG A 1 363 ? 34.636 -4.846 -58.216 1.00 54.69 363 ARG A C 1
ATOM 2853 O O . ARG A 1 363 ? 35.494 -5.207 -57.418 1.00 54.69 363 ARG A O 1
ATOM 2860 N N . ARG A 1 364 ? 34.965 -4.327 -59.406 1.00 46.09 364 ARG A N 1
ATOM 2861 C CA . ARG A 1 364 ? 36.354 -4.147 -59.869 1.00 46.09 364 ARG A CA 1
ATOM 2862 C C . ARG A 1 364 ? 36.659 -2.689 -60.185 1.00 46.09 364 ARG A C 1
ATOM 2864 O O . ARG A 1 364 ? 35.971 -2.066 -60.988 1.00 46.09 364 ARG A O 1
ATOM 2871 N N . TRP A 1 365 ? 37.710 -2.172 -59.556 1.00 50.62 365 TRP A N 1
ATOM 2872 C CA . TRP A 1 365 ? 38.287 -0.864 -59.851 1.00 50.62 365 TRP A CA 1
ATOM 2873 C C . TRP A 1 365 ? 39.119 -0.972 -61.134 1.00 50.62 365 TRP A C 1
ATOM 2875 O O . TRP A 1 365 ? 39.923 -1.893 -61.266 1.00 50.62 365 TRP A O 1
ATOM 2885 N N . LYS A 1 366 ? 38.911 -0.069 -62.098 1.00 49.19 366 LYS A N 1
ATOM 2886 C CA . LYS A 1 366 ? 39.772 0.0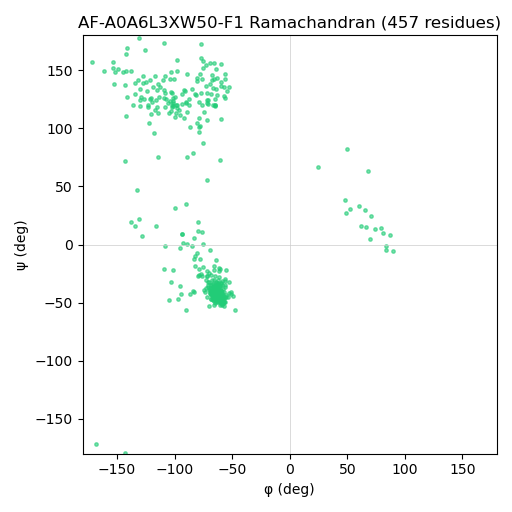59 -63.283 1.00 49.19 366 LYS A CA 1
ATOM 2887 C C . LYS A 1 366 ? 40.584 1.343 -63.155 1.00 49.19 366 LYS A C 1
ATOM 2889 O O . LYS A 1 366 ? 40.002 2.425 -63.116 1.00 49.19 366 LYS A O 1
ATOM 2894 N N . HIS A 1 367 ? 41.909 1.220 -63.108 1.00 53.72 367 HIS A N 1
ATOM 2895 C CA . HIS A 1 367 ? 42.802 2.360 -63.280 1.00 53.72 367 HIS A CA 1
ATOM 2896 C C . HIS A 1 367 ? 42.748 2.789 -64.749 1.00 53.72 367 HIS A C 1
ATOM 2898 O O . HIS A 1 367 ? 43.000 1.981 -65.640 1.00 53.72 367 HIS A O 1
ATOM 2904 N N . LYS A 1 368 ? 42.359 4.036 -65.018 1.00 56.50 368 LYS A N 1
ATOM 2905 C CA . LYS A 1 368 ? 42.472 4.626 -66.353 1.00 56.50 368 LYS A CA 1
ATOM 2906 C C . LYS A 1 368 ? 43.925 5.087 -66.498 1.00 56.50 368 LYS A C 1
ATOM 2908 O O . LYS A 1 368 ? 44.322 6.040 -65.841 1.00 56.50 368 LYS A O 1
ATOM 2913 N N . THR A 1 369 ? 44.721 4.347 -67.264 1.00 57.03 369 THR A N 1
ATOM 2914 C CA . THR A 1 369 ? 46.165 4.583 -67.464 1.00 57.03 369 THR A CA 1
ATOM 2915 C C . THR A 1 369 ? 46.474 5.451 -68.686 1.00 57.03 369 THR A C 1
ATOM 2917 O O . THR A 1 369 ? 47.636 5.719 -68.959 1.00 57.03 369 THR A O 1
ATOM 2920 N N . SER A 1 370 ? 45.450 5.912 -69.409 1.00 56.56 370 SER A N 1
ATOM 2921 C CA . SER A 1 370 ? 45.570 6.854 -70.526 1.00 56.56 370 SER A CA 1
ATOM 2922 C C . SER A 1 370 ? 45.385 8.295 -70.031 1.00 56.56 370 SER A C 1
ATOM 2924 O O . SER A 1 370 ? 44.358 8.561 -69.400 1.00 56.56 370 SER A O 1
ATOM 2926 N N . ASP A 1 371 ? 46.310 9.196 -70.380 1.00 65.19 371 ASP A N 1
ATOM 2927 C CA . ASP A 1 371 ? 46.295 10.638 -70.053 1.00 65.19 371 ASP A CA 1
ATOM 2928 C C . ASP A 1 371 ? 46.487 10.937 -68.549 1.00 65.19 371 ASP A C 1
ATOM 2930 O O . ASP A 1 371 ? 45.590 11.411 -67.845 1.00 65.19 371 ASP A O 1
ATOM 2934 N N . VAL A 1 372 ? 47.663 10.567 -68.023 1.00 73.44 372 VAL A N 1
ATOM 2935 C CA . VAL A 1 372 ? 48.030 10.766 -66.611 1.00 73.44 372 VAL A CA 1
ATOM 2936 C C . VAL A 1 372 ? 48.651 12.162 -66.437 1.00 73.44 372 VAL A C 1
ATOM 2938 O O . VAL A 1 372 ? 49.697 12.413 -67.031 1.00 73.44 372 VAL A O 1
ATOM 2941 N N . PRO A 1 373 ? 48.077 13.055 -65.603 1.00 81.00 373 PRO A N 1
ATOM 2942 C CA . PRO A 1 373 ? 48.637 14.388 -65.373 1.00 81.00 373 PRO A CA 1
ATOM 2943 C C . PRO A 1 373 ? 50.059 14.330 -64.807 1.00 81.00 373 PRO A C 1
ATOM 2945 O O . PRO A 1 373 ? 50.335 13.540 -63.896 1.00 81.00 373 PRO A O 1
ATOM 2948 N N . PHE A 1 374 ? 50.936 15.215 -65.281 1.00 87.44 374 PHE A N 1
ATOM 2949 C CA . PHE A 1 374 ? 52.339 15.262 -64.888 1.00 87.44 374 PHE A CA 1
ATOM 2950 C C . PHE A 1 374 ? 52.684 16.586 -64.196 1.00 87.44 374 PHE A C 1
ATOM 2952 O O . PHE A 1 374 ? 52.993 17.604 -64.816 1.00 87.44 374 PHE A O 1
ATOM 2959 N N . LEU A 1 375 ? 52.649 16.551 -62.860 1.00 88.38 375 LEU A N 1
ATOM 2960 C CA . LEU A 1 375 ? 52.781 17.720 -61.983 1.00 88.38 375 LEU A CA 1
ATOM 2961 C C . LEU A 1 375 ? 53.966 18.666 -62.281 1.00 88.38 375 LEU A C 1
ATOM 2963 O O . LEU A 1 375 ? 53.724 19.874 -62.299 1.00 88.38 375 LEU A O 1
ATOM 2967 N N . PRO A 1 376 ? 55.208 18.203 -62.540 1.00 88.75 376 PRO A N 1
ATOM 2968 C CA . PRO A 1 376 ? 56.351 19.101 -62.736 1.00 88.75 376 PRO A CA 1
ATOM 2969 C C . PRO A 1 376 ? 56.243 19.980 -63.984 1.00 88.75 376 PRO A C 1
ATOM 2971 O O . PRO A 1 376 ? 56.965 20.971 -64.082 1.00 88.75 376 PRO A O 1
ATOM 2974 N N . VAL A 1 377 ? 55.380 19.602 -64.933 1.00 87.81 377 VAL A N 1
ATOM 2975 C CA . VAL A 1 377 ? 55.126 20.331 -66.182 1.00 87.81 377 VAL A CA 1
ATOM 2976 C C . VAL A 1 377 ? 53.789 21.065 -66.102 1.00 87.81 377 VAL A C 1
ATOM 2978 O O . VAL A 1 377 ? 53.734 22.262 -66.366 1.00 87.81 377 VAL A O 1
ATOM 2981 N N . ASP A 1 378 ? 52.727 20.385 -65.665 1.00 87.00 378 ASP A N 1
ATOM 2982 C CA . ASP A 1 378 ? 51.370 20.945 -65.643 1.00 87.00 378 ASP A CA 1
ATOM 2983 C C . ASP A 1 378 ? 51.169 22.008 -64.552 1.00 87.00 378 ASP A C 1
ATOM 2985 O O . ASP A 1 378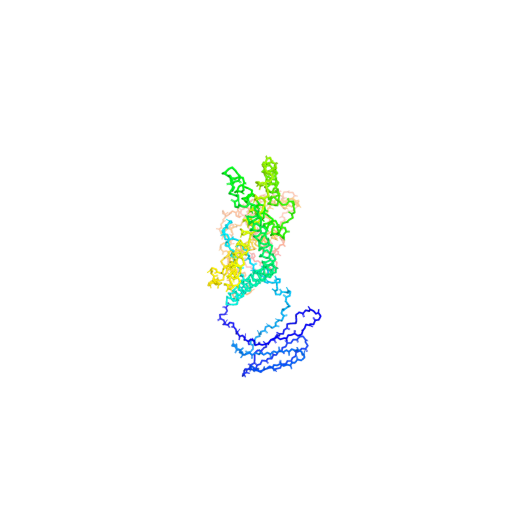 ? 50.435 22.984 -64.738 1.00 87.00 378 ASP A O 1
ATOM 2989 N N . ARG A 1 379 ? 51.775 21.805 -63.374 1.00 89.31 379 ARG A N 1
ATOM 2990 C CA . ARG A 1 379 ? 51.673 22.701 -62.209 1.00 89.31 379 ARG A CA 1
ATOM 2991 C C . ARG A 1 379 ? 53.009 22.784 -61.456 1.00 89.31 379 ARG A C 1
ATOM 2993 O O . ARG A 1 379 ? 53.102 22.324 -60.317 1.00 89.31 379 ARG A O 1
ATOM 3000 N N . PRO A 1 380 ? 54.032 23.449 -62.025 1.00 88.88 380 PRO A N 1
ATOM 3001 C CA . PRO A 1 380 ? 55.366 23.512 -61.422 1.00 88.88 380 PRO A CA 1
ATOM 3002 C C . PRO A 1 380 ? 55.412 24.187 -60.040 1.00 88.88 380 PRO A C 1
ATOM 3004 O O . PRO A 1 380 ? 56.347 23.947 -59.278 1.00 88.88 380 PRO A O 1
ATOM 3007 N N . ALA A 1 381 ? 54.428 25.034 -59.721 1.00 89.56 381 ALA A N 1
ATOM 3008 C CA . ALA A 1 381 ? 54.316 25.756 -58.451 1.00 89.56 381 ALA A CA 1
ATOM 3009 C C . ALA A 1 381 ? 53.441 25.040 -57.395 1.00 89.56 381 ALA A C 1
ATOM 3011 O O . ALA A 1 381 ? 53.104 25.637 -56.376 1.00 89.56 381 ALA A O 1
ATOM 3012 N N . ASP A 1 382 ? 53.017 23.791 -57.630 1.00 92.81 382 ASP A N 1
ATOM 3013 C CA . ASP A 1 382 ? 52.266 23.019 -56.632 1.00 92.81 382 ASP A CA 1
ATOM 3014 C C . ASP A 1 382 ? 53.145 22.709 -55.405 1.00 92.81 382 ASP A C 1
ATOM 3016 O O . ASP A 1 382 ? 54.331 22.401 -55.530 1.00 92.81 382 ASP A O 1
ATOM 3020 N N . MET A 1 383 ? 52.552 22.752 -54.209 1.00 92.38 383 MET A N 1
ATOM 3021 C CA . MET A 1 383 ? 53.249 22.501 -52.944 1.00 92.38 383 MET A CA 1
ATOM 3022 C C . MET A 1 383 ? 53.899 21.106 -52.892 1.00 92.38 383 MET A C 1
ATOM 3024 O O . MET A 1 383 ? 54.951 20.947 -52.278 1.00 92.38 383 MET A O 1
ATOM 3028 N N . PHE A 1 384 ? 53.319 20.100 -53.558 1.00 94.25 384 PHE A N 1
ATOM 3029 C CA . PHE A 1 384 ? 53.959 18.792 -53.709 1.00 94.25 384 PHE A CA 1
ATOM 3030 C C . PHE A 1 384 ? 55.257 18.898 -54.515 1.00 94.25 384 PHE A C 1
ATOM 3032 O O . PHE A 1 384 ? 56.274 18.351 -54.105 1.00 94.25 384 PHE A O 1
ATOM 3039 N N . VAL A 1 385 ? 55.244 19.621 -55.640 1.00 93.44 385 VAL A N 1
ATOM 3040 C CA . VAL A 1 385 ? 56.425 19.794 -56.502 1.00 93.44 385 VAL A CA 1
ATOM 3041 C C . VAL A 1 385 ? 57.522 20.541 -55.746 1.00 93.44 385 VAL A C 1
ATOM 3043 O O . VAL A 1 385 ? 58.680 20.137 -55.811 1.00 93.44 385 VAL A O 1
ATOM 3046 N N . GLU A 1 386 ? 57.165 21.563 -54.964 1.00 93.50 386 GLU A N 1
ATOM 3047 C CA . GLU A 1 386 ? 58.121 22.275 -54.110 1.00 93.50 386 GLU A CA 1
ATOM 3048 C C . GLU A 1 386 ? 58.721 21.369 -53.026 1.00 93.50 386 GLU A C 1
ATOM 3050 O O . GLU A 1 386 ? 59.934 21.353 -52.823 1.00 93.50 386 GLU A O 1
ATOM 3055 N N . ALA A 1 387 ? 57.906 20.518 -52.399 1.00 94.38 387 ALA A N 1
ATOM 3056 C CA . ALA A 1 387 ? 58.405 19.527 -51.450 1.00 94.38 387 ALA A CA 1
ATOM 3057 C C . ALA A 1 387 ? 59.347 18.501 -52.114 1.00 94.38 387 ALA A C 1
ATOM 3059 O O . ALA A 1 387 ? 60.327 18.080 -51.500 1.00 94.38 387 ALA A O 1
ATOM 3060 N N . VAL A 1 388 ? 59.116 18.138 -53.384 1.00 95.00 388 VAL A N 1
ATOM 3061 C CA . VAL A 1 388 ? 60.040 17.286 -54.155 1.00 95.00 388 VAL A CA 1
ATOM 3062 C C . VAL A 1 388 ? 61.329 18.038 -54.527 1.00 95.00 388 VAL A C 1
ATOM 3064 O O . VAL A 1 388 ? 62.397 17.425 -54.532 1.00 95.00 388 VAL A O 1
ATOM 3067 N N . ARG A 1 389 ? 61.295 19.361 -54.767 1.00 93.69 389 ARG A N 1
ATOM 3068 C CA . ARG A 1 389 ? 62.527 20.173 -54.892 1.00 93.69 389 ARG A CA 1
ATOM 3069 C C . ARG A 1 389 ? 63.344 20.136 -53.602 1.00 93.69 389 ARG A C 1
ATOM 3071 O O . ARG A 1 389 ? 64.558 19.953 -53.672 1.00 93.69 389 ARG A O 1
ATOM 3078 N N . GLY A 1 390 ? 62.678 20.239 -52.451 1.00 93.56 390 GLY A N 1
ATOM 3079 C CA . GLY A 1 390 ? 63.289 20.040 -51.135 1.00 93.56 390 GLY A CA 1
ATOM 3080 C C . GLY A 1 390 ? 63.916 18.650 -50.996 1.00 93.56 390 GLY A C 1
ATOM 3081 O O . GLY A 1 390 ? 65.101 18.548 -50.692 1.00 93.56 390 GLY A O 1
ATOM 3082 N N . LEU A 1 391 ? 63.166 17.591 -51.335 1.00 94.44 391 LEU A N 1
ATOM 3083 C CA . LEU A 1 391 ? 63.661 16.208 -51.341 1.00 94.44 391 LEU A CA 1
ATOM 3084 C C . LEU A 1 391 ? 64.909 16.047 -52.216 1.00 94.44 391 LEU A C 1
ATOM 3086 O O . LEU A 1 391 ? 65.858 15.392 -51.800 1.00 94.44 391 LEU A O 1
ATOM 3090 N N . ARG A 1 392 ? 64.935 16.653 -53.409 1.00 92.56 392 ARG A N 1
ATOM 3091 C CA . ARG A 1 392 ? 66.108 16.630 -54.294 1.00 92.56 392 ARG A CA 1
ATOM 3092 C C . ARG A 1 392 ? 67.328 17.242 -53.610 1.00 92.56 392 ARG A C 1
ATOM 3094 O O . ARG A 1 392 ? 68.411 16.677 -53.707 1.00 92.56 392 ARG A O 1
ATOM 3101 N N . THR A 1 393 ? 67.166 18.389 -52.953 1.00 91.62 393 THR A N 1
ATOM 3102 C CA . THR A 1 393 ? 68.260 19.058 -52.238 1.00 91.62 393 THR A CA 1
ATOM 3103 C C . THR A 1 393 ? 68.765 18.197 -51.079 1.00 91.62 393 THR A C 1
ATOM 3105 O O . THR A 1 393 ? 69.968 17.965 -50.997 1.00 91.62 393 THR A O 1
ATOM 3108 N N . SER A 1 394 ? 67.870 17.647 -50.249 1.00 90.50 394 SER A N 1
ATOM 3109 C CA . SER A 1 394 ? 68.243 16.715 -49.172 1.00 90.50 394 SER A CA 1
ATOM 3110 C C . SER A 1 394 ? 69.000 15.503 -49.717 1.00 90.50 394 SER A C 1
ATOM 3112 O O . SER A 1 394 ? 70.071 15.159 -49.227 1.00 90.50 394 SER A O 1
ATOM 3114 N N . LEU A 1 395 ? 68.483 14.899 -50.789 1.00 90.31 395 LEU A N 1
ATOM 3115 C CA . LEU A 1 395 ? 69.088 13.739 -51.431 1.00 90.31 395 LEU A CA 1
ATOM 3116 C C . LEU A 1 395 ? 70.450 14.067 -52.051 1.00 90.31 395 LEU A C 1
ATOM 3118 O O . LEU A 1 395 ? 71.340 13.227 -52.018 1.00 90.31 395 LEU A O 1
ATOM 3122 N N . HIS A 1 396 ? 70.639 15.272 -52.599 1.00 88.19 396 HIS A N 1
ATOM 3123 C CA . HIS A 1 396 ? 71.934 15.701 -53.125 1.00 88.19 396 HIS A CA 1
ATOM 3124 C C . HIS A 1 396 ? 73.011 15.660 -52.040 1.00 88.19 396 HIS A C 1
ATOM 3126 O O . HIS A 1 396 ? 74.068 15.090 -52.288 1.00 88.19 396 HIS A O 1
ATOM 3132 N N . PHE A 1 397 ? 72.715 16.180 -50.843 1.00 86.56 397 PHE A N 1
ATOM 3133 C CA . PHE A 1 397 ? 73.635 16.122 -49.706 1.00 86.56 397 PHE A CA 1
ATOM 3134 C C . PHE A 1 397 ? 73.878 14.686 -49.235 1.00 86.56 397 PHE A C 1
ATOM 3136 O O . PHE A 1 397 ? 75.030 14.299 -49.075 1.00 86.56 397 PHE A O 1
ATOM 3143 N N . THR A 1 398 ? 72.831 13.862 -49.108 1.00 86.19 398 THR A N 1
ATOM 3144 C CA . THR A 1 398 ? 72.988 12.441 -48.741 1.00 86.19 398 THR A CA 1
ATOM 3145 C C . THR A 1 398 ? 73.829 11.666 -49.763 1.00 86.19 398 THR A C 1
ATOM 3147 O O . THR A 1 398 ? 74.603 10.789 -49.398 1.00 86.19 398 THR A O 1
ATOM 3150 N N . MET A 1 399 ? 73.714 11.992 -51.053 1.00 86.69 399 MET A N 1
ATOM 3151 C CA . MET A 1 399 ? 74.476 11.336 -52.119 1.00 86.69 399 MET A CA 1
ATOM 3152 C C . MET A 1 399 ? 75.930 11.811 -52.233 1.00 86.69 399 MET A C 1
ATOM 3154 O O . MET A 1 399 ? 76.697 11.160 -52.937 1.00 86.69 399 MET A O 1
ATOM 3158 N N . MET A 1 400 ? 76.341 12.910 -51.583 1.00 85.19 400 MET A N 1
ATOM 3159 C CA . MET A 1 400 ? 77.756 13.324 -51.581 1.00 85.19 400 MET A CA 1
ATOM 3160 C C . MET A 1 400 ? 78.651 12.311 -50.857 1.00 85.19 400 MET A C 1
ATOM 3162 O O . MET A 1 400 ? 79.826 12.196 -51.190 1.00 85.19 400 MET A O 1
ATOM 3166 N N . GLU A 1 401 ? 78.083 11.570 -49.906 1.00 80.19 401 GLU A N 1
ATOM 3167 C CA . GLU A 1 401 ? 78.768 10.542 -49.116 1.00 80.19 401 GLU A CA 1
ATOM 3168 C C . GLU A 1 401 ? 78.594 9.124 -49.698 1.00 80.19 401 GLU A C 1
ATOM 3170 O O . GLU A 1 401 ? 79.167 8.168 -49.182 1.00 80.19 401 GLU A O 1
ATOM 3175 N N . ALA A 1 402 ? 77.813 8.965 -50.774 1.00 85.62 402 ALA A N 1
ATOM 3176 C CA . ALA A 1 402 ? 77.513 7.668 -51.378 1.00 85.62 402 ALA A CA 1
ATOM 3177 C C . ALA A 1 402 ? 78.537 7.267 -52.459 1.00 85.62 402 ALA A C 1
ATOM 3179 O O . ALA A 1 402 ? 79.026 8.099 -53.220 1.00 85.62 402 ALA A O 1
ATOM 3180 N N . GLU A 1 403 ? 78.807 5.964 -52.591 1.00 85.94 403 GLU A N 1
ATOM 3181 C CA . GLU A 1 403 ? 79.775 5.420 -53.563 1.00 85.94 403 GLU A CA 1
ATOM 3182 C C . GLU A 1 403 ? 79.334 5.573 -55.030 1.00 85.94 403 GLU A C 1
ATOM 3184 O O . GLU A 1 403 ? 80.159 5.603 -55.944 1.00 85.94 403 GLU A O 1
ATOM 3189 N N . ASN A 1 404 ? 78.024 5.650 -55.280 1.00 87.69 404 ASN A N 1
ATOM 3190 C CA . ASN A 1 404 ? 77.458 5.756 -56.619 1.00 87.69 404 ASN A CA 1
ATOM 3191 C C . ASN A 1 404 ? 76.258 6.716 -56.659 1.00 87.69 404 ASN A C 1
ATOM 3193 O O . ASN A 1 404 ? 75.732 7.152 -55.639 1.00 87.69 404 ASN A O 1
ATOM 3197 N N . ARG A 1 405 ? 75.821 7.055 -57.877 1.00 88.12 405 ARG A N 1
ATOM 3198 C CA . ARG A 1 405 ? 74.695 7.972 -58.134 1.00 88.12 405 ARG A CA 1
ATOM 3199 C C . ARG A 1 405 ? 73.400 7.223 -58.464 1.00 88.12 405 ARG A C 1
ATOM 3201 O O . ARG A 1 405 ? 72.614 7.691 -59.285 1.00 88.12 405 ARG A O 1
ATOM 3208 N N . ILE A 1 406 ? 73.216 6.031 -57.895 1.00 91.25 406 ILE A N 1
ATOM 3209 C CA . ILE A 1 406 ? 72.049 5.181 -58.145 1.00 91.25 406 ILE A CA 1
ATOM 3210 C C . ILE A 1 406 ? 71.092 5.318 -56.964 1.00 91.25 406 ILE A C 1
ATOM 3212 O O . ILE A 1 406 ? 71.446 5.023 -55.828 1.00 91.25 406 ILE A O 1
ATOM 3216 N N . VAL A 1 407 ? 69.857 5.739 -57.239 1.00 91.88 407 VAL A N 1
ATOM 3217 C CA . VAL A 1 407 ? 68.811 5.885 -56.220 1.00 91.88 407 VAL A CA 1
ATOM 3218 C C . VAL A 1 407 ? 67.643 4.977 -56.567 1.00 91.88 407 VAL A C 1
ATOM 3220 O O . VAL A 1 407 ? 67.046 5.100 -57.635 1.00 91.88 407 VAL A O 1
ATOM 3223 N N . MET A 1 408 ? 67.295 4.085 -55.641 1.00 92.81 408 MET A N 1
ATOM 3224 C CA . MET A 1 408 ? 66.113 3.234 -55.739 1.00 92.81 408 MET A CA 1
ATOM 3225 C C . MET A 1 408 ? 64.995 3.794 -54.857 1.00 92.81 408 MET A C 1
ATOM 3227 O O . MET A 1 408 ? 65.181 3.984 -53.658 1.00 92.81 408 MET A O 1
ATOM 3231 N N . ILE A 1 409 ? 63.811 4.011 -55.433 1.00 92.38 409 ILE A N 1
ATOM 3232 C CA . ILE A 1 409 ? 62.618 4.430 -54.688 1.00 92.38 409 ILE A CA 1
ATOM 3233 C C . ILE A 1 409 ? 61.694 3.227 -54.523 1.00 92.38 409 ILE A C 1
ATOM 3235 O O . ILE A 1 409 ? 61.147 2.707 -55.493 1.00 92.38 409 ILE A O 1
ATOM 3239 N N . SER A 1 410 ? 61.504 2.803 -53.275 1.00 92.38 410 SER A N 1
ATOM 3240 C CA . SER A 1 410 ? 60.621 1.698 -52.898 1.00 92.38 410 SER A CA 1
ATOM 3241 C C . SER A 1 410 ? 59.704 2.110 -51.742 1.00 92.38 410 SER A C 1
ATOM 3243 O O . SER A 1 410 ? 59.743 3.243 -51.269 1.00 92.38 410 SER A O 1
ATOM 3245 N N . GLY A 1 411 ? 58.813 1.221 -51.317 1.00 89.31 411 GLY A N 1
ATOM 3246 C CA . GLY A 1 411 ? 57.804 1.534 -50.313 1.00 89.31 411 GLY A CA 1
ATOM 3247 C C . GLY A 1 411 ? 57.036 0.301 -49.842 1.00 89.31 411 GLY A C 1
ATOM 3248 O O . GLY A 1 411 ? 56.964 -0.691 -50.567 1.00 89.31 411 GLY A O 1
ATOM 3249 N N . PRO A 1 412 ? 56.443 0.366 -48.639 1.00 85.75 412 PRO A N 1
ATOM 3250 C CA . PRO A 1 412 ? 55.996 -0.812 -47.893 1.00 85.75 412 PRO A CA 1
ATOM 3251 C C . PRO A 1 412 ? 54.709 -1.449 -48.432 1.00 85.75 412 PRO A C 1
ATOM 3253 O O . PRO A 1 412 ? 54.415 -2.601 -48.128 1.00 85.75 412 PRO A O 1
ATOM 3256 N N . THR A 1 413 ? 53.916 -0.711 -49.212 1.00 85.19 413 THR A N 1
ATOM 3257 C CA . THR A 1 413 ? 52.614 -1.160 -49.725 1.00 85.19 413 THR A CA 1
ATOM 3258 C C . THR A 1 413 ? 52.376 -0.684 -51.155 1.00 85.19 413 THR A C 1
ATOM 3260 O O . THR A 1 413 ? 53.050 0.218 -51.662 1.00 85.19 413 THR A O 1
ATOM 3263 N N . GLN A 1 414 ? 51.403 -1.287 -51.838 1.00 79.56 414 GLN A N 1
ATOM 3264 C CA . GLN A 1 414 ? 50.892 -0.774 -53.110 1.00 79.56 414 GLN A CA 1
ATOM 3265 C C . GLN A 1 414 ? 50.220 0.600 -52.906 1.00 79.56 414 GLN A C 1
ATOM 3267 O O . GLN A 1 414 ? 49.734 0.897 -51.818 1.00 79.56 414 GLN A O 1
ATOM 3272 N N . ASP A 1 415 ? 50.241 1.456 -53.931 1.00 77.75 415 ASP A N 1
ATOM 3273 C CA . ASP A 1 415 ? 49.638 2.802 -53.923 1.00 77.75 415 ASP A CA 1
ATOM 3274 C C . ASP A 1 415 ? 50.190 3.809 -52.893 1.00 77.75 415 ASP A C 1
ATOM 3276 O O . ASP A 1 415 ? 49.607 4.871 -52.682 1.00 77.75 415 ASP A O 1
ATOM 3280 N N . CYS A 1 416 ? 51.362 3.561 -52.299 1.00 83.94 416 CYS A N 1
ATOM 3281 C CA . CYS A 1 416 ? 52.011 4.513 -51.386 1.00 83.94 416 CYS A CA 1
ATOM 3282 C C . CYS A 1 416 ? 52.706 5.707 -52.086 1.00 83.94 416 CYS A C 1
ATOM 3284 O O . CYS A 1 416 ? 53.461 6.435 -51.452 1.00 83.94 416 CYS A O 1
ATOM 3286 N N . GLY A 1 417 ? 52.488 5.907 -53.393 1.00 87.25 417 GLY A N 1
ATOM 3287 C CA . GLY A 1 417 ? 52.993 7.069 -54.141 1.00 87.25 417 GLY A CA 1
ATOM 3288 C C . GLY A 1 417 ? 54.404 6.947 -54.734 1.00 87.25 417 GLY A C 1
ATOM 3289 O O . GLY A 1 417 ? 54.893 7.932 -55.278 1.00 87.25 417 GLY A O 1
ATOM 3290 N N . LYS A 1 418 ? 55.042 5.765 -54.697 1.00 90.88 418 LYS A N 1
ATOM 3291 C CA . LYS A 1 418 ? 56.417 5.524 -55.206 1.00 90.88 418 LYS A CA 1
ATOM 3292 C C . LYS A 1 418 ? 56.652 6.104 -56.601 1.00 90.88 418 LYS A C 1
ATOM 3294 O O . LYS A 1 418 ? 57.527 6.942 -56.780 1.00 90.88 418 LYS A O 1
ATOM 3299 N N . THR A 1 419 ? 55.826 5.696 -57.565 1.00 90.25 419 THR A N 1
ATOM 3300 C CA . THR A 1 419 ? 55.932 6.111 -58.968 1.00 90.25 419 THR A CA 1
ATOM 3301 C C . THR A 1 419 ? 55.767 7.618 -59.121 1.00 90.25 419 THR A C 1
ATOM 3303 O O . THR A 1 419 ? 56.509 8.233 -59.875 1.00 90.25 419 THR A O 1
ATOM 3306 N N . LEU A 1 420 ? 54.845 8.230 -58.368 1.00 90.62 420 LEU A N 1
ATOM 3307 C CA . LEU A 1 420 ? 54.621 9.675 -58.402 1.00 90.62 420 LEU A CA 1
ATOM 3308 C C . LEU A 1 420 ? 55.864 10.437 -57.929 1.00 90.62 420 LEU A C 1
ATOM 3310 O O . LEU A 1 420 ? 56.310 11.357 -58.608 1.00 90.62 420 LEU A O 1
ATOM 3314 N N . VAL A 1 421 ? 56.432 10.045 -56.785 1.00 93.69 421 VAL A N 1
ATOM 3315 C CA . VAL A 1 421 ? 57.642 10.678 -56.241 1.00 93.69 421 VAL A CA 1
ATOM 3316 C C . VAL A 1 421 ? 58.822 10.477 -57.185 1.00 93.69 421 VAL A C 1
ATOM 3318 O O . VAL A 1 421 ? 59.522 11.437 -57.492 1.00 93.69 421 VAL A O 1
ATOM 3321 N N . ALA A 1 422 ? 59.009 9.260 -57.695 1.00 94.06 422 ALA A N 1
ATOM 3322 C CA . ALA A 1 422 ? 60.141 8.913 -58.540 1.00 94.06 422 ALA A CA 1
ATOM 3323 C C . ALA A 1 422 ? 60.138 9.672 -59.877 1.00 94.06 422 ALA A C 1
ATOM 3325 O O . ALA A 1 422 ? 61.157 10.249 -60.254 1.00 94.06 422 ALA A O 1
ATOM 3326 N N . THR A 1 423 ? 58.995 9.739 -60.569 1.00 93.06 423 THR A N 1
ATOM 3327 C CA . THR A 1 423 ? 58.897 10.462 -61.849 1.00 93.06 423 THR A CA 1
ATOM 3328 C C . THR A 1 423 ? 59.030 11.971 -61.670 1.00 93.06 423 THR A C 1
ATOM 3330 O O . THR A 1 423 ? 59.677 12.633 -62.482 1.00 93.06 423 THR A O 1
ATOM 3333 N N . ASN A 1 424 ? 58.472 12.525 -60.586 1.00 94.19 424 ASN A N 1
ATOM 3334 C CA . ASN A 1 424 ? 58.581 13.952 -60.288 1.00 94.19 424 ASN A CA 1
ATOM 3335 C C . ASN A 1 424 ? 60.014 14.336 -59.916 1.00 94.19 424 ASN A C 1
ATOM 3337 O O . ASN A 1 424 ? 60.526 15.333 -60.419 1.00 94.19 424 ASN A O 1
ATOM 3341 N N . LEU A 1 425 ? 60.681 13.534 -59.083 1.00 94.62 425 LEU A N 1
ATOM 3342 C CA . LEU A 1 425 ? 62.070 13.766 -58.699 1.00 94.62 425 LEU A CA 1
ATOM 3343 C C . LEU A 1 425 ? 62.997 13.721 -59.919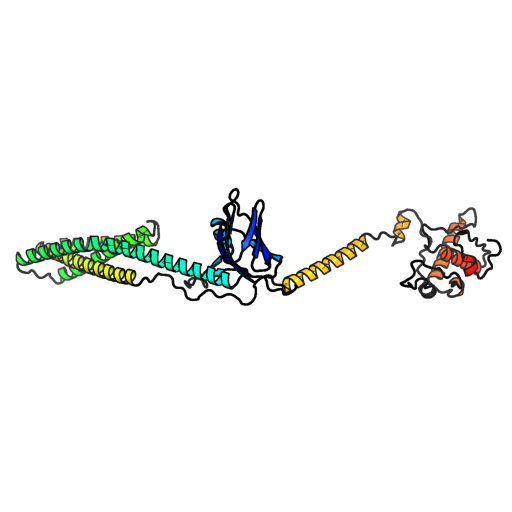 1.00 94.62 425 LEU A C 1
ATOM 3345 O O . LEU A 1 425 ? 63.834 14.608 -60.076 1.00 94.62 425 LEU A O 1
ATOM 3349 N N . ALA A 1 426 ? 62.805 12.742 -60.810 1.00 94.12 426 ALA A N 1
ATOM 3350 C CA . ALA A 1 426 ? 63.578 12.625 -62.043 1.00 94.12 426 ALA A CA 1
ATOM 3351 C C . ALA A 1 426 ? 63.392 13.839 -62.966 1.00 94.12 426 ALA A C 1
ATOM 3353 O O . ALA A 1 426 ? 64.378 14.391 -63.454 1.00 94.12 426 ALA A O 1
ATOM 3354 N N . ALA A 1 427 ? 62.154 14.310 -63.152 1.00 93.25 427 ALA A N 1
ATOM 3355 C CA . ALA A 1 427 ? 61.896 15.518 -63.934 1.00 93.25 427 ALA A CA 1
ATOM 3356 C C . ALA A 1 427 ? 62.510 16.772 -63.311 1.00 93.25 427 ALA A C 1
ATOM 3358 O O . ALA A 1 427 ? 63.121 17.559 -64.027 1.00 93.25 427 ALA A O 1
ATOM 3359 N N . ILE A 1 428 ? 62.395 16.961 -61.995 1.00 93.81 428 ILE A N 1
ATOM 3360 C CA . ILE A 1 428 ? 62.965 18.132 -61.314 1.00 93.81 428 ILE A CA 1
ATOM 3361 C C . ILE A 1 428 ? 64.501 18.106 -61.357 1.00 93.81 428 ILE A C 1
ATOM 3363 O O . ILE A 1 428 ? 65.130 19.151 -61.530 1.00 93.81 428 ILE A O 1
ATOM 3367 N N . ALA A 1 429 ? 65.121 16.929 -61.235 1.00 92.00 429 ALA A N 1
ATOM 3368 C CA . ALA A 1 429 ? 66.563 16.761 -61.411 1.00 92.00 429 ALA A CA 1
ATOM 3369 C C . ALA A 1 429 ? 66.998 17.078 -62.858 1.00 92.00 429 ALA A C 1
ATOM 3371 O O . ALA A 1 429 ? 67.957 17.829 -63.064 1.00 92.00 429 ALA A O 1
ATOM 3372 N N . GLY A 1 430 ? 66.239 16.607 -63.853 1.00 91.25 430 GLY A N 1
ATOM 3373 C CA . GLY A 1 430 ? 66.449 16.939 -65.266 1.00 91.25 430 GLY A CA 1
ATOM 3374 C C . GLY A 1 430 ? 66.292 18.434 -65.568 1.00 91.25 430 GLY A C 1
ATOM 3375 O O . GLY A 1 430 ? 67.137 19.016 -66.243 1.00 91.25 430 GLY A O 1
ATOM 3376 N N . GLN A 1 431 ? 65.275 19.092 -64.999 1.00 88.31 431 GLN A N 1
ATOM 3377 C CA . GLN A 1 431 ? 65.055 20.543 -65.117 1.00 88.31 431 GLN A CA 1
ATOM 3378 C C . GLN A 1 431 ? 66.216 21.367 -64.536 1.00 88.31 431 GLN A C 1
ATOM 3380 O O . GLN A 1 431 ? 66.481 22.463 -65.017 1.00 88.31 431 GLN A O 1
ATOM 3385 N N . SER A 1 432 ? 66.947 20.841 -63.544 1.00 87.06 432 SER A N 1
ATOM 3386 C CA . SER A 1 432 ? 68.191 21.454 -63.044 1.00 87.06 432 SER A CA 1
ATOM 3387 C C . SER A 1 432 ? 69.435 21.188 -63.904 1.00 87.06 432 SER A C 1
ATOM 3389 O O . SER A 1 432 ? 70.547 21.458 -63.460 1.00 87.06 432 SER A O 1
ATOM 3391 N N . GLY A 1 433 ? 69.275 20.651 -65.116 1.00 88.06 433 GLY A N 1
ATOM 3392 C CA . GLY A 1 433 ? 70.372 20.413 -66.058 1.00 88.06 433 GLY A CA 1
ATOM 3393 C C . GLY A 1 433 ? 71.175 19.136 -65.795 1.00 88.06 433 GLY A C 1
ATOM 3394 O O . GLY A 1 433 ? 72.223 18.935 -66.407 1.00 88.06 433 GLY A O 1
ATOM 3395 N N . GLN A 1 434 ? 70.712 18.253 -64.902 1.00 89.62 434 GLN A N 1
ATOM 3396 C CA . GLN A 1 434 ? 71.359 16.961 -64.666 1.00 89.62 434 GLN A CA 1
ATOM 3397 C C . GLN A 1 434 ? 70.955 15.946 -65.743 1.00 89.62 434 GLN A C 1
ATOM 3399 O O . GLN A 1 434 ? 69.803 15.889 -66.168 1.00 89.62 434 GLN A O 1
ATOM 3404 N N . ARG A 1 435 ? 71.896 15.088 -66.157 1.00 92.94 435 ARG A N 1
ATOM 3405 C CA . ARG A 1 435 ? 71.586 13.925 -67.001 1.00 92.94 435 ARG A CA 1
ATOM 3406 C C . ARG A 1 435 ? 71.006 12.819 -66.123 1.00 92.94 435 ARG A C 1
ATOM 3408 O O . ARG A 1 435 ? 71.739 12.229 -65.333 1.00 92.94 435 ARG A O 1
ATOM 3415 N N . VAL A 1 436 ? 69.708 12.562 -66.260 1.00 93.00 436 VAL A N 1
ATOM 3416 C CA . VAL A 1 436 ? 68.965 11.599 -65.438 1.00 93.00 436 VAL A CA 1
ATOM 3417 C C . VAL A 1 436 ? 68.500 10.431 -66.302 1.00 93.00 436 VAL A C 1
ATOM 3419 O O . VAL A 1 436 ? 67.844 10.639 -67.320 1.00 93.00 436 VAL A O 1
ATOM 3422 N N . LEU A 1 437 ? 68.815 9.207 -65.877 1.00 93.62 437 LEU A N 1
ATOM 3423 C CA . LEU A 1 437 ? 68.238 7.978 -66.418 1.00 93.62 437 LEU A CA 1
ATOM 3424 C C . LEU A 1 437 ? 67.182 7.468 -65.434 1.00 93.62 437 LEU A C 1
ATOM 3426 O O . LEU A 1 437 ? 67.504 7.177 -64.284 1.00 93.62 437 LEU A O 1
ATOM 3430 N N . PHE A 1 438 ? 65.932 7.362 -65.883 1.00 92.44 438 PHE A N 1
ATOM 3431 C CA . PHE A 1 438 ? 64.854 6.751 -65.110 1.00 92.44 438 PHE A CA 1
ATOM 3432 C C . PHE A 1 438 ? 64.639 5.313 -65.581 1.00 92.44 438 PHE A C 1
ATOM 3434 O O . PHE A 1 438 ? 64.428 5.083 -66.769 1.00 92.44 438 PHE A O 1
ATOM 3441 N N . ILE A 1 439 ? 64.667 4.359 -64.651 1.00 92.69 439 ILE A N 1
ATOM 3442 C CA . ILE A 1 439 ? 64.425 2.941 -64.928 1.00 92.69 439 ILE A CA 1
ATOM 3443 C C . ILE A 1 439 ? 63.130 2.548 -64.214 1.00 92.69 439 ILE A C 1
ATOM 3445 O O . ILE A 1 439 ? 63.081 2.547 -62.984 1.00 92.69 439 ILE A O 1
ATOM 3449 N N . ASP A 1 440 ? 62.079 2.229 -64.976 1.00 90.38 440 ASP A N 1
ATOM 3450 C CA . ASP A 1 440 ? 60.850 1.661 -64.412 1.00 90.38 440 ASP A CA 1
ATOM 3451 C C . ASP A 1 440 ? 61.068 0.170 -64.133 1.00 90.38 440 ASP A C 1
ATOM 3453 O O . ASP A 1 440 ? 60.983 -0.667 -65.027 1.00 90.38 440 ASP A O 1
ATOM 3457 N N . ALA A 1 441 ? 61.409 -0.157 -62.887 1.00 89.44 441 ALA A N 1
ATOM 3458 C CA . ALA A 1 441 ? 61.617 -1.538 -62.457 1.00 89.44 441 ALA A CA 1
ATOM 3459 C C . ALA A 1 441 ? 60.309 -2.252 -62.047 1.00 89.44 441 ALA A C 1
ATOM 3461 O O . ALA A 1 441 ? 60.349 -3.430 -61.684 1.00 89.44 441 ALA A O 1
ATOM 3462 N N . ASP A 1 442 ? 59.145 -1.583 -62.089 1.00 87.00 442 ASP A N 1
ATOM 3463 C CA . ASP A 1 442 ? 57.849 -2.228 -61.842 1.00 87.00 442 ASP A CA 1
ATOM 3464 C C . ASP A 1 442 ? 57.326 -2.893 -63.121 1.00 87.00 442 ASP A C 1
ATOM 3466 O O . ASP A 1 442 ? 56.420 -2.412 -63.795 1.00 87.00 442 ASP A O 1
ATOM 3470 N N . MET A 1 443 ? 57.868 -4.065 -63.440 1.00 83.62 443 MET A N 1
ATOM 3471 C CA . MET A 1 443 ? 57.449 -4.838 -64.617 1.00 83.62 443 MET A CA 1
ATOM 3472 C C . MET A 1 443 ? 56.033 -5.436 -64.493 1.00 83.62 443 MET A C 1
ATOM 3474 O O . MET A 1 443 ? 55.550 -6.077 -65.425 1.00 83.62 443 MET A O 1
ATOM 3478 N N . ARG A 1 444 ? 55.358 -5.293 -63.340 1.00 82.50 444 ARG A N 1
ATOM 3479 C CA . ARG A 1 444 ? 54.045 -5.910 -63.093 1.00 82.50 444 ARG A CA 1
ATOM 3480 C C . ARG A 1 444 ? 52.899 -4.945 -63.358 1.00 82.50 444 ARG A C 1
ATOM 3482 O O . ARG A 1 444 ? 51.901 -5.340 -63.958 1.00 82.50 444 ARG A O 1
ATOM 3489 N N . GLN A 1 445 ? 52.997 -3.722 -62.844 1.00 77.75 445 GLN A N 1
ATOM 3490 C CA . GLN A 1 445 ? 51.986 -2.678 -63.031 1.00 77.75 445 GLN A CA 1
ATOM 3491 C C . GLN A 1 445 ? 52.594 -1.345 -63.485 1.00 77.75 445 GLN A C 1
ATOM 3493 O O . GLN A 1 445 ? 51.957 -0.307 -63.321 1.00 77.75 445 GLN A O 1
ATOM 3498 N N . GLY A 1 446 ? 53.792 -1.363 -64.075 1.00 79.00 446 GLY A N 1
ATOM 3499 C CA . GLY A 1 446 ? 54.468 -0.189 -64.619 1.00 79.00 446 GLY A CA 1
ATOM 3500 C C . GLY A 1 446 ? 53.630 0.535 -65.670 1.00 79.00 446 GLY A C 1
ATOM 3501 O O . GLY A 1 446 ? 53.129 -0.048 -66.633 1.00 79.00 446 GLY A O 1
ATOM 3502 N N . TYR A 1 447 ? 53.457 1.839 -65.472 1.00 84.25 447 TYR A N 1
ATOM 3503 C CA . TYR A 1 447 ? 52.708 2.714 -66.377 1.00 84.25 447 TYR A CA 1
ATOM 3504 C C . TYR A 1 447 ? 53.447 4.027 -66.650 1.00 84.25 447 TYR A C 1
ATOM 3506 O O . TYR A 1 447 ? 52.850 4.982 -67.148 1.00 84.25 447 TYR A O 1
ATOM 3514 N N . VAL A 1 448 ? 54.750 4.091 -66.348 1.00 86.88 448 VAL A N 1
ATOM 3515 C CA . VAL A 1 448 ? 55.549 5.314 -66.495 1.00 86.88 448 VAL A CA 1
ATOM 3516 C C . VAL A 1 448 ? 55.661 5.761 -67.954 1.00 86.88 448 VAL A C 1
ATOM 3518 O O . VAL A 1 448 ? 55.627 6.960 -68.221 1.00 86.88 448 VAL A O 1
ATOM 3521 N N . HIS A 1 449 ? 55.680 4.826 -68.908 1.00 85.38 449 HIS A N 1
ATOM 3522 C CA . HIS A 1 449 ? 55.630 5.144 -70.340 1.00 85.38 449 HIS A CA 1
ATOM 3523 C C . HIS A 1 449 ? 54.398 5.991 -70.704 1.00 85.38 449 HIS A C 1
ATOM 3525 O O . HIS A 1 449 ? 54.516 6.935 -71.479 1.00 85.38 449 HIS A O 1
ATOM 3531 N N . ASN A 1 450 ? 53.245 5.752 -70.064 1.00 82.88 450 ASN A N 1
ATOM 3532 C CA . ASN A 1 450 ? 52.040 6.562 -70.271 1.00 82.88 450 ASN A CA 1
ATOM 3533 C C . ASN A 1 450 ? 52.146 7.955 -69.635 1.00 82.88 450 ASN A C 1
ATOM 3535 O O . ASN A 1 450 ? 51.556 8.895 -70.156 1.00 82.88 450 ASN A O 1
ATOM 3539 N N . ILE A 1 451 ? 52.888 8.098 -68.527 1.00 84.12 451 ILE A N 1
ATOM 3540 C CA . ILE A 1 451 ? 53.139 9.405 -67.893 1.00 84.12 451 ILE A CA 1
ATOM 3541 C C . ILE A 1 451 ? 54.003 10.282 -68.808 1.00 84.12 451 ILE A C 1
ATOM 3543 O O . ILE A 1 451 ? 53.731 11.468 -68.953 1.00 84.12 451 ILE A O 1
ATOM 3547 N N . PHE A 1 452 ? 55.034 9.705 -69.430 1.00 84.00 452 PHE A N 1
ATOM 3548 C CA . PHE A 1 452 ? 55.947 10.440 -70.311 1.00 84.00 452 PHE A CA 1
ATOM 3549 C C . PHE A 1 452 ? 55.514 10.476 -71.786 1.00 84.00 452 PHE A C 1
ATOM 3551 O O . PHE A 1 452 ? 56.218 11.063 -72.602 1.00 84.00 452 PHE A O 1
ATOM 3558 N N . GLY A 1 453 ? 54.377 9.867 -72.142 1.00 81.81 453 GLY A N 1
ATOM 3559 C CA . GLY A 1 453 ? 53.894 9.812 -73.527 1.00 81.81 453 GLY A CA 1
ATOM 3560 C C . GLY A 1 453 ? 54.797 9.004 -74.468 1.00 81.81 453 GLY A C 1
ATOM 3561 O O . GLY A 1 453 ? 54.882 9.315 -75.653 1.00 81.81 453 GLY A O 1
ATOM 3562 N N . LEU A 1 454 ? 55.497 7.995 -73.943 1.00 84.88 454 LEU A N 1
ATOM 3563 C CA . LEU A 1 454 ? 56.418 7.134 -74.685 1.00 84.88 454 LEU A CA 1
ATOM 3564 C C . LEU A 1 454 ? 55.744 5.815 -75.087 1.00 84.88 454 LEU A C 1
ATOM 3566 O O . LEU A 1 454 ? 54.894 5.286 -74.371 1.00 84.88 454 LEU A O 1
ATOM 3570 N N . GLU A 1 455 ? 56.167 5.243 -76.216 1.00 81.00 455 GLU A N 1
ATOM 3571 C CA . GLU A 1 455 ? 55.725 3.913 -76.642 1.00 81.00 455 GLU A CA 1
ATOM 3572 C C . GLU A 1 455 ? 56.520 2.812 -75.927 1.00 81.00 455 GLU A C 1
ATOM 3574 O O . GLU A 1 455 ? 57.751 2.799 -75.972 1.00 81.00 455 GLU A O 1
ATOM 3579 N N . ASN A 1 456 ? 55.829 1.842 -75.322 1.00 80.56 456 ASN A N 1
ATOM 3580 C CA . ASN A 1 456 ? 56.473 0.683 -74.703 1.00 80.56 456 ASN A CA 1
ATOM 3581 C C . ASN A 1 456 ? 56.654 -0.475 -75.706 1.00 80.56 456 ASN A C 1
ATOM 3583 O O . ASN A 1 456 ? 55.889 -1.439 -75.703 1.00 80.56 456 ASN A O 1
ATOM 3587 N N . ARG A 1 457 ? 57.632 -0.357 -76.615 1.00 74.12 457 ARG A N 1
ATOM 3588 C CA . ARG A 1 457 ? 57.832 -1.323 -77.718 1.00 74.12 457 ARG A CA 1
ATOM 3589 C C . ARG A 1 457 ? 58.500 -2.641 -77.310 1.00 74.12 457 ARG A C 1
ATOM 3591 O O . ARG A 1 457 ? 58.313 -3.634 -78.009 1.00 74.12 457 ARG A O 1
ATOM 3598 N N . HIS A 1 458 ? 59.289 -2.657 -76.233 1.00 68.19 458 HIS A N 1
ATOM 3599 C CA . HIS A 1 458 ? 60.166 -3.789 -75.893 1.00 68.19 458 HIS A CA 1
ATOM 3600 C C . HIS A 1 458 ? 60.021 -4.327 -74.461 1.00 68.19 458 HIS A C 1
ATOM 3602 O O . HIS A 1 458 ? 60.766 -5.238 -74.101 1.00 68.19 458 HIS A O 1
ATOM 3608 N N . GLY A 1 459 ? 59.034 -3.846 -73.698 1.00 54.88 459 GLY A N 1
ATOM 3609 C CA . GLY A 1 459 ? 58.740 -4.330 -72.345 1.00 54.88 459 GLY A CA 1
ATOM 3610 C C . GLY A 1 459 ? 58.961 -3.270 -71.289 1.00 54.88 459 GLY A C 1
ATOM 3611 O O . GLY A 1 459 ? 60.086 -2.728 -71.241 1.00 54.88 459 GLY A O 1
#

Secondary structure (DSSP, 8-state):
---PPPPEEEEEEEE-PPBTTBPPEEEEEE-GGGEEEEEETTEEEEEETTSEEEETTEEEEEEEEES-TT-EEEEE---HHHHHHHHHHHEEEEESSTT--PEEEEE--S-HHHHHHHHHHHHHHHHHHHHHHHHHHHHHHHHHHHHHHHHHHHHHHHHHHHHHHHHHHTT--PPPHHHHHHHHHHHHHHHHHHHHHHHHHHHHHHS-TTSHHHHHHHHHHHHHHHHHHHHHHHHHTS-HHHHHHHHHHHHHHHHHHHHHHHHHHHHHHHHHHHHT--S----S-----SS--S--HHHHHHHHHHHHHHHHHHHHHHHHHT------THHHHTTT-------PPPHHHHHHT------TT-SS-----SS---HHHH-TT-HHHHHHHHHHHHHHHHHHTSSSS------SSTTSSHHHHHHHHHHHHHHTT---------TTT--HHHHHT---S--

Solvent-accessible surface area (backbone atoms only — not comparable to full-atom values): 27414 Å² total; per-residue (Å²): 133,81,86,67,78,78,61,46,74,42,72,76,42,82,45,68,62,66,57,94,85,40,66,52,64,33,40,38,32,35,40,73,94,58,29,32,40,36,41,40,100,90,42,79,49,79,41,43,61,72,42,76,39,77,56,98,73,28,40,39,24,37,64,46,74,55,57,62,69,69,44,73,43,84,46,68,54,77,52,72,67,56,50,51,53,54,46,58,74,36,47,45,79,44,64,76,45,93,92,63,86,45,74,45,78,46,72,67,79,89,52,58,69,58,45,27,52,53,49,39,50,52,53,50,54,51,43,53,52,45,24,54,52,48,40,56,51,36,50,55,53,43,55,52,47,66,68,43,48,61,54,51,50,53,54,27,54,51,31,45,51,53,39,52,52,52,37,70,74,64,66,68,74,75,72,50,75,68,55,46,53,51,43,54,52,50,35,51,47,50,49,53,50,50,52,49,50,55,49,47,60,61,46,59,75,78,45,59,79,86,37,70,70,48,46,54,52,51,55,52,48,54,52,46,53,56,49,50,52,54,52,48,56,56,42,71,71,45,58,72,70,57,36,52,52,44,52,33,50,37,50,30,55,38,37,50,51,52,48,53,51,53,51,50,52,46,52,52,39,53,51,49,53,71,61,67,71,40,100,63,81,87,88,73,79,60,78,66,76,93,64,78,88,65,79,60,62,70,62,53,51,53,53,50,51,54,50,51,52,51,51,52,54,49,52,53,51,52,59,53,73,70,61,82,72,92,87,53,72,65,68,43,43,78,71,74,42,83,79,70,62,78,74,56,84,50,64,64,59,55,65,73,62,62,79,72,75,80,58,94,85,58,97,68,90,71,84,80,68,72,84,48,87,51,54,71,74,80,42,58,84,38,69,32,48,49,32,42,54,49,30,50,55,47,48,52,60,61,45,72,81,44,98,59,94,79,83,85,83,77,73,98,54,86,91,75,49,48,68,61,53,51,56,43,43,47,51,56,45,36,74,71,73,46,93,71,87,85,79,87,81,48,86,85,79,64,56,62,43,43,54,72,75,49,84,78,86,86,120

Organism: NCBI:txid158836

Nearest PDB structures (foldseek):
  7nhr-assembly1_D  TM=4.874E-01  e=3.991E-33  Escherichia coli
  7nhr-assembly1_G  TM=6.544E-01  e=1.077E-21  Escherichia coli
  7nii-assembly1_H  TM=6.270E-01  e=2.741E-21  Escherichia coli
  7nhs-assembly1_A  TM=6.143E-01  e=1.798E-15  Escherichia coli
  7nib-assembly1_F  TM=6.705E-01  e=1.511E-14  Escherichia coli

Sequence (459 aa):
LQGREQGKITLGELQIPQVEGKAQELTLTVQEAGKYHLTGENIEADGQVGKTLVTQGIVLLVTSIEAEPGTQFSLKSLTRLETINALKKRLTVAESEKQSGIVTLTLTGEDPDSIARVLNAIAENYLQQNIARQEAQDSRSLDFLQAQLPKISADLDQAEARLNAYRAQRDSVDLSLEAKSVLDQVVNVENQLNELTFREAEISQLFKKSHPTYRALHEKRQTLERERERLNNRVSAMPSTQQEILRLSRDVESGRTIYLQLLTRQQELNISRSSAVGNVRIIDEAVTLPDPIKPRKALIIVLGALFGLMLSMGTVLVRQAFKRGITLSEQLEAQGMPVLATLPRSQWLWSKTQLRRKNPFSRRWKHKTSDVPFLPVDRPADMFVEAVRGLRTSLHFTMMEAENRIVMISGPTQDCGKTLVATNLAAIAGQSGQRVLFIDADMRQGYVHNIFGLENRHG

Radius of gyration: 55.22 Å; Cα contacts (8 Å, |Δi|>4): 409; chains: 1; bounding box: 119×62×146 Å

pLDDT: mean 86.34, std 10.19, range [36.19, 97.88]

InterPro domains:
  IPR027417 P-loop containing nucleoside triphosphate hydrolase [G3DSA:3.40.50.300] (314-459)
  IPR027417 P-loop containing nucleoside triphosphate hydrolase [SSF52540] (405-458)
  IPR032807 Tyrosine-protein kinase, G-rich domain [PF13807] (241-321)
  IPR050445 Bacterial polysaccharide bios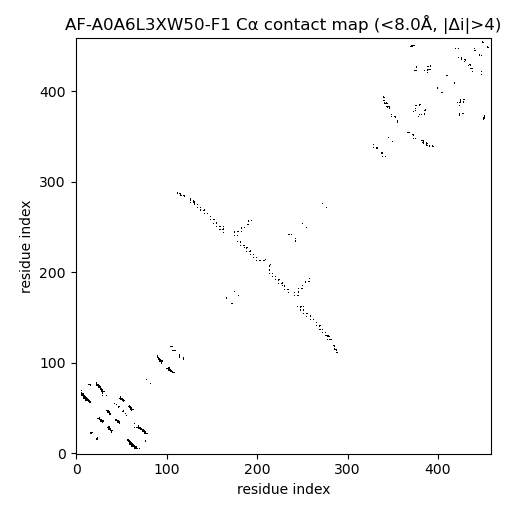ynthesis and export [PTHR32309] (71-443)

Mean predicted aligned error: 15.44 Å

Foldseek 3Di:
DPPDPQKDWDWPDWDDDDDPNDKWKWKWFAAPPQKIWIDGPPDTDIDGAQDWDDDPNITTHTPDIRDDGGDIDIDIDDDPVRVVVVFVVFWDWDAPDVPPPDIDIGGDDDDFVVRLVVVLVVQVVVLLVQLVVLLVVLVVLLVVLVVCLVVLVVLLVVLVVVLVVLCVVPPNDDADPVLVVLLVVLLVLLLVLVVLVVVLVVVVVVDDCPDPVNVVSVVVNVVSVVVNVVSVVVLVVDPPSSSVSSVSVSSNSNSVVVSVVSVVSSVVSVVSSVVSDGPDDDDDRDGDDPDRPDDPVVVVVVVVVVVVVVVVVVVVVVVVVPDDDDDDPVVCVVVVHDDLFDADDFPVLCVVLCLDPDPVPDPDRDRPLAPRDQCCPPPVPTSRLVRLVSSLVSVVVVCVPPPDPDDDFDDDDPPPCRLVSQSSNQVVCVVVVDDGDDDDPCPPPDSVCNVVVHDPPPD